Protein AF-A0A1M6HK25-F1 (afdb_monomer)

Mean predicted aligned error: 17.86 Å

Radius of gyration: 32.52 Å; Cα contacts (8 Å, |Δi|>4): 790; chains: 1; bounding box: 68×78×91 Å

Foldseek 3Di:
DDPVLLVLLLVLLVVLLVLLVVLVVVVVVCVVVVPDPDDPPDPVDDDVVVVVVCCVLRVVSVVLSVCSVPDDDLVSLVVQLVSLVVVLVVLVVVLVCCCVPVVVPPVSNVSSVVSNVSSVVSNVSSVCSNDPVPPDDPVVVDDDPVVVLLVVLVVLLLVLLQPLLVLLQLLLQLLLVLLCLLVVQCVVCVQQFFDDDDDDFDAPLRLQQVLCVVCVVADFQKWFWPDPVDRGGWIWTADVVQQKIFTAGRHPSDGRDMDRVCPTPNNVSVCCNQFVVPPPVSNVSNLVSLVSLLSSLVSLVVSLQDPDNPDPVSVVQSQDADPPDDPLRRLVSCLRNLSVVLSVLSNLQSVLSNCVSVVLLVLQLLCLLVLHHSCLVVQQVQQWADQDPPFDFDRSNVLDVLLDDPDPQKGWGMWGDAPDRTGWIWTWIAHVLLLQVLDIWIWTAHRGRSDTSDICVPSRDPSSSSSNRHSVSSNSLPNVPPVRNVSNSVSSNSSVSNSVSSCSNVVVVVVVVVPDDDDDDDPVVVVVVVVVVVVVVLVPDDLVVSLVVLLVVLLVVLVVVLVVQLVVQQVVSSSRSHRVVSSLVSLLVVLVVLVVQLVVLVVLVCCCVVPVVVVVHDDSVSSSSNSSSVSSNVSSVVSNVVSVVCVVVVVD

Secondary structure (DSSP, 8-state):
--HHHHHHHHHHHHHHHHHHHHHHHHHHHHHHHT---S-TT--S---HHHHHHHHHHHHHHHHHHHHHHH---HHHHHHHHHHHHHHHHHHHHHHHHHHHH-TT-HHHHHHHHHHHHHHHHHHHHHHHHHS-TTSS-GGGGG--HHHHHHHHHHHHHHHHHHHHHHHHHHHHHHHHHHTTHHHHHHHH-HHHHB----SPPPPHHHHHHHHHHH-TTS---EEEES-SSSTTBPEEEEETTTTEEEEE-TTT--EEEEEETT-SHHHHHHHHHHHTT-STHHHHHHHHHHHHHHHHHHHHHHHHS-S-TT-HHHHHHHSS--TTS-HHHHHHHHHHHHHHHTHHHHHHHHHHHHHHHTHHHHHHHHHHHTT--THHHHHHH-------TTSPPPPHHHHHHHH--SSTT-EEEEEEPP-SSS--EEEEEE-TTHHHH--EEEEEE-TTT--EEEEHHHHS-HHHHHHHHHHHHHHHTGGGSHHHHHHHHHHHHHHHHHHHHHHHHHHHHHHHHTT-------THHHHHHHHHHHHHHHTTS-HHHHHHHHHHHHHHHHHHHHHHHHHHHHHHHHHHT-SHHHHHHHHHHHHHHHHHHHHHHHHHHHHIIIIIGGGT---HHHHHHHHHHHHHHHHHHHHHHHHHHHGGGS--

Structure (mmCIF, N/CA/C/O backbone):
data_AF-A0A1M6HK25-F1
#
_entry.id   AF-A0A1M6HK25-F1
#
loop_
_atom_site.group_PDB
_atom_site.id
_atom_site.type_symbol
_atom_site.label_atom_id
_atom_site.label_alt_id
_atom_site.label_comp_id
_atom_site.label_asym_id
_atom_site.label_entity_id
_atom_site.label_seq_id
_atom_site.pdbx_PDB_ins_code
_atom_site.Cartn_x
_atom_site.Cartn_y
_atom_site.Cartn_z
_atom_site.occupancy
_atom_site.B_iso_or_equiv
_atom_site.auth_seq_id
_atom_site.auth_comp_id
_atom_site.auth_asym_id
_atom_site.auth_atom_id
_atom_site.pdbx_PDB_model_num
ATOM 1 N N . MET A 1 1 ? -26.429 26.090 31.959 1.00 66.38 1 MET A N 1
ATOM 2 C CA . MET A 1 1 ? -25.827 25.181 30.950 1.00 66.38 1 MET A CA 1
ATOM 3 C C . MET A 1 1 ? -24.910 24.173 31.647 1.00 66.38 1 MET A C 1
ATOM 5 O O . MET A 1 1 ? -24.273 24.555 32.617 1.00 66.38 1 MET A O 1
ATOM 9 N N . LYS A 1 2 ? -24.824 22.904 31.213 1.00 72.12 2 LYS A N 1
ATOM 10 C CA . LYS A 1 2 ? -23.857 21.950 31.803 1.00 72.12 2 LYS A CA 1
ATOM 11 C C . LYS A 1 2 ? -22.423 22.288 31.380 1.00 72.12 2 LYS A C 1
ATOM 13 O O . LYS A 1 2 ? -22.199 22.549 30.205 1.00 72.12 2 LYS A O 1
ATOM 18 N N . GLU A 1 3 ? -21.462 22.180 32.301 1.00 68.81 3 GLU A N 1
ATOM 19 C CA . GLU A 1 3 ? -20.028 22.501 32.103 1.00 68.81 3 GLU A CA 1
ATOM 20 C C . GLU A 1 3 ? -19.428 21.878 30.834 1.00 68.81 3 GLU A C 1
ATOM 22 O O . GLU A 1 3 ? -18.671 22.499 30.102 1.00 68.81 3 GLU A O 1
ATOM 27 N N . LYS A 1 4 ? -19.848 20.658 30.517 1.00 63.69 4 LYS A N 1
ATOM 28 C CA . LYS A 1 4 ? -19.438 19.950 29.309 1.00 63.69 4 LYS A CA 1
ATOM 29 C C . LYS A 1 4 ? -19.912 20.596 28.006 1.00 63.69 4 LYS A C 1
ATOM 31 O O . LYS A 1 4 ? -19.140 20.685 27.065 1.00 63.69 4 LYS A O 1
ATOM 36 N N . VAL A 1 5 ? -21.176 21.013 27.967 1.00 71.00 5 VAL A N 1
ATOM 37 C CA . VAL A 1 5 ? -21.783 21.685 26.806 1.00 71.00 5 VAL A CA 1
ATOM 38 C C . VAL A 1 5 ? -21.136 23.052 26.613 1.00 71.00 5 VAL A C 1
ATOM 40 O O . VAL A 1 5 ? -20.820 23.445 25.499 1.00 71.00 5 VAL A O 1
ATOM 43 N N . ARG A 1 6 ? -20.835 23.722 27.728 1.00 77.25 6 ARG A N 1
ATOM 44 C CA . ARG A 1 6 ? -20.081 24.973 27.750 1.00 77.25 6 ARG A CA 1
ATOM 45 C C . ARG A 1 6 ? -18.693 24.808 27.138 1.00 77.25 6 ARG A C 1
ATOM 47 O O . ARG A 1 6 ? -18.320 25.580 26.267 1.00 77.25 6 ARG A O 1
ATOM 54 N N . LEU A 1 7 ? -17.960 23.771 27.545 1.00 75.50 7 LEU A N 1
ATOM 55 C CA . LEU A 1 7 ? -16.632 23.479 27.008 1.00 75.50 7 LEU A CA 1
ATOM 56 C C . LEU A 1 7 ? -16.677 23.152 25.508 1.00 75.50 7 LEU A C 1
ATOM 58 O O . LEU A 1 7 ? -15.784 23.547 24.774 1.00 75.50 7 LEU A O 1
ATOM 62 N N . GLN A 1 8 ? -17.722 22.465 25.045 1.00 76.44 8 GLN A N 1
ATOM 63 C CA . GLN A 1 8 ? -17.912 22.169 23.622 1.00 76.44 8 GLN A CA 1
ATOM 64 C C . GLN A 1 8 ? -18.153 23.434 22.798 1.00 76.44 8 GLN A C 1
ATOM 66 O O . GLN A 1 8 ? -17.533 23.586 21.754 1.00 76.44 8 GLN A O 1
ATOM 71 N N . ILE A 1 9 ? -18.986 24.354 23.290 1.00 81.88 9 ILE A N 1
ATOM 72 C CA . ILE A 1 9 ? -19.209 25.659 22.652 1.00 81.88 9 ILE A CA 1
ATOM 73 C C . ILE A 1 9 ? -17.905 26.468 22.608 1.00 81.88 9 ILE A C 1
ATOM 75 O O . ILE A 1 9 ? -17.567 27.010 21.563 1.00 81.88 9 ILE A O 1
ATOM 79 N N . ILE A 1 10 ? -17.131 26.487 23.699 1.00 81.88 10 ILE A N 1
ATOM 80 C CA . ILE A 1 10 ? -15.822 27.163 23.749 1.00 81.88 10 ILE A CA 1
ATOM 81 C C . ILE A 1 10 ? -14.847 26.566 22.729 1.00 81.88 10 ILE A C 1
ATOM 83 O O . ILE A 1 10 ? -14.189 27.307 22.008 1.00 81.88 10 ILE A O 1
ATOM 87 N N . VAL A 1 11 ? -14.757 25.234 22.652 1.00 78.88 11 VAL A N 1
ATOM 88 C CA . VAL A 1 11 ? -13.876 24.550 21.694 1.00 78.88 11 VAL A CA 1
ATOM 89 C C . VAL A 1 11 ? -14.293 24.847 20.258 1.00 78.88 11 VAL A C 1
ATOM 91 O O . VAL A 1 11 ? -13.429 25.077 19.426 1.00 78.88 11 VAL A O 1
ATOM 94 N N . LEU A 1 12 ? -15.591 24.872 19.960 1.00 85.38 12 LEU A N 1
ATOM 95 C CA . LEU A 1 12 ? -16.083 25.190 18.621 1.00 85.38 12 LEU A CA 1
ATOM 96 C C . LEU A 1 12 ? -15.800 26.650 18.236 1.00 85.38 12 LEU A C 1
ATOM 98 O O . LEU A 1 12 ? -15.348 26.886 17.123 1.00 85.38 12 LEU A O 1
ATOM 102 N N . TRP A 1 13 ? -15.968 27.608 19.155 1.00 88.81 13 TRP A N 1
ATOM 103 C CA . TRP A 1 13 ? -15.538 28.993 18.927 1.00 88.81 13 TRP A CA 1
ATOM 104 C C . TRP A 1 13 ? -14.024 29.109 18.704 1.00 88.81 13 TRP A C 1
ATOM 106 O O . TRP A 1 13 ? -13.581 29.866 17.846 1.00 88.81 13 TRP A O 1
ATOM 116 N N . LEU A 1 14 ? -13.227 28.341 19.449 1.00 82.50 14 LEU A N 1
ATOM 117 C CA . LEU A 1 14 ? -11.770 28.335 19.324 1.00 82.50 14 LEU A CA 1
ATOM 118 C C . LEU A 1 14 ? -11.305 27.706 18.004 1.00 82.50 14 LEU A C 1
ATOM 120 O O . LEU A 1 14 ? -10.434 28.259 17.346 1.00 82.50 14 LEU A O 1
ATOM 124 N N . LEU A 1 15 ? -11.907 26.590 17.586 1.00 80.38 15 LEU A N 1
ATOM 125 C CA . LEU A 1 15 ? -11.641 25.979 16.282 1.00 80.38 15 LEU A CA 1
ATOM 126 C C . LEU A 1 15 ? -12.042 26.907 15.136 1.00 80.38 15 LEU A C 1
ATOM 128 O O . LEU A 1 15 ? -11.316 26.988 14.152 1.00 80.38 15 LEU A O 1
ATOM 132 N N . LEU A 1 16 ? -13.156 27.629 15.284 1.00 85.69 16 LEU A N 1
ATOM 133 C CA . LEU A 1 16 ? -13.575 28.635 14.317 1.00 85.69 16 LEU A CA 1
ATOM 134 C C . LEU A 1 16 ? -12.531 29.756 14.214 1.00 85.69 16 LEU A C 1
ATOM 136 O O . LEU A 1 16 ? -12.077 30.060 13.120 1.00 85.69 16 LEU A O 1
ATOM 140 N N . SER A 1 17 ? -12.076 30.297 15.349 1.00 81.88 17 SER A N 1
ATOM 141 C CA . SER A 1 17 ? -11.029 31.327 15.392 1.00 81.88 17 SER A CA 1
ATOM 142 C C . SER A 1 17 ? -9.699 30.856 14.789 1.00 81.88 17 SER A C 1
ATOM 144 O O . SER A 1 17 ? -9.085 31.604 14.037 1.00 81.88 17 SER A O 1
ATOM 146 N N . ILE A 1 18 ? -9.276 29.615 15.053 1.00 77.69 18 ILE A N 1
ATOM 147 C CA . ILE A 1 18 ? -8.083 29.028 14.420 1.00 77.69 18 ILE A CA 1
ATOM 148 C C . ILE A 1 18 ? -8.281 28.908 12.908 1.00 77.69 18 ILE A C 1
ATOM 150 O O . ILE A 1 18 ? -7.376 29.238 12.154 1.00 77.69 18 ILE A O 1
ATOM 154 N N . GLY A 1 19 ? -9.458 28.466 12.465 1.00 77.81 19 GLY A N 1
ATOM 155 C CA . GLY A 1 19 ? -9.788 28.373 11.047 1.00 77.81 19 GLY A CA 1
ATOM 156 C C . GLY A 1 19 ? -9.686 29.716 10.322 1.00 77.81 19 GLY A C 1
ATOM 157 O O . GLY A 1 19 ? -9.084 29.770 9.258 1.00 77.81 19 GLY A O 1
ATOM 158 N N . PHE A 1 20 ? -10.172 30.804 10.931 1.00 77.94 20 PHE A N 1
ATOM 159 C CA . PHE A 1 20 ? -10.005 32.166 10.404 1.00 77.94 20 PHE A CA 1
ATOM 160 C C . PHE A 1 20 ? -8.535 32.596 10.337 1.00 77.94 20 PHE A C 1
ATOM 162 O O . PHE A 1 20 ? -8.102 33.138 9.326 1.00 77.94 20 PHE A O 1
ATOM 169 N N . ILE A 1 21 ? -7.743 32.310 11.376 1.00 73.25 21 ILE A N 1
ATOM 170 C CA . ILE A 1 21 ? -6.304 32.624 11.386 1.00 73.25 21 ILE A CA 1
ATOM 171 C C . ILE A 1 21 ? -5.570 31.856 10.283 1.00 73.25 21 ILE A C 1
ATOM 173 O O . ILE A 1 21 ? -4.724 32.430 9.606 1.00 73.25 21 ILE A O 1
ATOM 177 N N . LEU A 1 22 ? -5.886 30.572 10.096 1.00 68.81 22 LEU A N 1
ATOM 178 C CA . LEU A 1 22 ? -5.287 29.752 9.045 1.00 68.81 22 LEU A CA 1
ATOM 179 C C . LEU A 1 22 ? -5.710 30.224 7.652 1.00 68.81 22 LEU A C 1
ATOM 181 O O . LEU A 1 22 ? -4.867 30.276 6.768 1.00 68.81 22 LEU A O 1
ATOM 185 N N . HIS A 1 23 ? -6.976 30.609 7.474 1.00 72.81 23 HIS A N 1
ATOM 186 C CA . HIS A 1 23 ? -7.492 31.122 6.202 1.00 72.81 23 HIS A CA 1
ATOM 187 C C . HIS A 1 23 ? -6.854 32.467 5.834 1.00 72.81 23 HIS A C 1
ATOM 189 O O . HIS A 1 23 ? -6.330 32.632 4.740 1.00 72.81 23 HIS A O 1
ATOM 195 N N . ASN A 1 24 ? -6.766 33.401 6.784 1.00 67.38 24 ASN A N 1
ATOM 196 C CA . ASN A 1 24 ? -6.056 34.667 6.573 1.00 67.38 24 ASN A CA 1
ATOM 197 C C . ASN A 1 24 ? -4.533 34.469 6.421 1.00 67.38 24 ASN A C 1
ATOM 199 O O . ASN A 1 24 ? -3.879 35.225 5.707 1.00 67.38 24 ASN A O 1
ATOM 203 N N . GLY A 1 25 ? -3.961 33.456 7.079 1.00 59.09 25 GLY A N 1
ATOM 204 C CA . GLY A 1 25 ? -2.553 33.080 6.946 1.00 59.09 25 GLY A CA 1
ATOM 205 C C . GLY A 1 25 ? -2.217 32.439 5.598 1.00 59.09 25 GLY A C 1
ATOM 206 O O . GLY A 1 25 ? -1.091 32.588 5.132 1.00 59.09 25 GLY A O 1
ATOM 207 N N . TYR A 1 26 ? -3.185 31.775 4.963 1.00 57.78 26 TYR A N 1
ATOM 208 C CA . TYR A 1 26 ? -3.046 31.185 3.633 1.00 57.78 26 TYR A CA 1
ATOM 209 C C . TYR A 1 26 ? -2.744 32.263 2.578 1.00 57.78 26 TYR A C 1
ATOM 211 O O . TYR A 1 26 ? -1.749 32.154 1.871 1.00 57.78 26 TYR A O 1
ATOM 219 N N . HIS A 1 27 ? -3.469 33.385 2.606 1.00 54.53 27 HIS A N 1
ATOM 220 C CA . HIS A 1 27 ? -3.171 34.551 1.759 1.00 54.53 27 HIS A CA 1
ATOM 221 C C . HIS A 1 27 ? -1.823 35.222 2.077 1.00 54.53 27 HIS A C 1
ATOM 223 O O . HIS A 1 27 ? -1.180 35.803 1.205 1.00 54.53 27 HIS A O 1
ATOM 229 N N . LEU A 1 28 ? -1.345 35.133 3.325 1.00 46.69 28 LEU A N 1
ATOM 230 C CA . LEU A 1 28 ? 0.005 35.592 3.666 1.00 46.69 28 LEU A CA 1
ATOM 231 C C . LEU A 1 28 ? 1.073 34.681 3.042 1.00 46.69 28 LEU A C 1
ATOM 233 O O . LEU A 1 28 ? 2.100 35.172 2.583 1.00 46.69 28 LEU A O 1
ATOM 237 N N . ALA A 1 29 ? 0.842 33.366 3.016 1.00 41.28 29 ALA A N 1
ATOM 238 C CA . ALA A 1 29 ? 1.744 32.410 2.382 1.00 41.28 29 ALA A CA 1
ATOM 239 C C . ALA A 1 29 ? 1.838 32.643 0.863 1.00 41.28 29 ALA A C 1
ATOM 241 O O . ALA A 1 29 ? 2.942 32.607 0.327 1.00 41.28 29 ALA A O 1
ATOM 242 N N . GLU A 1 30 ? 0.734 32.973 0.187 1.00 48.81 30 GLU A N 1
ATOM 243 C CA . GLU A 1 30 ? 0.735 33.357 -1.237 1.00 48.81 30 GLU A CA 1
ATOM 244 C C . GLU A 1 30 ? 1.636 34.574 -1.517 1.00 48.81 30 GLU A C 1
ATOM 246 O O . GLU A 1 30 ? 2.463 34.519 -2.429 1.00 48.81 30 GLU A O 1
ATOM 251 N N . MET A 1 31 ? 1.590 35.614 -0.669 1.00 44.22 31 MET A N 1
ATOM 252 C CA . MET A 1 31 ? 2.520 36.756 -0.751 1.00 44.22 31 MET A CA 1
ATOM 253 C C . MET A 1 31 ? 3.986 36.370 -0.496 1.00 44.22 31 MET A C 1
ATOM 255 O O . MET A 1 31 ? 4.882 36.912 -1.136 1.00 44.22 31 MET A O 1
ATOM 259 N N . PHE A 1 32 ? 4.257 35.462 0.449 1.00 37.97 32 PHE A N 1
ATOM 260 C CA . PHE A 1 32 ? 5.627 35.060 0.805 1.00 37.97 32 PHE A CA 1
ATOM 261 C C . PHE A 1 32 ? 6.267 34.103 -0.211 1.00 37.97 32 PHE A C 1
ATOM 263 O O . PHE A 1 32 ? 7.492 34.082 -0.329 1.00 37.97 32 PHE A O 1
ATOM 270 N N . PHE A 1 33 ? 5.463 33.315 -0.930 1.00 41.44 33 PHE A N 1
ATOM 271 C CA . PHE A 1 33 ? 5.935 32.353 -1.932 1.00 41.44 33 PHE A CA 1
ATOM 272 C C . PHE A 1 33 ? 5.768 32.836 -3.383 1.00 41.44 33 PHE A C 1
ATOM 274 O O . PHE A 1 33 ? 6.194 32.134 -4.297 1.00 41.44 33 PHE A O 1
ATOM 281 N N . GLY A 1 34 ? 5.209 34.033 -3.605 1.00 41.72 34 GLY A N 1
ATOM 282 C CA . GLY A 1 34 ? 5.152 34.686 -4.918 1.00 41.72 34 GLY A CA 1
ATOM 283 C C . GLY A 1 34 ? 4.236 34.002 -5.938 1.00 41.72 34 GLY A C 1
ATOM 284 O O . GLY A 1 34 ? 4.457 34.136 -7.140 1.00 41.72 34 GLY A O 1
ATOM 285 N N . ILE A 1 35 ? 3.230 33.252 -5.481 1.00 48.28 35 ILE A N 1
ATOM 286 C CA . ILE A 1 35 ? 2.262 32.567 -6.347 1.00 48.28 35 ILE A CA 1
ATOM 287 C C . ILE A 1 35 ? 0.974 33.387 -6.328 1.00 48.28 35 ILE A C 1
ATOM 289 O O . ILE A 1 35 ? 0.042 33.072 -5.600 1.00 48.28 35 ILE A O 1
ATOM 293 N N . ASP A 1 36 ? 0.947 34.476 -7.091 1.00 43.00 36 ASP A N 1
ATOM 294 C CA . ASP A 1 36 ? -0.256 35.293 -7.244 1.00 43.00 36 ASP A CA 1
ATOM 295 C C . ASP A 1 36 ? -1.111 34.737 -8.395 1.00 43.00 36 ASP A C 1
ATOM 297 O O . ASP A 1 36 ? -0.677 34.674 -9.555 1.00 43.00 36 ASP A O 1
ATOM 301 N N . ILE A 1 37 ? -2.325 34.276 -8.087 1.00 42.31 37 ILE A N 1
ATOM 302 C CA . ILE A 1 37 ? -3.284 33.840 -9.102 1.00 42.31 37 ILE A CA 1
ATOM 303 C C . ILE A 1 37 ? -3.979 35.085 -9.663 1.00 42.31 37 ILE A C 1
ATOM 305 O O . ILE A 1 37 ? -4.975 35.566 -9.144 1.00 42.31 37 ILE A O 1
ATOM 309 N N . LYS A 1 38 ? -3.469 35.539 -10.812 1.00 43.53 38 LYS A N 1
ATOM 310 C CA . LYS A 1 38 ? -4.230 36.111 -11.938 1.00 43.53 38 LYS A CA 1
ATOM 311 C C . LYS A 1 38 ? -5.357 37.101 -11.579 1.00 43.53 38 LYS A C 1
ATOM 313 O O . LYS A 1 38 ? -6.528 36.824 -11.831 1.00 43.53 38 LYS A O 1
ATOM 318 N N . ASN A 1 39 ? -4.999 38.330 -11.221 1.00 40.94 39 ASN A N 1
ATOM 319 C CA . ASN A 1 39 ? -5.772 39.488 -11.670 1.00 40.94 39 ASN A CA 1
ATOM 320 C C . ASN A 1 39 ? -4.813 40.609 -12.115 1.00 40.94 39 ASN A C 1
ATOM 322 O O . ASN A 1 39 ? -4.211 41.253 -11.260 1.00 40.94 39 ASN A O 1
ATOM 326 N N . PRO A 1 40 ? -4.647 40.856 -13.431 1.00 42.31 40 PRO A N 1
ATOM 327 C CA . PRO A 1 40 ? -3.737 41.884 -13.948 1.00 42.31 40 PRO A CA 1
ATOM 328 C C . PRO A 1 40 ? -4.073 43.315 -13.493 1.00 42.31 40 PRO A C 1
ATOM 330 O O . PRO A 1 40 ? -3.238 44.202 -13.638 1.00 42.31 40 PRO A O 1
ATOM 333 N N . GLU A 1 41 ? -5.281 43.542 -12.966 1.00 41.47 41 GLU A N 1
ATOM 334 C CA . GLU A 1 41 ? -5.751 44.840 -12.466 1.00 41.47 41 GLU A CA 1
ATOM 335 C C . GLU A 1 41 ? -5.725 44.951 -10.930 1.00 41.47 41 GLU A C 1
ATOM 337 O O . GLU A 1 41 ? -5.991 46.024 -10.388 1.00 41.47 41 GLU A O 1
ATOM 342 N N . ALA A 1 42 ? -5.403 43.875 -10.200 1.00 48.97 42 ALA A N 1
ATOM 343 C CA . ALA A 1 42 ? -5.313 43.925 -8.744 1.00 48.97 42 ALA A CA 1
ATOM 344 C C . ALA A 1 42 ? -3.991 44.580 -8.319 1.00 48.97 42 ALA A C 1
ATOM 346 O O . ALA A 1 42 ? -2.916 44.003 -8.432 1.00 48.97 42 ALA A O 1
ATOM 347 N N . ASN A 1 43 ? -4.073 45.796 -7.785 1.00 48.06 43 ASN A N 1
ATOM 348 C CA . ASN A 1 43 ? -2.940 46.567 -7.264 1.00 48.06 43 ASN A CA 1
ATOM 349 C C . ASN A 1 43 ? -2.469 46.116 -5.861 1.00 48.06 43 ASN A C 1
ATOM 351 O O . ASN A 1 43 ? -1.662 46.801 -5.238 1.00 48.06 43 ASN A O 1
ATOM 355 N N . GLY A 1 44 ? -2.991 44.998 -5.340 1.00 52.66 44 GLY A N 1
ATOM 356 C CA . GLY A 1 44 ? -2.683 44.485 -4.000 1.00 52.66 44 GLY A CA 1
ATOM 357 C C . GLY A 1 44 ? -3.250 45.317 -2.840 1.00 52.66 44 GLY A C 1
ATOM 358 O O . GLY A 1 44 ? -3.057 44.954 -1.679 1.00 52.66 44 GLY A O 1
ATOM 359 N N . GLU A 1 45 ? -3.971 46.411 -3.110 1.00 49.03 45 GLU A N 1
ATOM 360 C CA . GLU A 1 45 ? -4.583 47.232 -2.067 1.00 49.03 45 GLU A CA 1
ATOM 361 C C . GLU A 1 45 ? -5.929 46.640 -1.644 1.00 49.03 45 GLU A C 1
ATOM 363 O O . GLU A 1 45 ? -6.937 46.725 -2.346 1.00 49.03 45 GLU A O 1
ATOM 368 N N . ILE A 1 46 ? -5.968 46.049 -0.450 1.00 53.66 46 ILE A N 1
ATOM 369 C CA . ILE A 1 46 ? -7.226 45.650 0.183 1.00 53.66 46 ILE A CA 1
ATOM 370 C C . ILE A 1 46 ? -7.896 46.924 0.727 1.00 53.66 46 ILE A C 1
ATOM 372 O O . ILE A 1 46 ? -7.307 47.604 1.572 1.00 53.66 46 ILE A O 1
ATOM 376 N N . PRO A 1 47 ? -9.135 47.259 0.317 1.00 67.38 47 PRO A N 1
ATOM 377 C CA . PRO A 1 47 ? -9.811 48.456 0.803 1.00 67.38 47 PRO A CA 1
ATOM 378 C C . PRO A 1 47 ? -9.906 48.474 2.335 1.00 67.38 47 PRO A C 1
ATOM 380 O O . PRO A 1 47 ? -10.248 47.467 2.962 1.00 67.38 47 PRO A O 1
ATOM 383 N N . THR A 1 48 ? -9.691 49.634 2.965 1.00 66.75 48 THR A N 1
ATOM 384 C CA . THR A 1 48 ? -9.789 49.804 4.431 1.00 66.75 48 THR A CA 1
ATOM 385 C C . THR A 1 48 ? -11.133 49.320 4.988 1.00 66.75 48 THR A C 1
ATOM 387 O O . THR A 1 48 ? -11.209 48.816 6.108 1.00 66.75 48 THR A O 1
ATOM 390 N N . SER A 1 49 ? -12.202 49.414 4.193 1.00 57.38 49 SER A N 1
ATOM 391 C CA . SER A 1 49 ? -13.530 48.888 4.520 1.00 57.38 49 SER A CA 1
ATOM 392 C C . SER A 1 49 ? -13.546 47.365 4.699 1.00 57.38 49 SER A C 1
ATOM 394 O O . SER A 1 49 ? -14.218 46.873 5.603 1.00 57.38 49 SER A O 1
ATOM 396 N N . VAL A 1 50 ? -12.767 46.617 3.913 1.00 61.03 50 VAL A N 1
ATOM 397 C CA . VAL A 1 50 ? -12.620 45.157 4.029 1.00 61.03 50 VAL A CA 1
ATOM 398 C C . VAL A 1 50 ? -11.821 44.798 5.282 1.00 61.03 50 VAL A C 1
ATOM 400 O O . VAL A 1 50 ? -12.185 43.864 5.996 1.00 61.03 50 VAL A O 1
ATOM 403 N N . HIS A 1 51 ? -10.786 45.574 5.619 1.00 61.53 51 HIS A N 1
ATOM 404 C CA . HIS A 1 51 ? -10.058 45.409 6.881 1.00 61.53 51 HIS A CA 1
ATOM 405 C C . HIS A 1 51 ? -10.945 45.671 8.102 1.00 61.53 51 HIS A C 1
ATOM 407 O O . HIS A 1 51 ? -10.964 44.868 9.035 1.00 61.53 51 HIS A O 1
ATOM 413 N N . LEU A 1 52 ? -11.726 46.753 8.084 1.00 65.44 52 LEU A N 1
ATOM 414 C CA . LEU A 1 52 ? -12.689 47.068 9.140 1.00 65.44 52 LEU A CA 1
ATOM 415 C C . LEU A 1 52 ? -13.767 45.988 9.256 1.00 65.44 52 LEU A C 1
ATOM 417 O O . LEU A 1 52 ? -14.092 45.576 10.366 1.00 65.44 52 LEU A O 1
ATOM 421 N N . PHE A 1 53 ? -14.269 45.479 8.129 1.00 67.19 53 PHE A N 1
ATOM 422 C CA . PHE A 1 53 ? -15.215 44.367 8.105 1.00 67.19 53 PHE A CA 1
ATOM 423 C C . PHE A 1 53 ? -14.627 43.104 8.750 1.00 67.19 53 PHE A C 1
ATOM 425 O O . PHE A 1 53 ? -15.257 42.534 9.639 1.00 67.19 53 PHE A O 1
ATOM 432 N N . LYS A 1 54 ? -13.397 42.708 8.390 1.00 66.00 54 LYS A N 1
ATOM 433 C CA . LYS A 1 54 ? -12.700 41.556 8.993 1.00 66.00 54 LYS A CA 1
ATOM 434 C C . LYS A 1 54 ? -12.484 41.739 10.495 1.00 66.00 54 LYS A C 1
ATOM 436 O O . LYS A 1 54 ? -12.814 40.847 11.270 1.00 66.00 54 LYS A O 1
ATOM 441 N N . ILE A 1 55 ? -12.018 42.911 10.932 1.00 66.88 55 ILE A N 1
ATOM 442 C CA . ILE A 1 55 ? -11.833 43.220 12.360 1.00 66.88 55 ILE A CA 1
ATOM 443 C C . ILE A 1 55 ? -13.167 43.132 13.111 1.00 66.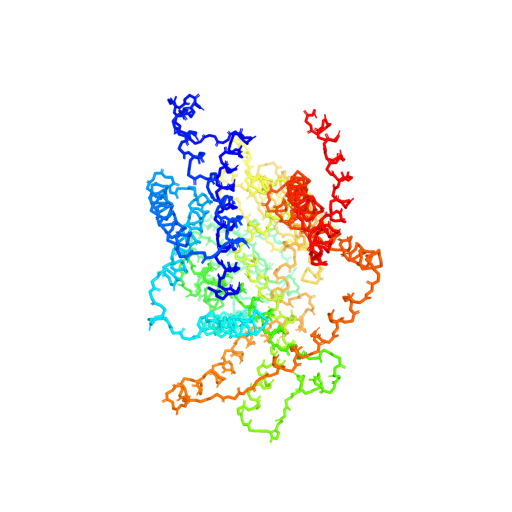88 55 ILE A C 1
ATOM 445 O O . ILE A 1 55 ? -13.237 42.505 14.167 1.00 66.88 55 ILE A O 1
ATOM 449 N N . LEU A 1 56 ? -14.238 43.716 12.568 1.00 69.44 56 LEU A N 1
ATOM 450 C CA . LEU A 1 56 ? -15.566 43.686 13.184 1.00 69.44 56 LEU A CA 1
ATOM 451 C C . LEU A 1 56 ? -16.162 42.274 13.236 1.00 69.44 56 LEU A C 1
ATOM 453 O O . LEU A 1 56 ? -16.896 41.968 14.174 1.00 69.44 56 LEU A O 1
ATOM 457 N N . LEU A 1 57 ? -15.845 41.413 12.268 1.00 69.81 57 LEU A N 1
ATOM 458 C CA . LEU A 1 57 ? -16.326 40.034 12.206 1.00 69.81 57 LEU A CA 1
ATOM 459 C C . LEU A 1 57 ? -15.532 39.098 13.141 1.00 69.81 57 LEU A C 1
ATOM 461 O O . LEU A 1 57 ? -16.115 38.257 13.834 1.00 69.81 57 LEU A O 1
ATOM 465 N N . GLU A 1 58 ? -14.206 39.262 13.186 1.00 69.50 58 GLU A N 1
ATOM 466 C CA . GLU A 1 58 ? -13.272 38.330 13.827 1.00 69.50 58 GLU A CA 1
ATOM 467 C C . GLU A 1 58 ? -12.924 38.702 15.276 1.00 69.50 58 GLU A C 1
ATOM 469 O O . GLU A 1 58 ? -12.836 37.822 16.134 1.00 69.50 58 GLU A O 1
ATOM 474 N N . LEU A 1 59 ? -12.774 39.990 15.606 1.00 68.75 59 LEU A N 1
ATOM 475 C CA . LEU A 1 59 ? -12.409 40.436 16.959 1.00 68.75 59 LEU A CA 1
ATOM 476 C C . LEU A 1 59 ? -13.425 39.997 18.037 1.00 68.75 59 LEU A C 1
ATOM 478 O O . LEU A 1 59 ? -13.008 39.581 19.128 1.00 68.75 59 LEU A O 1
ATOM 482 N N . PRO A 1 60 ? -14.748 39.983 17.764 1.00 77.75 60 PRO A N 1
ATOM 483 C CA . PRO A 1 60 ? -15.724 39.471 18.719 1.00 77.75 60 PRO A CA 1
ATOM 484 C C . PRO A 1 60 ? -15.574 37.976 19.022 1.00 77.75 60 PRO A C 1
ATOM 486 O O . PRO A 1 60 ? -16.024 37.550 20.083 1.00 77.75 60 PRO A O 1
ATOM 489 N N . LEU A 1 61 ? -14.917 37.172 18.171 1.00 76.56 61 LEU A N 1
ATOM 490 C CA . LEU A 1 61 ? -14.694 35.740 18.423 1.00 76.56 61 LEU A CA 1
ATOM 491 C C . LEU A 1 61 ? -13.913 35.525 19.719 1.00 76.56 61 LEU A C 1
ATOM 493 O O . LEU A 1 61 ? -14.329 34.742 20.575 1.00 76.56 61 LEU A O 1
ATOM 497 N N . LEU A 1 62 ? -12.814 36.261 19.901 1.00 71.00 62 LEU A N 1
ATOM 498 C CA . LEU A 1 62 ? -11.971 36.153 21.090 1.00 71.00 62 LEU A CA 1
ATOM 499 C C . LEU A 1 62 ? -12.733 36.595 22.346 1.00 71.00 62 LEU A C 1
ATOM 501 O O . LEU A 1 62 ? -12.674 35.933 23.386 1.00 71.00 62 LEU A O 1
ATOM 505 N N . VAL A 1 63 ? -13.522 37.666 22.228 1.00 78.62 63 VAL A N 1
ATOM 506 C CA . VAL A 1 63 ? -14.379 38.165 23.310 1.00 78.62 63 VAL A CA 1
ATOM 507 C C . VAL A 1 63 ? -15.461 37.145 23.664 1.00 78.62 63 VAL A C 1
ATOM 509 O O . VAL A 1 63 ? -15.689 36.889 24.843 1.00 78.62 63 VAL A O 1
ATOM 512 N N . ILE A 1 64 ? -16.090 36.499 22.680 1.00 82.19 64 ILE A N 1
ATOM 513 C CA . ILE A 1 64 ? -17.114 35.469 22.893 1.00 82.19 64 ILE A CA 1
ATOM 514 C C . ILE A 1 64 ? -16.501 34.202 23.504 1.00 82.19 64 ILE A C 1
ATOM 516 O O . ILE A 1 64 ? -17.121 33.603 24.386 1.00 82.19 64 ILE A O 1
ATOM 520 N N . ILE A 1 65 ? -15.286 33.805 23.113 1.00 81.81 65 ILE A N 1
ATOM 521 C CA . ILE A 1 65 ? -14.550 32.688 23.732 1.00 81.81 65 ILE A CA 1
ATOM 522 C C . ILE A 1 65 ? -14.305 32.981 25.213 1.00 81.81 65 ILE A C 1
ATOM 524 O O . ILE A 1 65 ? -14.655 32.168 26.075 1.00 81.81 65 ILE A O 1
ATOM 528 N N . LEU A 1 66 ? -13.751 34.157 25.521 1.00 77.62 66 LEU A N 1
ATOM 529 C CA . LEU A 1 66 ? -13.456 34.570 26.890 1.00 77.62 66 LEU A CA 1
ATOM 530 C C . LEU A 1 66 ? -14.738 34.718 27.711 1.00 77.62 66 LEU A C 1
ATOM 532 O O . LEU A 1 66 ? -14.858 34.131 28.784 1.00 77.62 66 LEU A O 1
ATOM 536 N N . ALA A 1 67 ? -15.748 35.409 27.190 1.00 77.62 67 ALA A N 1
ATOM 537 C CA . ALA A 1 67 ? -17.040 35.550 27.847 1.00 77.62 67 ALA A CA 1
ATOM 538 C C . ALA A 1 67 ? -17.706 34.185 28.084 1.00 77.62 67 ALA A C 1
ATOM 540 O O . ALA A 1 67 ? -18.261 33.955 29.160 1.00 77.62 67 ALA A O 1
ATOM 541 N N . SER A 1 68 ? -17.556 33.227 27.163 1.00 80.12 68 SER A N 1
ATOM 542 C CA . SER A 1 68 ? -18.049 31.857 27.338 1.00 80.12 68 SER A CA 1
ATOM 543 C C . SER A 1 68 ? -17.381 31.127 28.505 1.00 80.12 68 SER A C 1
ATOM 545 O O . SER A 1 68 ? -18.009 30.232 29.072 1.00 80.12 68 SER A O 1
ATOM 547 N N . LEU A 1 69 ? -16.169 31.510 28.932 1.00 76.69 69 LEU A N 1
ATOM 548 C CA . LEU A 1 69 ? -15.499 30.976 30.131 1.00 76.69 69 LEU A CA 1
ATOM 549 C C . LEU A 1 69 ? -16.063 31.541 31.439 1.00 76.69 69 LEU A C 1
ATOM 551 O O . LEU A 1 69 ? -16.064 30.838 32.455 1.00 76.69 69 LEU A O 1
ATOM 555 N N . TYR A 1 70 ? -16.612 32.758 31.417 1.00 74.75 70 TYR A N 1
ATOM 556 C CA . TYR A 1 70 ? -17.056 33.467 32.624 1.00 74.75 70 TYR A CA 1
ATOM 557 C C . TYR A 1 70 ? -18.575 33.498 32.798 1.00 74.75 70 TYR A C 1
ATOM 559 O O . TYR A 1 70 ? -19.060 33.196 33.886 1.00 74.75 70 TYR A O 1
ATOM 567 N N . THR A 1 71 ? -19.347 33.697 31.729 1.00 73.75 71 THR A N 1
ATOM 568 C CA . THR A 1 71 ? -20.812 33.775 31.782 1.00 73.75 71 THR A CA 1
ATOM 569 C C . THR A 1 71 ? -21.505 32.674 30.974 1.00 73.75 71 THR A C 1
ATOM 571 O O . THR A 1 71 ? -20.956 32.091 30.043 1.00 73.75 71 THR A O 1
ATOM 574 N N . THR A 1 72 ? -22.732 32.345 31.381 1.00 78.69 72 THR A N 1
ATOM 575 C CA . THR A 1 72 ? -23.690 31.529 30.611 1.00 78.69 72 THR A CA 1
ATOM 576 C C . THR A 1 72 ? -25.095 32.130 30.700 1.00 78.69 72 THR A C 1
ATOM 578 O O . THR A 1 72 ? -26.093 31.406 30.691 1.00 78.69 72 THR A O 1
ATOM 581 N N . SER A 1 73 ? -25.178 33.457 30.860 1.00 82.38 73 SER A N 1
ATOM 582 C CA . SER A 1 73 ? -26.461 34.152 30.942 1.00 82.38 73 SER A CA 1
ATOM 583 C C . SER A 1 73 ? -27.270 33.926 29.663 1.00 82.38 73 SER A C 1
ATOM 585 O O . SER A 1 73 ? -26.716 33.777 28.573 1.00 82.38 73 SER A O 1
ATOM 587 N N . LYS A 1 74 ? -28.603 33.889 29.781 1.00 76.12 74 LYS A N 1
ATOM 588 C CA . LYS A 1 74 ? -29.482 33.685 28.617 1.00 76.12 74 LYS A CA 1
ATOM 589 C C . LYS A 1 74 ? -29.257 34.762 27.550 1.00 76.12 74 LYS A C 1
ATOM 591 O O . LYS A 1 74 ? -29.263 34.442 26.368 1.00 76.12 74 LYS A O 1
ATOM 596 N N . THR A 1 75 ? -29.007 36.001 27.970 1.00 76.50 75 THR A N 1
ATOM 597 C CA . THR A 1 75 ? -28.695 37.132 27.087 1.00 76.50 75 THR A CA 1
ATOM 598 C C . THR A 1 75 ? -27.398 36.905 26.314 1.00 76.50 75 THR A C 1
ATOM 600 O O . THR A 1 75 ? -27.396 37.016 25.094 1.00 76.50 75 THR A O 1
ATOM 603 N N . PHE A 1 76 ? -26.324 36.487 26.995 1.00 83.38 76 PHE A N 1
ATOM 604 C CA . PHE A 1 76 ? -25.049 36.174 26.346 1.00 83.38 76 PHE A CA 1
ATOM 605 C C . PHE A 1 76 ? -25.175 35.010 25.358 1.00 83.38 76 PHE A C 1
ATOM 607 O O . PHE A 1 76 ? -24.622 35.054 24.267 1.00 83.38 76 PHE A O 1
ATOM 614 N N . LEU A 1 77 ? -25.930 33.971 25.716 1.00 82.81 77 LEU A N 1
ATOM 615 C CA . LEU A 1 77 ? -26.103 32.807 24.850 1.00 82.81 77 LEU A CA 1
ATOM 616 C C . LEU A 1 77 ? -26.913 33.134 23.600 1.00 82.81 77 LEU A C 1
ATOM 618 O O . LEU A 1 77 ? -26.540 32.686 22.522 1.00 82.81 77 LEU A O 1
ATOM 622 N N . ARG A 1 78 ? -27.955 33.965 23.720 1.00 81.12 78 ARG A N 1
ATOM 623 C CA . ARG A 1 78 ? -28.700 34.485 22.565 1.00 81.12 78 ARG A CA 1
ATOM 624 C C . ARG A 1 78 ? -27.813 35.341 21.668 1.00 81.12 78 ARG A C 1
ATOM 626 O O . ARG A 1 78 ? -27.834 35.143 20.462 1.00 81.12 78 ARG A O 1
ATOM 633 N N . PHE A 1 79 ? -27.002 36.224 22.250 1.00 85.31 79 PHE A N 1
ATOM 634 C CA . PHE A 1 79 ? -26.027 37.018 21.501 1.00 85.31 79 PHE A CA 1
ATOM 635 C C . PHE A 1 79 ? -25.024 36.124 20.757 1.00 85.31 79 PHE A C 1
ATOM 637 O O . PHE A 1 79 ? -24.857 36.250 19.550 1.00 85.31 79 PHE A O 1
ATOM 644 N N . SER A 1 80 ? -24.430 35.152 21.454 1.00 87.06 80 SER A N 1
ATOM 645 C CA . SER A 1 80 ? -23.500 34.177 20.875 1.00 87.06 80 SER A CA 1
ATOM 646 C C . SER A 1 80 ? -24.157 33.358 19.759 1.00 87.06 80 SER A C 1
ATOM 648 O O . SER A 1 80 ? -23.547 33.148 18.716 1.00 87.06 80 SER A O 1
ATOM 650 N N . PHE A 1 81 ? -25.415 32.941 19.936 1.00 89.62 81 PHE A N 1
ATOM 651 C CA . PHE A 1 81 ? -26.183 32.235 18.913 1.00 89.62 81 PHE A CA 1
ATOM 652 C C . PHE A 1 81 ? -26.387 33.086 17.656 1.00 89.62 81 PHE A C 1
ATOM 654 O O . PHE A 1 81 ? -26.034 32.634 16.568 1.00 89.62 81 PHE A O 1
ATOM 661 N N . VAL A 1 82 ? -26.891 34.316 17.802 1.00 86.50 82 VAL A N 1
ATOM 662 C CA . VAL A 1 82 ? -27.103 35.242 16.676 1.00 86.50 82 VAL A CA 1
ATOM 663 C C . VAL A 1 82 ? -25.789 35.505 15.942 1.00 86.50 82 VAL A C 1
ATOM 665 O O . VAL A 1 82 ? -25.740 35.388 14.721 1.00 86.50 82 VAL A O 1
ATOM 668 N N . TRP A 1 83 ? -24.703 35.753 16.678 1.00 86.81 83 TRP A N 1
ATOM 669 C CA . TRP A 1 83 ? -23.384 35.974 16.087 1.00 86.81 83 TRP A CA 1
ATOM 670 C C . TRP A 1 83 ? -22.870 34.745 15.327 1.00 86.81 83 TRP A C 1
ATOM 672 O O . TRP A 1 83 ? -22.387 34.858 14.205 1.00 86.81 83 TRP A O 1
ATOM 682 N N . SER A 1 84 ? -23.032 33.545 15.899 1.00 90.94 84 SER A N 1
ATOM 683 C CA . SER A 1 84 ? -22.648 32.301 15.224 1.00 90.94 84 SER A CA 1
ATOM 684 C C . SER A 1 84 ? -23.447 32.064 13.944 1.00 90.94 84 SER A C 1
ATOM 686 O O . SER A 1 84 ? -22.897 31.533 12.985 1.00 90.94 84 SER A O 1
ATOM 688 N N . LEU A 1 85 ? -24.721 32.469 13.912 1.00 90.19 85 LEU A N 1
ATOM 689 C CA . LEU A 1 85 ? -25.585 32.318 12.745 1.00 90.19 85 LEU A CA 1
ATOM 690 C C . LEU A 1 85 ? -25.149 33.254 11.614 1.00 90.19 85 LEU A C 1
ATOM 692 O O . LEU A 1 85 ? -25.011 32.797 10.484 1.00 90.19 85 LEU A O 1
ATOM 696 N N . LEU A 1 86 ? -24.866 34.521 11.931 1.00 86.38 86 LEU A N 1
ATOM 697 C CA . LEU A 1 86 ? -24.337 35.493 10.970 1.00 86.38 86 LEU A CA 1
ATOM 698 C C . LEU A 1 86 ? -23.013 35.011 10.365 1.00 86.38 86 LEU A C 1
ATOM 700 O O . LEU A 1 86 ? -22.879 34.957 9.147 1.00 86.38 86 LEU A O 1
ATOM 704 N N . LEU A 1 87 ? -22.079 34.556 11.205 1.00 87.50 87 LEU A N 1
ATOM 705 C CA . LEU A 1 87 ? -20.814 33.976 10.747 1.00 87.50 87 LEU A CA 1
ATOM 706 C C . LEU A 1 87 ? -21.020 32.732 9.878 1.00 87.50 87 LEU A C 1
ATOM 708 O O . LEU A 1 87 ? -20.316 32.543 8.895 1.00 87.50 87 LEU A O 1
ATOM 712 N N . CYS A 1 88 ? -22.000 31.888 10.211 1.00 91.19 88 CYS A N 1
ATOM 713 C CA . CYS A 1 88 ? -22.301 30.695 9.426 1.00 91.19 88 CYS A CA 1
ATOM 714 C C . CYS A 1 88 ? -22.797 31.046 8.020 1.00 91.19 88 CYS A C 1
ATOM 716 O O . CYS A 1 88 ? -22.443 30.350 7.073 1.00 91.19 88 CYS A O 1
ATOM 718 N N . LEU A 1 89 ? -23.604 32.104 7.886 1.00 89.12 89 LEU A N 1
ATOM 719 C CA . LEU A 1 89 ? -24.083 32.592 6.592 1.00 89.12 89 LEU A CA 1
ATOM 720 C C . LEU A 1 89 ? -22.938 33.174 5.762 1.00 89.12 89 LEU A C 1
ATOM 722 O O . LEU A 1 89 ? -22.807 32.815 4.598 1.00 89.12 89 LEU A O 1
ATOM 726 N N . VAL A 1 90 ? -22.075 33.992 6.374 1.00 84.94 90 VAL A N 1
ATOM 727 C CA . VAL A 1 90 ? -20.891 34.561 5.707 1.00 84.94 90 VAL A CA 1
ATOM 728 C C . VAL A 1 90 ? -19.937 33.455 5.255 1.00 84.94 90 VAL A C 1
ATOM 730 O O . VAL A 1 90 ? -19.550 33.423 4.095 1.00 84.94 90 VAL A O 1
ATOM 733 N N . ASN A 1 91 ? -19.619 32.498 6.130 1.00 87.69 91 ASN A N 1
ATOM 734 C CA . ASN A 1 91 ? -18.743 31.372 5.797 1.00 87.69 91 ASN A CA 1
ATOM 735 C C . ASN A 1 91 ? -19.351 30.451 4.731 1.00 87.69 91 ASN A C 1
ATOM 737 O O . ASN A 1 91 ? -18.627 29.906 3.905 1.00 87.69 91 ASN A O 1
ATOM 741 N N . GLY A 1 92 ? -20.675 30.273 4.744 1.00 87.88 92 GLY A N 1
ATOM 742 C CA . GLY A 1 92 ? -21.387 29.514 3.718 1.00 87.88 92 GLY A CA 1
ATOM 743 C C . GLY A 1 92 ? -21.339 30.207 2.360 1.00 87.88 92 GLY A C 1
ATOM 744 O O . GLY A 1 92 ? -21.015 29.560 1.370 1.00 87.88 92 GLY A O 1
ATOM 745 N N . TRP A 1 93 ? -21.598 31.517 2.327 1.00 87.62 93 TRP A N 1
ATOM 746 C CA . TRP A 1 93 ? -21.476 32.334 1.119 1.00 87.62 93 TRP A CA 1
ATOM 747 C C . TRP A 1 93 ? -20.050 32.306 0.566 1.00 87.62 93 TRP A C 1
ATOM 749 O O . TRP A 1 93 ? -19.859 31.984 -0.598 1.00 87.62 93 TRP A O 1
ATOM 759 N N . HIS A 1 94 ? -19.052 32.538 1.422 1.00 82.81 94 HIS A N 1
ATOM 760 C CA . HIS A 1 94 ? -17.638 32.536 1.042 1.00 82.81 94 HIS A CA 1
ATOM 761 C C . HIS A 1 94 ? -17.191 31.175 0.494 1.00 82.81 94 HIS A C 1
ATOM 763 O O . HIS A 1 94 ? -16.500 31.102 -0.512 1.00 82.81 94 HIS A O 1
ATOM 769 N N . CYS A 1 95 ? -17.654 30.074 1.095 1.00 84.44 95 CYS A N 1
ATOM 770 C CA . CYS A 1 95 ? -17.397 28.731 0.575 1.00 84.44 95 CYS A CA 1
ATOM 771 C C . CYS A 1 95 ? -18.033 28.506 -0.811 1.00 84.44 95 CYS A C 1
ATOM 773 O O . CYS A 1 95 ? -17.408 27.873 -1.659 1.00 84.44 95 CYS A O 1
ATOM 775 N N . ILE A 1 96 ? -19.243 29.026 -1.056 1.00 85.62 96 ILE A N 1
ATOM 776 C CA . ILE A 1 96 ? -19.914 28.946 -2.365 1.00 85.62 96 ILE A CA 1
ATOM 777 C C . ILE A 1 96 ? -19.176 29.789 -3.411 1.00 85.62 96 ILE A C 1
ATOM 779 O O . ILE A 1 96 ? -18.933 29.292 -4.505 1.00 85.62 96 ILE A O 1
ATOM 783 N N . GLU A 1 97 ? -18.784 31.017 -3.074 1.00 82.75 97 GLU A N 1
ATOM 784 C CA . GLU A 1 97 ? -18.009 31.896 -3.958 1.00 82.75 97 GLU A CA 1
ATOM 785 C C . GLU A 1 97 ? -16.667 31.276 -4.348 1.00 82.75 97 GLU A C 1
ATOM 787 O O . GLU A 1 97 ? -16.381 31.151 -5.537 1.00 82.75 97 GLU A O 1
ATOM 792 N N . THR A 1 98 ? -15.881 30.785 -3.383 1.00 79.06 98 THR A N 1
ATOM 793 C CA . THR A 1 98 ? -14.612 30.100 -3.676 1.00 79.06 98 THR A CA 1
ATOM 794 C C . THR A 1 98 ? -14.845 28.850 -4.531 1.00 79.06 98 THR A C 1
ATOM 796 O O . THR A 1 98 ? -14.090 28.584 -5.458 1.00 79.06 98 THR A O 1
ATOM 799 N N . LEU A 1 99 ? -15.927 28.096 -4.305 1.00 79.44 99 LEU A N 1
ATOM 800 C CA . LEU A 1 99 ? -16.283 26.961 -5.167 1.00 79.44 99 LEU A CA 1
ATOM 801 C C . LEU A 1 99 ? -16.675 27.372 -6.595 1.00 79.44 99 LEU A C 1
ATOM 803 O O . LEU A 1 99 ? -16.534 26.559 -7.505 1.00 79.44 99 LEU A O 1
ATOM 807 N N . GLN A 1 100 ? -17.191 28.583 -6.802 1.00 82.31 100 GLN A N 1
ATOM 808 C CA . GLN A 1 100 ? -17.606 29.078 -8.117 1.00 82.31 100 GLN A CA 1
ATOM 809 C C . GLN A 1 100 ? -16.456 29.740 -8.882 1.00 82.31 100 GLN A C 1
ATOM 811 O O . GLN A 1 100 ? -16.330 29.528 -10.087 1.00 82.31 100 GLN A O 1
ATOM 816 N N . HIS A 1 101 ? -15.612 30.505 -8.191 1.00 73.81 101 HIS A N 1
ATOM 817 C CA . HIS A 1 101 ? -14.593 31.360 -8.804 1.00 73.81 101 HIS A CA 1
ATOM 818 C C . HIS A 1 101 ? -13.161 30.828 -8.644 1.00 73.81 101 HIS A C 1
ATOM 820 O O . HIS A 1 101 ? -12.324 31.074 -9.506 1.00 73.81 101 HIS A O 1
ATOM 826 N N . GLU A 1 102 ? -12.892 30.030 -7.609 1.00 76.94 102 GLU A N 1
ATOM 827 C CA . GLU A 1 102 ? -11.552 29.551 -7.226 1.00 76.94 102 GLU A CA 1
ATOM 828 C C . GLU A 1 102 ? -11.520 28.017 -7.055 1.00 76.94 102 GLU A C 1
ATOM 830 O O . GLU A 1 102 ? -10.732 27.463 -6.293 1.00 76.94 102 GLU A O 1
ATOM 835 N N . SER A 1 103 ? -12.377 27.291 -7.785 1.00 76.31 103 SER A N 1
ATOM 836 C CA . SER A 1 103 ? -12.570 25.833 -7.630 1.00 76.31 103 SER A CA 1
ATOM 837 C C . SER A 1 103 ? -11.306 24.974 -7.793 1.00 76.31 103 SER A C 1
ATOM 839 O O . SER A 1 103 ? -11.280 23.827 -7.344 1.00 76.31 103 SER A O 1
ATOM 841 N N . SER A 1 104 ? -10.265 25.512 -8.433 1.00 69.50 104 SER A N 1
ATOM 842 C CA . SER A 1 104 ? -8.966 24.860 -8.588 1.00 69.50 104 SER A CA 1
ATOM 843 C C . SER A 1 104 ? -8.085 24.916 -7.335 1.00 69.50 104 SER A C 1
ATOM 845 O O . SER A 1 104 ? -7.161 24.108 -7.239 1.00 69.50 104 SER A O 1
ATOM 847 N N . ASP A 1 105 ? -8.352 25.812 -6.373 1.00 72.88 105 ASP A N 1
ATOM 848 C CA . ASP A 1 105 ? -7.650 25.832 -5.084 1.00 72.88 105 ASP A CA 1
ATOM 849 C C . ASP A 1 105 ? -8.320 24.877 -4.084 1.00 72.88 105 ASP A C 1
ATOM 851 O O . ASP A 1 105 ? -9.131 25.235 -3.223 1.00 72.88 105 ASP A O 1
ATOM 855 N N . PHE A 1 106 ? -7.956 23.601 -4.200 1.00 69.75 106 PHE A N 1
ATOM 856 C CA . PHE A 1 106 ? -8.485 22.543 -3.343 1.00 69.75 106 PHE A CA 1
ATOM 857 C C . PHE A 1 106 ? -8.180 22.753 -1.853 1.00 69.75 106 PHE A C 1
ATOM 859 O O . PHE A 1 106 ? -8.971 22.328 -1.007 1.00 69.75 106 PHE A O 1
ATOM 866 N N . SER A 1 107 ? -7.053 23.381 -1.513 1.00 70.75 107 SER A N 1
ATOM 867 C CA . SER A 1 107 ? -6.636 23.640 -0.130 1.00 70.75 107 SER A CA 1
ATOM 868 C C . SER A 1 107 ? -7.517 24.692 0.526 1.00 70.75 107 SER A C 1
ATOM 870 O O . SER A 1 107 ? -8.027 24.462 1.628 1.00 70.75 107 SER A O 1
ATOM 872 N N . GLN A 1 108 ? -7.744 25.807 -0.165 1.00 77.25 108 GLN A N 1
ATOM 873 C CA . GLN A 1 108 ? -8.606 26.889 0.289 1.00 77.25 108 GLN A CA 1
ATOM 874 C C . GLN A 1 108 ? -10.064 26.423 0.382 1.00 77.25 108 GLN A C 1
ATOM 876 O O . GLN A 1 108 ? -10.707 26.607 1.418 1.00 77.25 108 GLN A O 1
ATOM 881 N N . VAL A 1 109 ? -10.562 25.709 -0.636 1.00 79.31 109 VAL A N 1
ATOM 882 C CA . VAL A 1 109 ? -11.907 25.109 -0.625 1.00 79.31 109 VAL A CA 1
ATOM 883 C C . VAL A 1 109 ? -12.078 24.150 0.560 1.00 79.31 109 VAL A C 1
ATOM 885 O O . VAL A 1 109 ? -13.079 24.217 1.278 1.00 79.31 109 VAL A O 1
ATOM 888 N N . ALA A 1 110 ? -11.103 23.271 0.812 1.00 76.38 110 ALA A N 1
ATOM 889 C CA . ALA A 1 110 ? -11.167 22.323 1.923 1.00 76.38 110 ALA A CA 1
ATOM 890 C C . ALA A 1 110 ? -11.142 23.024 3.291 1.00 76.38 110 ALA A C 1
ATOM 892 O O . ALA A 1 110 ? -11.905 22.650 4.188 1.00 76.38 110 ALA A O 1
ATOM 893 N N . LEU A 1 111 ? -10.297 24.046 3.458 1.00 82.44 111 LEU A N 1
ATOM 894 C CA . LEU A 1 111 ? -10.215 24.827 4.690 1.00 82.44 111 LEU A CA 1
ATOM 895 C C . LEU A 1 111 ? -11.535 25.552 4.977 1.00 82.44 111 LEU A C 1
ATOM 897 O O . LEU A 1 111 ? -12.068 25.434 6.083 1.00 82.44 111 LEU A O 1
ATOM 901 N N . LEU A 1 112 ? -12.105 26.230 3.978 1.00 84.69 112 LEU A N 1
ATOM 902 C CA . LEU A 1 112 ? -13.377 26.944 4.101 1.00 84.69 112 LEU A CA 1
ATOM 903 C C . LEU A 1 112 ? -14.549 26.006 4.386 1.00 84.69 112 LEU A C 1
ATOM 905 O O . LEU A 1 112 ? -15.397 26.316 5.227 1.00 84.69 112 LEU A O 1
ATOM 909 N N . LEU A 1 113 ? -14.561 24.817 3.781 1.00 85.06 113 LEU A N 1
ATOM 910 C CA . LEU A 1 113 ? -15.561 23.796 4.078 1.00 85.06 113 LEU A CA 1
ATOM 911 C C . LEU A 1 113 ? -15.465 23.320 5.537 1.00 85.06 113 LEU A C 1
ATOM 913 O O . LEU A 1 113 ? -16.485 23.163 6.212 1.00 85.06 113 LEU A O 1
ATOM 917 N N . ILE A 1 114 ? -14.250 23.124 6.060 1.00 83.62 114 ILE A N 1
ATOM 918 C CA . ILE A 1 114 ? -14.028 22.762 7.469 1.00 83.62 114 ILE A CA 1
ATOM 919 C C . ILE A 1 114 ? -14.502 23.888 8.396 1.00 83.62 114 ILE A C 1
ATOM 921 O O . ILE A 1 114 ? -15.222 23.615 9.361 1.00 83.62 114 ILE A O 1
ATOM 925 N N . VAL A 1 115 ? -14.142 25.141 8.099 1.00 88.56 115 VAL A N 1
ATOM 926 C CA . VAL A 1 115 ? -14.582 26.334 8.843 1.00 88.56 115 VAL A CA 1
ATOM 927 C C . VAL A 1 115 ? -16.108 26.412 8.874 1.00 88.56 115 VAL A C 1
ATOM 929 O O . VAL A 1 115 ? -16.697 26.545 9.951 1.00 88.56 115 VAL A O 1
ATOM 932 N N . PHE A 1 116 ? -16.760 26.224 7.726 1.00 91.81 116 PHE A N 1
ATOM 933 C CA . PHE A 1 116 ? -18.213 26.207 7.613 1.00 91.81 116 PHE A CA 1
ATOM 934 C C . PHE A 1 116 ? -18.848 25.082 8.442 1.00 91.81 116 PHE A C 1
ATOM 936 O O . PHE A 1 116 ? -19.771 25.339 9.214 1.00 91.81 116 PHE A O 1
ATOM 943 N N . ILE A 1 117 ? -18.332 23.849 8.374 1.00 88.06 117 ILE A N 1
ATOM 944 C CA . ILE A 1 117 ? -18.850 22.710 9.154 1.00 88.06 117 ILE A CA 1
ATOM 945 C C . ILE A 1 117 ? -18.710 22.955 10.663 1.00 88.06 117 ILE A C 1
ATOM 947 O O . ILE A 1 117 ? -19.634 22.662 11.436 1.00 88.06 117 ILE A O 1
ATOM 951 N N . VAL A 1 118 ? -17.571 23.497 11.104 1.00 88.88 118 VAL A N 1
ATOM 952 C CA . VAL A 1 118 ? -17.337 23.861 12.509 1.00 88.88 118 VAL A CA 1
ATOM 953 C C . VAL A 1 118 ? -18.327 24.940 12.946 1.00 88.88 118 VAL A C 1
ATOM 955 O O . VAL A 1 118 ? -18.962 24.795 13.996 1.00 88.88 118 VAL A O 1
ATOM 958 N N . ASN A 1 119 ? -18.525 25.975 12.127 1.00 93.31 119 ASN A N 1
ATOM 959 C CA . ASN A 1 119 ? -19.472 27.048 12.404 1.00 93.31 119 ASN A CA 1
ATOM 960 C C . ASN A 1 119 ? -20.924 26.545 12.438 1.00 93.31 119 ASN A C 1
ATOM 962 O O . ASN A 1 119 ? -21.677 26.893 13.346 1.00 93.31 119 ASN A O 1
ATOM 966 N N . PHE A 1 120 ? -21.332 25.705 11.491 1.00 91.62 120 PHE A N 1
ATOM 967 C CA . PHE A 1 120 ? -22.670 25.119 11.452 1.00 91.62 120 PHE A CA 1
ATOM 968 C C . PHE A 1 120 ? -22.931 24.266 12.698 1.00 91.62 120 PHE A C 1
ATOM 970 O O . PHE A 1 120 ? -23.969 24.369 13.355 1.00 91.62 120 PHE A O 1
ATOM 977 N N . THR A 1 121 ? -21.934 23.478 13.103 1.00 86.81 121 THR A N 1
ATOM 978 C CA . THR A 1 121 ? -21.992 22.689 14.337 1.00 86.81 121 THR A CA 1
ATOM 979 C C . THR A 1 121 ? -22.139 23.589 15.568 1.00 86.81 121 THR A C 1
ATOM 981 O O . THR A 1 121 ? -22.929 23.284 16.463 1.00 86.81 121 THR A O 1
ATOM 984 N N . LEU A 1 122 ? -21.421 24.713 15.619 1.00 90.50 122 LEU A N 1
ATOM 985 C CA . LEU A 1 122 ? -21.535 25.711 16.683 1.00 90.50 122 LEU A CA 1
ATOM 986 C C . LEU A 1 122 ? -22.946 26.312 16.767 1.00 90.50 122 LEU A C 1
ATOM 988 O O . LEU A 1 122 ? -23.506 26.368 17.864 1.00 90.50 122 LEU A O 1
ATOM 992 N N . VAL A 1 123 ? -23.543 26.674 15.626 1.00 91.00 123 VAL A N 1
ATOM 993 C CA . VAL A 1 123 ? -24.929 27.166 15.540 1.00 91.00 123 VAL A CA 1
ATOM 994 C C . VAL A 1 123 ? -25.899 26.142 16.122 1.00 91.00 123 VAL A C 1
ATOM 996 O O . VAL A 1 123 ? -26.718 26.497 16.967 1.00 91.00 123 VAL A O 1
ATOM 999 N N . LEU A 1 124 ? -25.775 24.860 15.759 1.00 85.50 124 LEU A N 1
ATOM 1000 C CA . LEU A 1 124 ? -26.631 23.796 16.299 1.00 85.50 124 LEU A CA 1
ATOM 1001 C C . LEU A 1 124 ? -26.498 23.653 17.822 1.00 85.50 124 LEU A C 1
ATOM 1003 O O . LEU A 1 124 ? -27.497 23.468 18.522 1.00 85.50 124 LEU A O 1
ATOM 1007 N N . TRP A 1 125 ? -25.279 23.753 18.356 1.00 82.94 125 TRP A N 1
ATOM 1008 C CA . TRP A 1 125 ? -25.034 23.677 19.799 1.00 82.94 125 TRP A CA 1
ATOM 1009 C C . TRP A 1 125 ? -25.566 24.894 20.558 1.00 82.94 125 TRP A C 1
ATOM 1011 O O . TRP A 1 125 ? -26.095 24.740 21.661 1.00 82.94 125 TRP A O 1
ATOM 1021 N N . LEU A 1 126 ? -25.458 26.092 19.988 1.00 86.38 126 LEU A N 1
ATOM 1022 C CA . LEU A 1 126 ? -25.996 27.312 20.584 1.00 86.38 126 LEU A CA 1
ATOM 1023 C C . LEU A 1 126 ? -27.525 27.366 20.480 1.00 86.38 126 LEU A C 1
ATOM 1025 O O . LEU A 1 126 ? -28.177 27.678 21.477 1.00 86.38 126 LEU A O 1
ATOM 1029 N N . TYR A 1 127 ? -28.106 26.948 19.351 1.00 83.62 127 TYR A N 1
ATOM 1030 C CA . TYR A 1 127 ? -29.548 26.744 19.162 1.00 83.62 127 TYR A CA 1
ATOM 1031 C C . TYR A 1 127 ? -30.114 25.809 20.236 1.00 83.62 127 TYR A C 1
ATOM 1033 O O . TYR A 1 127 ? -31.054 26.155 20.956 1.00 83.62 127 TYR A O 1
ATOM 1041 N N . ALA A 1 128 ? -29.453 24.662 20.420 1.00 74.25 128 ALA A N 1
ATOM 1042 C CA . ALA A 1 128 ? -29.798 23.644 21.405 1.00 74.25 128 ALA A CA 1
ATOM 1043 C C . ALA A 1 128 ? -29.803 24.145 22.857 1.00 74.25 128 ALA A C 1
ATOM 1045 O O . ALA A 1 128 ? -30.445 23.556 23.728 1.00 74.25 128 ALA A O 1
ATOM 1046 N N . VAL A 1 129 ? -29.055 25.210 23.136 1.00 76.56 129 VAL A N 1
ATOM 1047 C CA . VAL A 1 129 ? -28.935 25.804 24.465 1.00 76.56 129 VAL A CA 1
ATOM 1048 C C . VAL A 1 129 ? -29.858 27.018 24.641 1.00 76.56 129 VAL A C 1
ATOM 1050 O O . VAL A 1 129 ? -30.305 27.253 25.769 1.00 76.56 129 VAL A O 1
ATOM 1053 N N . CYS A 1 130 ? -30.132 27.770 23.569 1.00 75.38 130 CYS A N 1
ATOM 1054 C CA . CYS A 1 130 ? -30.901 29.019 23.586 1.00 75.38 130 CYS A CA 1
ATOM 1055 C C . CYS A 1 130 ? -32.420 28.822 23.533 1.00 75.38 130 CYS A C 1
ATOM 1057 O O . CYS A 1 130 ? -33.144 29.636 24.113 1.00 75.38 130 CYS A O 1
ATOM 1059 N N . LEU A 1 131 ? -32.906 27.759 22.888 1.00 61.34 131 LEU A N 1
ATOM 1060 C CA . LEU A 1 131 ? -34.324 27.394 22.897 1.00 61.34 131 LEU A CA 1
ATOM 1061 C C . LEU A 1 131 ? -34.686 26.516 24.105 1.00 61.34 131 LEU A C 1
ATOM 1063 O O . LEU A 1 131 ? -33.813 25.853 24.678 1.00 61.34 131 LEU A O 1
ATOM 1067 N N . PRO A 1 132 ? -35.960 26.530 24.550 1.00 53.22 132 PRO A N 1
ATOM 1068 C CA . PRO A 1 132 ? -36.383 25.780 25.720 1.00 53.22 132 PRO A CA 1
ATOM 1069 C C . PRO A 1 132 ? -35.995 24.303 25.595 1.00 53.22 132 PRO A C 1
ATOM 1071 O O . PRO A 1 132 ? -36.314 23.620 24.626 1.00 53.22 132 PRO A O 1
ATOM 1074 N N . TRP A 1 133 ? -35.307 23.827 26.635 1.00 44.06 133 TRP A N 1
ATOM 1075 C CA . TRP A 1 133 ? -34.642 22.526 26.800 1.00 44.06 133 TRP A CA 1
ATOM 1076 C C . TRP A 1 133 ? -35.547 21.279 26.694 1.00 44.06 133 TRP A C 1
ATOM 1078 O O . TRP A 1 133 ? -35.132 20.179 27.058 1.00 44.06 133 TRP A O 1
ATOM 1088 N N . GLN A 1 134 ? -36.780 21.438 26.227 1.00 49.66 134 GLN A N 1
ATOM 1089 C CA . GLN A 1 134 ? -37.827 20.423 26.228 1.00 49.66 134 GLN A CA 1
ATOM 1090 C C . GLN A 1 134 ? -37.758 19.494 25.002 1.00 49.66 134 GLN A C 1
ATOM 1092 O O . GLN A 1 134 ? -38.344 18.419 25.025 1.00 49.66 134 GLN A O 1
ATOM 1097 N N . PHE A 1 135 ? -36.977 19.852 23.974 1.00 50.62 135 PHE A N 1
ATOM 1098 C CA . PHE A 1 135 ? -36.981 19.155 22.679 1.00 50.62 135 PHE A CA 1
ATOM 1099 C C . PHE A 1 135 ? -35.710 18.340 22.350 1.00 50.62 135 PHE A C 1
ATOM 1101 O O . PHE A 1 135 ? -35.677 17.646 21.337 1.00 50.62 135 PHE A O 1
ATOM 1108 N N . LEU A 1 136 ? -34.659 18.356 23.190 1.00 40.34 136 LEU A N 1
ATOM 1109 C CA . LEU A 1 136 ? -33.393 17.650 22.904 1.00 40.34 136 LEU A CA 1
ATOM 1110 C C . LEU A 1 136 ? -33.236 16.317 23.659 1.00 40.34 136 LEU A C 1
ATOM 1112 O O . LEU A 1 136 ? -33.268 16.287 24.895 1.00 40.34 136 LEU A O 1
ATOM 1116 N N . PRO A 1 137 ? -32.961 15.197 22.959 1.00 47.84 137 PRO A N 1
ATOM 1117 C CA . PRO A 1 137 ? -32.862 13.888 23.588 1.00 47.84 137 PRO A CA 1
ATOM 1118 C C . PRO A 1 137 ? -31.659 13.784 24.540 1.00 47.84 137 PRO A C 1
ATOM 1120 O O . PRO A 1 137 ? -30.514 14.098 24.208 1.00 47.84 137 PRO A O 1
ATOM 1123 N N . LYS A 1 138 ? -31.916 13.225 25.732 1.00 42.94 138 LYS A N 1
ATOM 1124 C CA . LYS A 1 138 ? -31.030 13.045 26.912 1.00 42.94 138 LYS A CA 1
ATOM 1125 C C . LYS A 1 138 ? -29.609 12.501 26.623 1.00 42.94 138 LYS A C 1
ATOM 1127 O O . LYS A 1 138 ? -28.724 12.598 27.472 1.00 42.94 138 LYS A O 1
ATOM 1132 N N . LYS A 1 139 ? -29.383 11.930 25.436 1.00 44.44 139 LYS A N 1
ATOM 1133 C CA . LYS A 1 139 ? -28.188 11.192 24.991 1.00 44.44 139 LYS A CA 1
ATOM 1134 C C . LYS A 1 139 ? -26.979 12.083 24.659 1.00 44.44 139 LYS A C 1
ATOM 1136 O O . LYS A 1 139 ? -25.850 11.668 24.905 1.00 44.44 139 LYS A O 1
ATOM 1141 N N . LEU A 1 140 ? -27.195 13.313 24.186 1.00 39.34 140 LEU A N 1
ATOM 1142 C CA . LEU A 1 140 ? -26.125 14.277 23.850 1.00 39.34 140 LEU A CA 1
ATOM 1143 C C . LEU A 1 140 ? -25.412 14.852 25.091 1.00 39.34 140 LEU A C 1
ATOM 1145 O O . LEU A 1 140 ? -24.329 15.425 25.016 1.00 39.34 140 LEU A O 1
ATOM 1149 N N . ARG A 1 141 ? -25.986 14.628 26.275 1.00 44.06 141 ARG A N 1
ATOM 1150 C CA . ARG A 1 141 ? -25.609 15.274 27.536 1.00 44.06 141 ARG A CA 1
ATOM 1151 C C . ARG A 1 141 ? -24.406 14.626 28.259 1.00 44.06 141 ARG A C 1
ATOM 1153 O O . ARG A 1 141 ? -23.914 15.189 29.237 1.00 44.06 141 ARG A O 1
ATOM 1160 N N . GLU A 1 142 ? -23.927 13.451 27.819 1.00 39.22 142 GLU A N 1
ATOM 1161 C CA . GLU A 1 142 ? -23.033 12.547 28.591 1.00 39.22 142 GLU A CA 1
ATOM 1162 C C . GLU A 1 142 ? -21.824 11.955 27.810 1.00 39.22 142 GLU A C 1
ATOM 1164 O O . GLU A 1 142 ? -21.261 10.927 28.167 1.00 39.22 142 GLU A O 1
ATOM 1169 N N . TRP A 1 143 ? -21.325 12.648 26.789 1.00 38.53 143 TRP A N 1
ATOM 1170 C CA . TRP A 1 143 ? -20.208 12.245 25.901 1.00 38.53 143 TRP A CA 1
ATOM 1171 C C . TRP A 1 143 ? -18.807 11.947 26.542 1.00 38.53 143 TRP A C 1
ATOM 1173 O O . TRP A 1 143 ? -18.121 12.842 27.025 1.00 38.53 143 TRP A O 1
ATOM 1183 N N . ASN A 1 144 ? -18.334 10.695 26.576 1.00 45.59 144 ASN A N 1
ATOM 1184 C CA . ASN A 1 144 ? -17.137 10.272 27.337 1.00 45.59 144 ASN A CA 1
ATOM 1185 C C . ASN A 1 144 ? -15.991 9.763 26.439 1.00 45.59 144 ASN A C 1
ATOM 1187 O O . ASN A 1 144 ? -16.084 8.652 25.923 1.00 45.59 144 ASN A O 1
ATOM 1191 N N . TRP A 1 145 ? -14.920 10.544 26.261 1.00 37.12 145 TRP A N 1
ATOM 1192 C CA . TRP A 1 145 ? -13.937 10.387 25.171 1.00 37.12 145 TRP A CA 1
ATOM 1193 C C . TRP A 1 145 ? -13.251 9.010 25.052 1.00 37.12 145 TRP A C 1
ATOM 1195 O O . TRP A 1 145 ? -13.198 8.480 23.952 1.00 37.12 145 TRP A O 1
ATOM 1205 N N . ALA A 1 146 ? -12.809 8.356 26.132 1.00 41.12 146 ALA A N 1
ATOM 1206 C CA . ALA A 1 146 ? -12.112 7.056 26.028 1.00 41.12 146 ALA A CA 1
ATOM 1207 C C . ALA A 1 146 ? -13.037 5.883 25.631 1.00 41.12 146 ALA A C 1
ATOM 1209 O O . ALA A 1 146 ? -12.676 5.008 24.845 1.00 41.12 146 ALA A O 1
ATOM 1210 N N . LYS A 1 147 ? -14.274 5.883 26.141 1.00 48.50 147 LYS A N 1
ATOM 1211 C CA . LYS A 1 147 ? -15.316 4.931 25.721 1.00 48.50 147 LYS A CA 1
ATOM 1212 C C . LYS A 1 147 ? -15.860 5.251 24.341 1.00 48.50 147 LYS A C 1
ATOM 1214 O O . LYS A 1 147 ? -16.253 4.351 23.610 1.00 48.50 147 LYS A O 1
ATOM 1219 N N . HIS A 1 148 ? -15.904 6.537 24.015 1.00 49.72 148 HIS A N 1
ATOM 1220 C CA . HIS A 1 148 ? -16.249 7.009 22.693 1.00 49.72 148 HIS A CA 1
ATOM 1221 C C . HIS A 1 148 ? -15.203 6.526 21.691 1.00 49.72 148 HIS A C 1
ATOM 1223 O O . HIS A 1 148 ? -15.589 5.901 20.726 1.00 49.72 148 HIS A O 1
ATOM 1229 N N . GLN A 1 149 ? -13.904 6.653 21.969 1.00 51.41 149 GLN A N 1
ATOM 1230 C CA . GLN A 1 149 ? -12.844 6.115 21.115 1.00 51.41 149 GLN A CA 1
ATOM 1231 C C . GLN A 1 149 ? -13.007 4.614 20.862 1.00 51.41 149 GLN A C 1
ATOM 1233 O O . GLN A 1 149 ? -13.080 4.225 19.709 1.00 51.41 149 GLN A O 1
ATOM 1238 N N . GLN A 1 150 ? -13.160 3.763 21.884 1.00 58.72 150 GLN A N 1
ATOM 1239 C CA . GLN A 1 150 ? -13.395 2.324 21.650 1.00 58.72 150 GLN A CA 1
ATOM 1240 C C . GLN A 1 150 ? -14.684 2.045 20.855 1.00 58.72 150 GLN A C 1
ATOM 1242 O O . GLN A 1 150 ? -14.720 1.141 20.026 1.00 58.72 150 GLN A O 1
ATOM 1247 N N . TYR A 1 151 ? -15.735 2.837 21.073 1.00 67.56 151 TYR A N 1
ATOM 1248 C CA . TYR A 1 151 ? -16.985 2.739 20.320 1.00 67.56 151 TYR A CA 1
ATOM 1249 C C . TYR A 1 151 ? -16.844 3.205 18.862 1.00 67.56 151 TYR A C 1
ATOM 1251 O O . TYR A 1 151 ? -17.425 2.593 17.971 1.00 67.56 151 TYR A O 1
ATOM 1259 N N . TRP A 1 152 ? -16.075 4.263 18.611 1.00 68.69 152 TRP A N 1
ATOM 1260 C CA . TRP A 1 152 ? -15.828 4.820 17.284 1.00 68.69 152 TRP A CA 1
ATOM 1261 C C . TRP A 1 152 ? -14.839 3.987 16.500 1.00 68.69 152 TRP A C 1
ATOM 1263 O O . TRP A 1 152 ? -15.157 3.649 15.373 1.00 68.69 152 TRP A O 1
ATOM 1273 N N . TYR A 1 153 ? -13.722 3.570 17.097 1.00 74.31 153 TYR A N 1
ATOM 1274 C CA . TYR A 1 153 ? -12.825 2.592 16.489 1.00 74.31 153 TYR A CA 1
ATOM 1275 C C . TYR A 1 153 ? -13.586 1.314 16.159 1.00 74.31 153 TYR A C 1
ATOM 1277 O O . TYR A 1 153 ? -13.497 0.852 15.037 1.00 74.31 153 TYR A O 1
ATOM 1285 N N . GLY A 1 154 ? -14.424 0.799 17.065 1.00 79.19 154 GLY A N 1
ATOM 1286 C CA . GLY A 1 154 ? -15.251 -0.374 16.774 1.00 79.19 154 GLY A CA 1
ATOM 1287 C C . GLY A 1 154 ? -16.265 -0.156 15.644 1.00 79.19 154 GLY A C 1
ATOM 1288 O O . GLY A 1 154 ? -16.529 -1.079 14.881 1.00 79.19 154 GLY A O 1
ATOM 1289 N N . LYS A 1 155 ? -16.837 1.049 15.513 1.00 80.50 155 LYS A N 1
ATOM 1290 C CA . LYS A 1 155 ? -17.764 1.392 14.423 1.00 80.50 155 LYS A CA 1
ATOM 1291 C C . LYS A 1 155 ? -17.060 1.597 13.088 1.00 80.50 155 LYS A C 1
ATOM 1293 O O . LYS A 1 155 ? -17.519 1.048 12.097 1.00 80.50 155 LYS A O 1
ATOM 1298 N N . TRP A 1 156 ? -15.982 2.373 13.063 1.00 80.94 156 TRP A N 1
ATOM 1299 C CA . TRP A 1 156 ? -15.176 2.593 11.868 1.00 80.94 156 TRP A CA 1
ATOM 1300 C C . TRP A 1 156 ? -14.553 1.287 11.400 1.00 80.94 156 TRP A C 1
ATOM 1302 O O . TRP A 1 156 ? -14.704 0.953 10.237 1.00 80.94 156 TRP A O 1
ATOM 1312 N N . HIS A 1 157 ? -13.968 0.502 12.307 1.00 89.12 157 HIS A N 1
ATOM 1313 C CA . HIS A 1 157 ? -13.438 -0.821 11.990 1.00 89.12 157 HIS A CA 1
ATOM 1314 C C . HIS A 1 157 ? -14.522 -1.736 11.412 1.00 89.12 157 HIS A C 1
ATOM 1316 O O . HIS A 1 157 ? -14.290 -2.415 10.423 1.00 89.12 157 HIS A O 1
ATOM 1322 N N . LEU A 1 158 ? -15.739 -1.704 11.967 1.00 86.00 158 LEU A N 1
ATOM 1323 C CA . LEU A 1 158 ? -16.867 -2.442 11.405 1.00 86.00 158 LEU A CA 1
ATOM 1324 C C . LEU A 1 158 ? -17.240 -1.965 9.991 1.00 86.00 158 LEU A C 1
ATOM 1326 O O . LEU A 1 158 ? -17.364 -2.790 9.096 1.00 86.00 158 LEU A O 1
ATOM 1330 N N . TYR A 1 159 ? -17.470 -0.666 9.787 1.00 83.12 159 TYR A N 1
ATOM 1331 C CA . TYR A 1 159 ? -17.949 -0.161 8.496 1.00 83.12 159 TYR A CA 1
ATOM 1332 C C . TYR A 1 159 ? -16.881 -0.253 7.408 1.00 83.12 159 TYR A C 1
ATOM 1334 O O . TYR A 1 159 ? -17.180 -0.716 6.312 1.00 83.12 159 TYR A O 1
ATOM 1342 N N . LEU A 1 160 ? -15.634 0.104 7.725 1.00 83.44 160 LEU A N 1
ATOM 1343 C CA . LEU A 1 160 ? -14.500 -0.103 6.827 1.00 83.44 160 LEU A CA 1
ATOM 1344 C C . LEU A 1 160 ? -14.302 -1.597 6.551 1.00 83.44 160 LEU A C 1
ATOM 1346 O O . LEU A 1 160 ? -14.104 -1.978 5.405 1.00 83.44 160 LEU A O 1
ATOM 1350 N N . GLY A 1 161 ? -14.435 -2.451 7.569 1.00 87.75 161 GLY A N 1
ATOM 1351 C CA . GLY A 1 161 ? -14.319 -3.900 7.422 1.00 87.75 161 GLY A CA 1
ATOM 1352 C C . GLY A 1 161 ? -15.403 -4.509 6.534 1.00 87.75 161 GLY A C 1
ATOM 1353 O O . GLY A 1 161 ? -15.128 -5.464 5.823 1.00 87.75 161 GLY A O 1
ATOM 1354 N N . LEU A 1 162 ? -16.618 -3.952 6.517 1.00 86.25 162 LEU A N 1
ATOM 1355 C CA . LEU A 1 162 ? -17.692 -4.410 5.630 1.00 86.25 162 LEU A CA 1
ATOM 1356 C C . LEU A 1 162 ? -17.550 -3.873 4.199 1.00 86.25 162 LEU A C 1
ATOM 1358 O O . LEU A 1 162 ? -17.763 -4.621 3.250 1.00 86.25 162 LEU A O 1
ATOM 1362 N N . ILE A 1 163 ? -17.204 -2.592 4.043 1.00 83.25 163 ILE A N 1
ATOM 1363 C CA . ILE A 1 163 ? -17.111 -1.944 2.728 1.00 83.25 163 ILE A CA 1
ATOM 1364 C C . ILE A 1 163 ? -15.792 -2.331 2.056 1.00 83.25 163 ILE A C 1
ATOM 1366 O O . ILE A 1 163 ? -15.795 -3.084 1.085 1.00 83.25 163 ILE A O 1
ATOM 1370 N N . ALA A 1 164 ? -14.660 -1.889 2.612 1.00 84.19 164 ALA A N 1
ATOM 1371 C CA . ALA A 1 164 ? -13.344 -2.168 2.044 1.00 84.19 164 ALA A CA 1
ATOM 1372 C C . ALA A 1 164 ? -13.017 -3.664 2.096 1.00 84.19 164 ALA A C 1
ATOM 1374 O O . ALA A 1 164 ? -12.414 -4.189 1.167 1.00 84.19 164 ALA A O 1
ATOM 1375 N N . GLY A 1 165 ? -13.462 -4.379 3.137 1.00 89.06 165 GLY A N 1
ATOM 1376 C CA . GLY A 1 165 ? -13.233 -5.821 3.243 1.00 89.06 165 GLY A CA 1
ATOM 1377 C C . GLY A 1 165 ? -13.825 -6.630 2.087 1.00 89.06 165 GLY A C 1
ATOM 1378 O O . GLY A 1 165 ? -13.204 -7.600 1.672 1.00 89.06 165 GLY A O 1
ATOM 1379 N N . SER A 1 166 ? -14.958 -6.210 1.509 1.00 91.31 166 SER A N 1
ATOM 1380 C CA . SER A 1 166 ? -15.547 -6.898 0.348 1.00 91.31 166 SER A CA 1
ATOM 1381 C C . SER A 1 166 ? -14.655 -6.816 -0.899 1.00 91.31 166 SER A C 1
ATOM 1383 O O . SER A 1 166 ? -14.464 -7.813 -1.590 1.00 91.31 166 SER A O 1
ATOM 1385 N N . ILE A 1 167 ? -14.030 -5.658 -1.131 1.00 91.94 167 ILE A N 1
ATOM 1386 C CA . ILE A 1 167 ? -13.050 -5.450 -2.205 1.00 91.94 167 ILE A CA 1
ATOM 1387 C C . ILE A 1 167 ? -11.771 -6.237 -1.903 1.00 91.94 167 ILE A C 1
ATOM 1389 O O . ILE A 1 167 ? -11.246 -6.949 -2.758 1.00 91.94 167 ILE A O 1
ATOM 1393 N N . LEU A 1 168 ? -11.290 -6.153 -0.661 1.00 96.62 168 LEU A N 1
ATOM 1394 C CA . LEU A 1 168 ? -10.062 -6.809 -0.217 1.00 96.62 168 LEU A CA 1
ATOM 1395 C C . LEU A 1 168 ? -10.141 -8.338 -0.256 1.00 96.62 168 LEU A C 1
ATOM 1397 O O . LEU A 1 168 ? -9.100 -8.975 -0.366 1.00 96.62 168 LEU A O 1
ATOM 1401 N N . VAL A 1 169 ? -11.335 -8.935 -0.201 1.00 97.88 169 VAL A N 1
ATOM 1402 C CA . VAL A 1 169 ? -11.524 -10.372 -0.460 1.00 97.88 169 VAL A CA 1
ATOM 1403 C C . VAL A 1 169 ? -11.072 -10.718 -1.878 1.00 97.88 169 VAL A C 1
ATOM 1405 O O . VAL A 1 169 ? -10.266 -11.627 -2.058 1.00 97.88 169 VAL A O 1
ATOM 1408 N N . VAL A 1 170 ? -11.549 -9.975 -2.880 1.00 98.00 170 VAL A N 1
ATOM 1409 C CA . VAL A 1 170 ? -11.211 -10.210 -4.293 1.00 98.00 170 VAL A CA 1
ATOM 1410 C C . VAL A 1 170 ? -9.731 -9.925 -4.542 1.00 98.00 170 VAL A C 1
ATOM 1412 O O . VAL A 1 170 ? -9.028 -10.749 -5.128 1.00 98.00 170 VAL A O 1
ATOM 1415 N N . VAL A 1 171 ? -9.236 -8.789 -4.044 1.00 98.06 171 VAL A N 1
ATOM 1416 C CA . VAL A 1 171 ? -7.826 -8.387 -4.177 1.00 98.06 171 VAL A CA 1
ATOM 1417 C C . VAL A 1 171 ? -6.905 -9.388 -3.473 1.00 98.06 171 VAL A C 1
ATOM 1419 O O . VAL A 1 171 ? -5.891 -9.787 -4.032 1.00 98.06 171 VAL A O 1
ATOM 1422 N N . GLY A 1 172 ? -7.267 -9.852 -2.278 1.00 98.06 172 GLY A N 1
ATOM 1423 C CA . GLY A 1 172 ? -6.491 -10.829 -1.519 1.00 98.06 172 GLY A CA 1
ATOM 1424 C C . GLY A 1 172 ? -6.425 -12.204 -2.189 1.00 98.06 172 GLY A C 1
ATOM 1425 O O . GLY A 1 172 ? -5.342 -12.775 -2.319 1.00 98.06 172 GLY A O 1
ATOM 1426 N N . LEU A 1 173 ? -7.559 -12.712 -2.690 1.00 98.31 173 LEU A N 1
ATOM 1427 C CA . LEU A 1 173 ? -7.620 -13.985 -3.420 1.00 98.31 173 LEU A CA 1
ATOM 1428 C C . LEU A 1 173 ? -6.794 -13.944 -4.707 1.00 98.31 173 LEU A C 1
ATOM 1430 O O . LEU A 1 173 ? -5.978 -14.830 -4.950 1.00 98.31 173 LEU A O 1
ATOM 1434 N N . THR A 1 174 ? -6.968 -12.892 -5.506 1.00 98.56 174 THR A N 1
ATOM 1435 C CA . THR A 1 174 ? -6.189 -12.706 -6.738 1.00 98.56 174 THR A CA 1
ATOM 1436 C C . THR A 1 174 ? -4.707 -12.492 -6.444 1.00 98.56 174 THR A C 1
ATOM 1438 O O . THR A 1 174 ? -3.873 -13.114 -7.089 1.00 98.56 174 THR A O 1
ATOM 1441 N N . GLY A 1 175 ? -4.358 -11.721 -5.410 1.00 97.75 175 GLY A N 1
ATOM 1442 C CA . GLY A 1 175 ? -2.970 -11.529 -4.981 1.00 97.75 175 GLY A CA 1
ATOM 1443 C C . GLY A 1 175 ? -2.303 -12.838 -4.557 1.00 97.75 175 GLY A C 1
ATOM 1444 O O . GLY A 1 175 ? -1.162 -13.092 -4.924 1.00 97.75 175 GLY A O 1
ATOM 1445 N N . SER A 1 176 ? -3.039 -13.714 -3.867 1.00 98.31 176 SER A N 1
ATOM 1446 C CA . SER A 1 176 ? -2.544 -15.034 -3.446 1.00 98.31 176 SER A CA 1
ATOM 1447 C C . SER A 1 176 ? -2.194 -15.935 -4.636 1.00 98.31 176 SER A C 1
ATOM 1449 O O . SER A 1 176 ? -1.209 -16.666 -4.578 1.00 98.31 176 SER A O 1
ATOM 1451 N N . ILE A 1 177 ? -2.965 -15.850 -5.727 1.00 98.19 177 ILE A N 1
ATOM 1452 C CA . ILE A 1 177 ? -2.660 -16.527 -6.998 1.00 98.19 177 ILE A CA 1
ATOM 1453 C C . ILE A 1 177 ? -1.403 -15.912 -7.632 1.00 98.19 177 ILE A C 1
ATOM 1455 O O . ILE A 1 177 ? -0.499 -16.635 -8.044 1.00 98.19 177 ILE A O 1
ATOM 1459 N N . LEU A 1 178 ? -1.316 -14.578 -7.674 1.00 97.44 178 LEU A N 1
ATOM 1460 C CA . LEU A 1 178 ? -0.225 -13.856 -8.341 1.00 97.44 178 LEU A CA 1
ATOM 1461 C C . LEU A 1 178 ? 1.143 -14.046 -7.679 1.00 97.44 178 LEU A C 1
ATOM 1463 O O . LEU A 1 178 ? 2.158 -13.944 -8.364 1.00 97.44 178 LEU A O 1
ATOM 1467 N N . VAL A 1 179 ? 1.200 -14.399 -6.391 1.00 96.38 179 VAL A N 1
ATOM 1468 C CA . VAL A 1 179 ? 2.458 -14.794 -5.727 1.00 96.38 179 VAL A CA 1
ATOM 1469 C C . VAL A 1 179 ? 3.190 -15.915 -6.487 1.00 96.38 179 VAL A C 1
ATOM 1471 O O . VAL A 1 179 ? 4.420 -15.979 -6.433 1.00 96.38 179 VAL A O 1
ATOM 1474 N N . PHE A 1 180 ? 2.458 -16.768 -7.213 1.00 95.00 180 PHE A N 1
ATOM 1475 C CA . PHE A 1 180 ? 2.974 -17.877 -8.025 1.00 95.00 180 PHE A CA 1
ATOM 1476 C C . PHE A 1 180 ? 2.697 -17.696 -9.524 1.00 95.00 180 PHE A C 1
ATOM 1478 O O . PHE A 1 180 ? 2.501 -18.671 -10.246 1.00 95.00 180 PHE A O 1
ATOM 1485 N N . GLN A 1 181 ? 2.627 -16.447 -9.996 1.00 92.62 181 GLN A N 1
ATOM 1486 C CA . GLN A 1 181 ? 2.234 -16.151 -11.374 1.00 92.62 181 GLN A CA 1
ATOM 1487 C C . GLN A 1 181 ? 3.107 -16.848 -12.425 1.00 92.62 181 GLN A C 1
ATOM 1489 O O . GLN A 1 181 ? 2.557 -17.380 -13.382 1.00 92.62 181 GLN A O 1
ATOM 1494 N N . ASP A 1 182 ? 4.429 -16.887 -12.242 1.00 88.38 182 ASP A N 1
ATOM 1495 C CA . ASP A 1 182 ? 5.347 -17.432 -13.247 1.00 88.38 182 ASP A CA 1
ATOM 1496 C C . ASP A 1 182 ? 5.229 -18.958 -13.330 1.00 88.38 182 ASP A C 1
ATOM 1498 O O . ASP A 1 182 ? 5.175 -19.516 -14.426 1.00 88.38 182 ASP A O 1
ATOM 1502 N N . GLU A 1 183 ? 5.119 -19.638 -12.181 1.00 90.62 183 GLU A N 1
ATOM 1503 C CA . GLU A 1 183 ? 4.902 -21.085 -12.128 1.00 90.62 183 GLU A CA 1
ATOM 1504 C C . GLU A 1 183 ? 3.547 -21.473 -12.717 1.00 90.62 183 GLU A C 1
ATOM 1506 O O . GLU A 1 183 ? 3.456 -22.444 -13.464 1.00 90.62 183 GLU A O 1
ATOM 1511 N N . ILE A 1 184 ? 2.497 -20.709 -12.407 1.00 93.75 184 ILE A N 1
ATOM 1512 C CA . ILE A 1 184 ? 1.151 -20.974 -12.915 1.00 93.75 184 ILE A CA 1
ATOM 1513 C C . ILE A 1 184 ? 1.079 -20.700 -14.423 1.00 93.75 184 ILE A C 1
ATOM 1515 O O . ILE A 1 184 ? 0.526 -21.521 -15.148 1.00 93.75 184 ILE A O 1
ATOM 1519 N N . ASP A 1 185 ? 1.635 -19.589 -14.922 1.00 91.81 185 ASP A N 1
ATOM 1520 C CA . ASP A 1 185 ? 1.599 -19.272 -16.360 1.00 91.81 185 ASP A CA 1
ATOM 1521 C C . ASP A 1 185 ? 2.409 -20.290 -17.172 1.00 91.81 185 ASP A C 1
ATOM 1523 O O . ASP A 1 185 ? 1.940 -20.744 -18.217 1.00 91.81 185 ASP A O 1
ATOM 1527 N N . SER A 1 186 ? 3.574 -20.706 -16.659 1.00 89.19 186 SER A N 1
ATOM 1528 C CA . SER A 1 186 ? 4.410 -21.732 -17.295 1.00 89.19 186 SER A CA 1
ATOM 1529 C C . SER A 1 186 ? 3.724 -23.100 -17.293 1.00 89.19 186 SER A C 1
ATOM 1531 O O . SER A 1 186 ? 3.716 -23.776 -18.315 1.00 89.19 186 SER A O 1
ATOM 1533 N N . ALA A 1 187 ? 3.085 -23.495 -16.185 1.00 91.62 187 ALA A N 1
ATOM 1534 C CA . ALA A 1 187 ? 2.367 -24.768 -16.095 1.00 91.62 187 ALA A CA 1
ATOM 1535 C C . ALA A 1 187 ? 1.105 -24.816 -16.974 1.00 91.62 187 ALA A C 1
ATOM 1537 O O . ALA A 1 187 ? 0.728 -25.886 -17.448 1.00 91.62 187 ALA A O 1
ATOM 1538 N N . LEU A 1 188 ? 0.442 -23.674 -17.184 1.00 93.50 188 LEU A N 1
ATOM 1539 C CA . LEU A 1 188 ? -0.741 -23.575 -18.042 1.00 93.50 188 LEU A CA 1
ATOM 1540 C C . LEU A 1 188 ? -0.403 -23.469 -19.537 1.00 93.50 188 LEU A C 1
ATOM 1542 O O . LEU A 1 188 ? -1.284 -23.733 -20.350 1.00 93.50 188 LEU A O 1
ATOM 1546 N N . ASN A 1 189 ? 0.821 -23.067 -19.897 1.00 91.62 189 ASN A N 1
ATOM 1547 C CA . ASN A 1 189 ? 1.243 -22.864 -21.290 1.00 91.62 189 ASN A CA 1
ATOM 1548 C C . ASN A 1 189 ? 2.674 -23.399 -21.544 1.00 91.62 189 ASN A C 1
ATOM 1550 O O . ASN A 1 189 ? 3.538 -22.636 -21.995 1.00 91.62 189 ASN A O 1
ATOM 1554 N N . PRO A 1 190 ? 2.983 -24.671 -21.233 1.00 89.44 190 PRO A N 1
ATOM 1555 C CA . PRO A 1 190 ? 4.352 -25.197 -21.277 1.00 89.44 190 PRO A CA 1
ATOM 1556 C C . PRO A 1 190 ? 5.022 -25.028 -22.650 1.00 89.44 190 PRO A C 1
ATOM 1558 O O . PRO A 1 190 ? 6.211 -24.730 -22.730 1.00 89.44 190 PRO A O 1
ATOM 1561 N N . GLU A 1 191 ? 4.253 -25.114 -23.736 1.00 89.44 191 GLU A N 1
ATOM 1562 C CA . GLU A 1 191 ? 4.714 -24.929 -25.115 1.00 89.44 191 GLU A CA 1
ATOM 1563 C C . GLU A 1 191 ? 5.257 -23.523 -25.425 1.00 89.44 191 GLU A C 1
ATOM 1565 O O . GLU A 1 191 ? 6.008 -23.350 -26.384 1.00 89.44 191 GLU A O 1
ATOM 1570 N N . LEU A 1 192 ? 4.890 -22.512 -24.630 1.00 89.06 192 LEU A N 1
ATOM 1571 C CA . LEU A 1 192 ? 5.389 -21.143 -24.785 1.00 89.06 192 LEU A CA 1
ATOM 1572 C C . LEU A 1 192 ? 6.692 -20.907 -24.008 1.00 89.06 192 LEU A C 1
ATOM 1574 O O . LEU A 1 192 ? 7.519 -20.086 -24.417 1.00 89.06 192 LEU A O 1
ATOM 1578 N N . PHE A 1 193 ? 6.877 -21.596 -22.882 1.00 86.12 193 PHE A N 1
ATOM 1579 C CA . PHE A 1 193 ? 7.945 -21.304 -21.923 1.00 86.12 193 PHE A CA 1
ATOM 1580 C C . PHE A 1 193 ? 9.102 -22.306 -21.952 1.00 86.12 193 PHE A C 1
ATOM 1582 O O . PHE A 1 193 ? 10.214 -21.921 -21.593 1.00 86.12 193 PHE A O 1
ATOM 1589 N N . GLU A 1 194 ? 8.877 -23.545 -22.399 1.00 83.31 194 GLU A N 1
ATOM 1590 C CA . GLU A 1 194 ? 9.889 -24.604 -22.384 1.00 83.31 194 GLU A CA 1
ATOM 1591 C C . GLU A 1 194 ? 10.433 -24.930 -23.780 1.00 83.31 194 GLU A C 1
ATOM 1593 O O . GLU A 1 194 ? 9.700 -25.273 -24.707 1.00 83.31 194 GLU A O 1
ATOM 1598 N N . VAL A 1 195 ? 11.760 -24.902 -23.917 1.00 84.69 195 VAL A N 1
ATOM 1599 C CA . VAL A 1 195 ? 12.470 -25.393 -25.108 1.00 84.69 195 VAL A CA 1
ATOM 1600 C C . VAL A 1 195 ? 13.505 -26.459 -24.757 1.00 84.69 195 VAL A C 1
ATOM 1602 O O . VAL A 1 195 ? 14.035 -26.500 -23.651 1.00 84.69 195 VAL A O 1
ATOM 1605 N N . LYS A 1 196 ? 13.864 -27.324 -25.709 1.00 83.69 196 LYS A N 1
ATOM 1606 C CA . LYS A 1 196 ? 14.948 -28.294 -25.496 1.00 83.69 196 LYS A CA 1
ATOM 1607 C C . LYS A 1 196 ? 16.315 -27.593 -25.552 1.00 83.69 196 LYS A C 1
ATOM 1609 O O . LYS A 1 196 ? 16.605 -26.970 -26.574 1.00 83.69 196 LYS A O 1
ATOM 1614 N N . PRO A 1 197 ? 17.169 -27.716 -24.518 1.00 81.12 197 PRO A N 1
ATOM 1615 C CA . PRO A 1 197 ? 18.543 -27.229 -24.572 1.00 81.12 197 PRO A CA 1
ATOM 1616 C C . PRO A 1 197 ? 19.348 -27.973 -25.635 1.00 81.12 197 PRO A C 1
ATOM 1618 O O . PRO A 1 197 ? 19.503 -29.189 -25.554 1.00 81.12 197 PRO A O 1
ATOM 1621 N N . THR A 1 198 ? 19.851 -27.254 -26.635 1.00 77.94 198 THR A N 1
ATOM 1622 C CA . THR A 1 198 ? 20.638 -27.846 -27.731 1.00 77.94 198 THR A CA 1
ATOM 1623 C C . THR A 1 198 ? 22.059 -27.303 -27.809 1.00 77.94 198 THR A C 1
ATOM 1625 O O . THR A 1 198 ? 22.947 -28.011 -28.274 1.00 77.94 198 THR A O 1
ATOM 1628 N N . GLN A 1 199 ? 22.289 -26.061 -27.370 1.00 78.44 199 GLN A N 1
ATOM 1629 C CA . GLN A 1 199 ? 23.571 -25.356 -27.490 1.00 78.44 199 GLN A CA 1
ATOM 1630 C C . GLN A 1 199 ? 23.791 -24.393 -26.312 1.00 78.44 199 GLN A C 1
ATOM 1632 O O . GLN A 1 199 ? 23.034 -24.390 -25.341 1.00 78.44 199 GLN A O 1
ATOM 1637 N N . GLN A 1 200 ? 24.833 -23.561 -26.380 1.00 85.12 200 GLN A N 1
ATOM 1638 C CA . GLN A 1 200 ? 24.999 -22.447 -25.452 1.00 85.12 200 GLN A CA 1
ATOM 1639 C C . GLN A 1 200 ? 23.912 -21.390 -25.697 1.00 85.12 200 GLN A C 1
ATOM 1641 O O . GLN A 1 200 ? 23.598 -21.052 -26.836 1.00 85.12 200 GLN A O 1
ATOM 1646 N N . ARG A 1 201 ? 23.335 -20.863 -24.614 1.00 86.25 201 ARG A N 1
ATOM 1647 C CA . ARG A 1 201 ? 22.324 -19.803 -24.668 1.00 86.25 201 ARG A CA 1
ATOM 1648 C C . ARG A 1 201 ? 22.906 -18.534 -25.293 1.00 86.25 201 ARG A C 1
ATOM 1650 O O . ARG A 1 201 ? 23.951 -18.055 -24.851 1.00 86.25 201 ARG A O 1
ATOM 1657 N N . ILE A 1 202 ? 22.199 -17.966 -26.266 1.00 89.38 202 ILE A N 1
ATOM 1658 C CA . ILE A 1 202 ? 22.550 -16.674 -26.858 1.00 89.38 202 ILE A CA 1
ATOM 1659 C C . ILE A 1 202 ? 22.251 -15.577 -25.821 1.00 89.38 202 ILE A C 1
ATOM 1661 O O . ILE A 1 202 ? 21.109 -15.482 -25.361 1.00 89.38 202 ILE A O 1
ATOM 1665 N N . PRO A 1 203 ? 23.226 -14.724 -25.452 1.00 87.25 203 PRO A N 1
ATOM 1666 C CA . PRO A 1 203 ? 23.002 -13.642 -24.496 1.00 87.25 203 PRO A CA 1
ATOM 1667 C C . PRO A 1 203 ? 21.907 -12.671 -24.957 1.00 87.25 203 PRO A C 1
ATOM 1669 O O . PRO A 1 203 ? 21.825 -12.343 -26.140 1.00 87.25 203 PRO A O 1
ATOM 1672 N N . MET A 1 204 ? 21.122 -12.118 -24.023 1.00 87.31 204 MET A N 1
ATOM 1673 C CA . MET A 1 204 ? 19.985 -11.229 -24.331 1.00 87.31 204 MET A CA 1
ATOM 1674 C C . MET A 1 204 ? 20.341 -10.070 -25.275 1.00 87.31 204 MET A C 1
ATOM 1676 O O . MET A 1 204 ? 19.567 -9.744 -26.169 1.00 87.31 204 MET A O 1
ATOM 1680 N N . ALA A 1 205 ? 21.520 -9.464 -25.102 1.00 84.44 205 ALA A N 1
ATOM 1681 C CA . ALA A 1 205 ? 22.002 -8.381 -25.959 1.00 84.44 205 ALA A CA 1
ATOM 1682 C C . ALA A 1 205 ? 22.125 -8.805 -27.435 1.00 84.44 205 ALA A C 1
ATOM 1684 O O . ALA A 1 205 ? 21.772 -8.053 -28.343 1.00 84.44 205 ALA A O 1
ATOM 1685 N N . GLU A 1 206 ? 22.618 -10.020 -27.667 1.00 89.44 206 GLU A N 1
ATOM 1686 C CA . GLU A 1 206 ? 22.791 -10.599 -28.999 1.00 89.44 206 GLU A CA 1
ATOM 1687 C C . GLU A 1 206 ? 21.457 -11.090 -29.549 1.00 89.44 206 GLU A C 1
ATOM 1689 O O . GLU A 1 206 ? 21.129 -10.804 -30.698 1.00 89.44 206 GLU A O 1
ATOM 1694 N N . MET A 1 207 ? 20.644 -11.718 -28.698 1.00 91.31 207 MET A N 1
ATOM 1695 C CA . MET A 1 207 ? 19.292 -12.158 -29.027 1.00 91.31 207 MET A CA 1
ATOM 1696 C C . MET A 1 207 ? 18.404 -10.989 -29.475 1.00 91.31 207 MET A C 1
ATOM 1698 O O . MET A 1 207 ? 17.706 -11.088 -30.480 1.00 91.31 207 MET A O 1
ATOM 1702 N N . ALA A 1 208 ? 18.460 -9.854 -28.773 1.00 90.31 208 ALA A N 1
ATOM 1703 C CA . ALA A 1 208 ? 17.709 -8.650 -29.116 1.00 90.31 208 ALA A CA 1
ATOM 1704 C C . ALA A 1 208 ? 18.029 -8.151 -30.532 1.00 90.31 208 ALA A C 1
ATOM 1706 O O . ALA A 1 208 ? 17.119 -7.803 -31.285 1.00 90.31 208 ALA A O 1
ATOM 1707 N N . ASN A 1 209 ? 19.309 -8.142 -30.908 1.00 89.62 209 ASN A N 1
ATOM 1708 C CA . ASN A 1 209 ? 19.730 -7.764 -32.254 1.00 89.62 209 ASN A CA 1
ATOM 1709 C C . ASN A 1 209 ? 19.331 -8.826 -33.289 1.00 89.62 209 ASN A C 1
ATOM 1711 O O . ASN A 1 209 ? 18.764 -8.477 -34.322 1.00 89.62 209 ASN A O 1
ATOM 1715 N N . LEU A 1 210 ? 19.570 -10.107 -32.994 1.00 92.31 210 LEU A N 1
ATOM 1716 C CA . LEU A 1 210 ? 19.264 -11.232 -33.878 1.00 92.31 210 LEU A CA 1
ATOM 1717 C C . LEU A 1 210 ? 17.777 -11.278 -34.255 1.00 92.31 210 LEU A C 1
ATOM 1719 O O . LEU A 1 210 ? 17.437 -11.348 -35.433 1.00 92.31 210 LEU A O 1
ATOM 1723 N N . VAL A 1 211 ? 16.885 -11.197 -33.265 1.00 92.94 211 VAL A N 1
ATOM 1724 C CA . VAL A 1 211 ? 15.429 -11.252 -33.471 1.00 92.94 211 VAL A CA 1
ATOM 1725 C C . VAL A 1 211 ? 14.944 -10.039 -34.260 1.00 92.94 211 VAL A C 1
ATOM 1727 O O . VAL A 1 211 ? 14.158 -10.190 -35.191 1.00 92.94 211 VAL A O 1
ATOM 1730 N N . ARG A 1 212 ? 15.442 -8.836 -33.948 1.00 89.62 212 ARG A N 1
ATOM 1731 C CA . ARG A 1 212 ? 15.065 -7.613 -34.676 1.00 89.62 212 ARG A CA 1
ATOM 1732 C C . ARG A 1 212 ? 15.544 -7.612 -36.128 1.00 89.62 212 ARG A C 1
ATOM 1734 O O . ARG A 1 212 ? 14.840 -7.090 -36.981 1.00 89.62 212 ARG A O 1
ATOM 1741 N N . GLN A 1 213 ? 16.712 -8.188 -36.411 1.00 90.38 213 GLN A N 1
ATOM 1742 C CA . GLN A 1 213 ? 17.212 -8.341 -37.782 1.00 90.38 213 GLN A CA 1
ATOM 1743 C C . GLN A 1 213 ? 16.442 -9.411 -38.557 1.00 90.38 213 GLN A C 1
ATOM 1745 O O . GLN A 1 213 ? 16.178 -9.237 -39.742 1.00 90.38 213 GLN A O 1
ATOM 1750 N N . ARG A 1 214 ? 16.074 -10.512 -37.895 1.00 94.06 214 ARG A N 1
ATOM 1751 C CA . ARG A 1 214 ? 15.359 -11.632 -38.518 1.00 94.06 214 ARG A CA 1
ATOM 1752 C C . ARG A 1 214 ? 13.885 -11.338 -38.786 1.00 94.06 214 ARG A C 1
ATOM 1754 O O . ARG A 1 214 ? 13.333 -11.870 -39.742 1.00 94.06 214 ARG A O 1
ATOM 1761 N N . TYR A 1 215 ? 13.255 -10.503 -37.963 1.00 92.69 215 TYR A N 1
ATOM 1762 C CA . TYR A 1 215 ? 11.853 -10.109 -38.110 1.00 92.69 215 TYR A CA 1
ATOM 1763 C C . TYR A 1 215 ? 11.722 -8.578 -38.212 1.00 92.69 215 TYR A C 1
ATOM 1765 O O . TYR A 1 215 ? 11.144 -7.963 -37.312 1.00 92.69 215 TYR A O 1
ATOM 1773 N N . PRO A 1 216 ? 12.249 -7.951 -39.284 1.00 89.00 216 PRO A N 1
ATOM 1774 C CA . PRO A 1 216 ? 12.297 -6.492 -39.417 1.00 89.00 216 PRO A CA 1
ATOM 1775 C C . PRO A 1 216 ? 10.905 -5.850 -39.512 1.00 89.00 216 PRO A C 1
ATOM 1777 O O . PRO A 1 216 ? 10.728 -4.708 -39.096 1.00 89.00 216 PRO A O 1
ATOM 1780 N N . ASP A 1 217 ? 9.907 -6.602 -39.984 1.00 88.19 217 ASP A N 1
ATOM 1781 C CA . ASP A 1 217 ? 8.519 -6.139 -40.114 1.00 88.19 217 ASP A CA 1
ATOM 1782 C C . ASP A 1 217 ? 7.761 -6.097 -38.774 1.00 88.19 217 ASP A C 1
ATOM 1784 O O . ASP A 1 217 ? 6.624 -5.628 -38.711 1.00 88.19 217 ASP A O 1
ATOM 1788 N N . ARG A 1 218 ? 8.356 -6.608 -37.684 1.00 87.69 218 ARG A N 1
ATOM 1789 C CA . ARG A 1 218 ? 7.746 -6.621 -36.346 1.00 87.69 218 ARG A CA 1
ATOM 1790 C C . ARG A 1 218 ? 8.337 -5.526 -35.468 1.00 87.69 218 ARG A C 1
ATOM 1792 O O . ARG A 1 218 ? 9.554 -5.363 -35.376 1.00 87.69 218 ARG A O 1
ATOM 1799 N N . LYS A 1 219 ? 7.477 -4.818 -34.735 1.00 87.38 219 LYS A N 1
ATOM 1800 C CA . LYS A 1 219 ? 7.910 -3.807 -33.769 1.00 87.38 219 LYS A CA 1
ATOM 1801 C C . LYS A 1 219 ? 8.067 -4.437 -32.392 1.00 87.38 219 LYS A C 1
ATOM 1803 O O . LYS A 1 219 ? 7.100 -4.720 -31.700 1.00 87.38 219 LYS A O 1
ATOM 1808 N N . PHE A 1 220 ? 9.307 -4.617 -31.959 1.00 90.56 220 PHE A N 1
ATOM 1809 C CA . PHE A 1 220 ? 9.592 -5.039 -30.591 1.00 90.56 220 PHE A CA 1
ATOM 1810 C C . PHE A 1 220 ? 9.900 -3.817 -29.730 1.00 90.56 220 PHE A C 1
ATOM 1812 O O . PHE A 1 220 ? 10.882 -3.117 -29.966 1.00 90.56 220 PHE A O 1
ATOM 1819 N N . ASN A 1 221 ? 9.057 -3.552 -28.732 1.00 91.44 221 ASN A N 1
ATOM 1820 C CA . ASN A 1 221 ? 9.234 -2.436 -27.798 1.00 91.44 221 ASN A CA 1
ATOM 1821 C C . ASN A 1 221 ? 9.932 -2.860 -26.509 1.00 91.44 221 ASN A C 1
ATOM 1823 O O . ASN A 1 221 ? 10.539 -2.033 -25.835 1.00 91.44 221 ASN A O 1
ATOM 1827 N N . TYR A 1 222 ? 9.851 -4.141 -26.165 1.00 89.62 222 TYR A N 1
ATOM 1828 C CA . TYR A 1 222 ? 10.382 -4.661 -24.917 1.00 89.62 222 TYR A CA 1
ATOM 1829 C C . TYR A 1 222 ? 10.854 -6.099 -25.102 1.00 89.62 222 TYR A C 1
ATOM 1831 O O . TYR A 1 222 ? 10.207 -6.870 -25.812 1.00 89.62 222 TYR A O 1
ATOM 1839 N N . VAL A 1 223 ? 11.960 -6.458 -24.461 1.00 91.50 223 VAL A N 1
ATOM 1840 C CA . VAL A 1 223 ? 12.382 -7.846 -24.275 1.00 91.50 223 VAL A CA 1
ATOM 1841 C C . VAL A 1 223 ? 12.728 -8.077 -22.816 1.00 91.50 223 VAL A C 1
ATOM 1843 O O . VAL A 1 223 ? 13.415 -7.266 -22.197 1.00 91.50 223 VAL A O 1
ATOM 1846 N N . ASN A 1 224 ? 12.266 -9.191 -22.270 1.00 88.69 224 ASN A N 1
ATOM 1847 C CA . ASN A 1 224 ? 12.623 -9.650 -20.939 1.00 88.69 224 ASN A CA 1
ATOM 1848 C C . ASN A 1 224 ? 12.880 -11.150 -20.933 1.00 88.69 224 ASN A C 1
ATOM 1850 O O . ASN A 1 224 ? 12.506 -11.889 -21.847 1.00 88.69 224 ASN A O 1
ATOM 1854 N N . ILE A 1 225 ? 13.514 -11.588 -19.858 1.00 78.56 225 ILE A N 1
ATOM 1855 C CA . ILE A 1 225 ? 13.641 -12.993 -19.517 1.00 78.56 225 ILE A CA 1
ATOM 1856 C C . ILE A 1 225 ? 12.781 -13.295 -18.295 1.00 78.56 225 ILE A C 1
ATOM 1858 O O . ILE A 1 225 ? 12.726 -12.498 -17.364 1.00 78.56 225 ILE A O 1
ATOM 1862 N N . THR A 1 226 ? 12.074 -14.421 -18.312 1.00 62.72 226 THR A N 1
ATOM 1863 C CA . THR A 1 226 ? 11.220 -14.831 -17.186 1.00 62.72 226 THR A CA 1
ATOM 1864 C C . THR A 1 226 ? 12.054 -15.439 -16.067 1.00 62.72 226 THR A C 1
ATOM 1866 O O . THR A 1 226 ? 11.793 -15.205 -14.894 1.00 62.72 226 THR A O 1
ATOM 1869 N N . ASN A 1 227 ? 13.079 -16.214 -16.433 1.00 65.38 227 ASN A N 1
ATOM 1870 C CA . ASN A 1 227 ? 13.998 -16.833 -15.487 1.00 65.38 227 ASN A CA 1
ATOM 1871 C C . ASN A 1 227 ? 15.319 -17.195 -16.187 1.00 65.38 227 ASN A C 1
ATOM 1873 O O . ASN A 1 227 ? 15.321 -18.044 -17.080 1.00 65.38 227 ASN A O 1
ATOM 1877 N N . ASP A 1 228 ? 16.420 -16.533 -15.821 1.00 65.12 228 ASP A N 1
ATOM 1878 C CA . ASP A 1 228 ? 17.743 -16.785 -16.421 1.00 65.12 228 ASP A CA 1
ATOM 1879 C C . ASP A 1 228 ? 18.434 -18.023 -15.836 1.00 65.12 228 ASP A C 1
ATOM 1881 O O . ASP A 1 228 ? 19.254 -18.649 -16.505 1.00 65.12 228 ASP A O 1
ATOM 1885 N N . ASP A 1 229 ? 18.031 -18.442 -14.632 1.00 63.56 229 ASP A N 1
ATOM 1886 C CA . ASP A 1 229 ? 18.588 -19.613 -13.948 1.00 63.56 229 ASP A CA 1
ATOM 1887 C C . ASP A 1 229 ? 18.054 -20.940 -14.518 1.00 63.56 229 ASP A C 1
ATOM 1889 O O . ASP A 1 229 ? 18.555 -22.014 -14.183 1.00 63.56 229 ASP A O 1
ATOM 1893 N N . VAL A 1 230 ? 17.034 -20.886 -15.383 1.00 69.50 230 VAL A N 1
ATOM 1894 C CA . VAL A 1 230 ? 16.388 -22.064 -15.967 1.00 69.50 230 VAL A CA 1
ATOM 1895 C C . VAL A 1 230 ? 16.809 -22.192 -17.440 1.00 69.50 230 VAL A C 1
ATOM 1897 O O . VAL A 1 230 ? 16.411 -21.360 -18.262 1.00 69.50 230 VAL A O 1
ATOM 1900 N N . PRO A 1 231 ? 17.598 -23.225 -17.813 1.00 68.62 231 PRO A N 1
ATOM 1901 C CA . PRO A 1 231 ? 18.167 -23.344 -19.157 1.00 68.62 231 PRO A CA 1
ATOM 1902 C C . PRO A 1 231 ? 17.125 -23.349 -20.284 1.00 68.62 231 PRO A C 1
ATOM 1904 O O . PRO A 1 231 ? 17.332 -22.719 -21.314 1.00 68.62 231 PRO A O 1
ATOM 1907 N N . ASN A 1 232 ? 15.980 -24.004 -20.084 1.00 77.75 232 ASN A N 1
ATOM 1908 C CA . ASN A 1 232 ? 14.920 -24.135 -21.089 1.00 77.75 232 ASN A CA 1
ATOM 1909 C C . ASN A 1 232 ? 13.994 -22.908 -21.219 1.00 77.75 232 ASN A C 1
ATOM 1911 O O . ASN A 1 232 ? 13.063 -22.962 -22.018 1.00 77.75 232 ASN A O 1
ATOM 1915 N N . SER A 1 233 ? 14.233 -21.823 -20.476 1.00 83.56 233 SER A N 1
ATOM 1916 C CA . SER A 1 233 ? 13.354 -20.646 -20.422 1.00 83.56 233 SER A CA 1
ATOM 1917 C C . SER A 1 233 ? 13.465 -19.753 -21.663 1.00 83.56 233 SER A C 1
ATOM 1919 O O . SER A 1 233 ? 14.558 -19.299 -22.019 1.00 83.56 233 SER A O 1
ATOM 1921 N N . THR A 1 234 ? 12.336 -19.453 -22.308 1.00 87.88 234 THR A N 1
ATOM 1922 C CA . THR A 1 234 ? 12.274 -18.587 -23.499 1.00 87.88 234 THR A CA 1
ATOM 1923 C C . THR A 1 234 ? 12.531 -17.104 -23.199 1.00 87.88 234 THR A C 1
ATOM 1925 O O . THR A 1 234 ? 12.337 -16.610 -22.087 1.00 87.88 234 THR A O 1
ATOM 1928 N N . TYR A 1 235 ? 12.980 -16.355 -24.214 1.00 91.06 235 TYR A N 1
ATOM 1929 C CA . TYR A 1 235 ? 12.945 -14.888 -24.171 1.00 91.06 235 TYR A CA 1
ATOM 1930 C C . TYR A 1 235 ? 11.560 -14.392 -24.578 1.00 91.06 235 TYR A C 1
ATOM 1932 O O . TYR A 1 235 ? 10.991 -14.878 -25.555 1.00 91.06 235 TYR A O 1
ATOM 1940 N N . GLN A 1 236 ? 11.043 -13.387 -23.877 1.00 92.69 236 GLN A N 1
ATOM 1941 C CA . GLN A 1 236 ? 9.760 -12.771 -24.194 1.00 92.69 236 GLN A CA 1
ATOM 1942 C C . GLN A 1 236 ? 9.984 -11.423 -24.860 1.00 92.69 236 GLN A C 1
ATOM 1944 O O . GLN A 1 236 ? 10.532 -10.507 -24.254 1.00 92.69 236 GLN A O 1
ATOM 1949 N N . PHE A 1 237 ? 9.528 -11.289 -26.098 1.00 93.88 237 PHE A N 1
ATOM 1950 C CA . PHE A 1 237 ? 9.509 -10.029 -26.829 1.00 93.88 237 PHE A CA 1
ATOM 1951 C C . PHE A 1 237 ? 8.080 -9.503 -26.903 1.00 93.88 237 PHE A C 1
ATOM 1953 O O . PHE A 1 237 ? 7.162 -10.252 -27.226 1.00 93.88 237 PHE A O 1
ATOM 1960 N N . ARG A 1 238 ? 7.869 -8.213 -26.640 1.00 93.38 238 ARG A N 1
ATOM 1961 C CA . ARG A 1 238 ? 6.538 -7.595 -26.685 1.00 93.38 238 ARG A CA 1
ATOM 1962 C C . ARG A 1 238 ? 6.450 -6.520 -27.756 1.00 93.38 238 ARG A C 1
ATOM 1964 O O . ARG A 1 238 ? 7.294 -5.623 -27.820 1.00 93.38 238 ARG A O 1
ATOM 1971 N N . ASP A 1 239 ? 5.381 -6.602 -28.532 1.00 92.62 239 ASP A N 1
ATOM 1972 C CA . ASP A 1 239 ? 4.867 -5.538 -29.383 1.00 92.62 239 ASP A CA 1
ATOM 1973 C C . ASP A 1 239 ? 3.691 -4.886 -28.644 1.00 92.62 239 ASP A C 1
ATOM 1975 O O . ASP A 1 239 ? 2.640 -5.502 -28.445 1.00 92.62 239 ASP A O 1
ATOM 1979 N N . LEU A 1 240 ? 3.893 -3.660 -28.164 1.00 88.50 240 LEU A N 1
ATOM 1980 C CA . LEU A 1 240 ? 2.897 -2.934 -27.374 1.00 88.50 240 LEU A CA 1
ATOM 1981 C C . LEU A 1 240 ? 1.779 -2.358 -28.248 1.00 88.50 240 LEU A C 1
ATOM 1983 O O . LEU A 1 240 ? 0.670 -2.161 -27.752 1.00 88.50 240 LEU A O 1
ATOM 1987 N N . GLU A 1 241 ? 2.057 -2.102 -29.528 1.00 88.06 241 GLU A N 1
ATOM 1988 C CA . GLU A 1 241 ? 1.087 -1.564 -30.483 1.00 88.06 241 GLU A CA 1
ATOM 1989 C C . GLU A 1 241 ? 0.129 -2.674 -30.926 1.00 88.06 241 GLU A C 1
ATOM 1991 O O . GLU A 1 241 ? -1.086 -2.552 -30.771 1.00 88.06 241 GLU A O 1
ATOM 1996 N N . ALA A 1 242 ? 0.681 -3.815 -31.348 1.00 90.25 242 ALA A N 1
ATOM 1997 C CA . ALA A 1 242 ? -0.088 -5.006 -31.700 1.00 90.25 242 ALA A CA 1
ATOM 1998 C C . ALA A 1 242 ? -0.562 -5.817 -30.479 1.00 90.25 242 ALA A C 1
ATOM 2000 O O . ALA A 1 242 ? -1.219 -6.847 -30.645 1.00 90.25 242 ALA A O 1
ATOM 2001 N N . LYS A 1 243 ? -0.209 -5.399 -29.252 1.00 91.62 243 LYS A N 1
ATOM 2002 C CA . LYS A 1 243 ? -0.524 -6.085 -27.981 1.00 91.62 243 LYS A CA 1
ATOM 2003 C C . LYS A 1 243 ? -0.215 -7.584 -28.040 1.00 91.62 243 LYS A C 1
ATOM 2005 O O . LYS A 1 243 ? -1.040 -8.410 -27.644 1.00 91.62 243 LYS A O 1
ATOM 2010 N N . THR A 1 244 ? 0.950 -7.931 -28.578 1.00 93.31 244 THR A N 1
ATOM 2011 C CA . THR A 1 244 ? 1.369 -9.318 -28.805 1.00 93.31 244 THR A CA 1
ATOM 2012 C C . THR A 1 244 ? 2.671 -9.606 -28.066 1.00 93.31 244 THR A C 1
ATOM 2014 O O . THR A 1 244 ? 3.602 -8.805 -28.080 1.00 93.31 244 THR A O 1
ATOM 2017 N N . GLU A 1 245 ? 2.744 -10.769 -27.426 1.00 93.38 245 GLU A N 1
ATOM 2018 C CA . GLU A 1 245 ? 3.960 -11.326 -26.837 1.00 93.38 245 GLU A CA 1
ATOM 2019 C C . GLU A 1 245 ? 4.455 -12.477 -27.711 1.00 93.38 245 GLU A C 1
ATOM 2021 O O . GLU A 1 245 ? 3.672 -13.336 -28.117 1.00 93.38 245 GLU A O 1
ATOM 2026 N N . PHE A 1 246 ? 5.751 -12.493 -27.990 1.00 94.25 246 PHE A N 1
ATOM 2027 C CA . PHE A 1 246 ? 6.446 -13.513 -28.759 1.00 94.25 246 PHE A CA 1
ATOM 2028 C C . PHE A 1 246 ? 7.443 -14.225 -27.854 1.00 94.25 246 PHE A C 1
ATOM 2030 O O . PHE A 1 246 ? 8.234 -13.580 -27.167 1.00 94.25 246 PHE A O 1
ATOM 2037 N N . PHE A 1 247 ? 7.417 -15.549 -27.889 1.00 94.06 247 PHE A N 1
ATOM 2038 C CA . PHE A 1 247 ? 8.304 -16.417 -27.132 1.00 94.06 247 PHE A CA 1
ATOM 2039 C C . PHE A 1 247 ? 9.385 -16.925 -28.068 1.00 94.06 247 PHE A C 1
ATOM 2041 O O . PHE A 1 247 ? 9.093 -17.545 -29.093 1.00 94.06 247 PHE A O 1
ATOM 2048 N N . VAL A 1 248 ? 10.632 -16.612 -27.742 1.00 93.81 248 VAL A N 1
ATOM 2049 C CA . VAL A 1 248 ? 11.783 -16.850 -28.605 1.00 93.81 248 VAL A CA 1
ATOM 2050 C C . VAL A 1 248 ? 12.698 -17.887 -27.979 1.00 93.81 248 VAL A C 1
ATOM 2052 O O . VAL A 1 248 ? 13.058 -17.790 -26.802 1.00 93.81 248 VAL A O 1
ATOM 2055 N N . ASN A 1 249 ? 13.106 -18.855 -28.796 1.00 92.56 249 ASN A N 1
ATOM 2056 C CA . ASN A 1 249 ? 14.067 -19.873 -28.420 1.00 92.56 249 ASN A CA 1
ATOM 2057 C C . ASN A 1 249 ? 15.409 -19.215 -28.049 1.00 92.56 249 ASN A C 1
ATOM 2059 O O . ASN A 1 249 ? 16.029 -18.575 -28.905 1.00 92.56 249 ASN A O 1
ATOM 2063 N N . PRO A 1 250 ? 15.900 -19.395 -26.814 1.00 90.75 250 PRO A N 1
ATOM 2064 C CA . PRO A 1 250 ? 17.137 -18.788 -26.343 1.00 90.75 250 PRO A CA 1
ATOM 2065 C C . PRO A 1 250 ? 18.400 -19.353 -27.022 1.00 90.75 250 PRO A C 1
ATOM 2067 O O . PRO A 1 250 ? 19.468 -18.761 -26.879 1.00 90.75 250 PRO A O 1
ATOM 2070 N N . TYR A 1 251 ? 18.294 -20.456 -27.770 1.00 91.25 251 TYR A N 1
ATOM 2071 C CA . TYR A 1 251 ? 19.404 -21.115 -28.468 1.00 91.25 251 TYR A CA 1
ATOM 2072 C C . TYR A 1 251 ? 19.443 -20.825 -29.974 1.00 91.25 251 TYR A C 1
ATOM 2074 O O . TYR A 1 251 ? 20.523 -20.793 -30.551 1.00 91.25 251 TYR A O 1
ATOM 2082 N N . THR A 1 252 ? 18.292 -20.599 -30.620 1.00 91.62 252 THR A N 1
ATOM 2083 C CA . THR A 1 252 ? 18.218 -20.408 -32.089 1.00 91.62 252 THR A CA 1
ATOM 2084 C C . THR A 1 252 ? 17.782 -19.000 -32.509 1.00 91.62 252 THR A C 1
ATOM 2086 O O . THR A 1 252 ? 18.065 -18.553 -33.626 1.00 91.62 252 THR A O 1
ATOM 2089 N N . GLY A 1 253 ? 17.096 -18.268 -31.626 1.00 91.31 253 GLY A N 1
ATOM 2090 C CA . GLY A 1 253 ? 16.463 -16.988 -31.951 1.00 91.31 253 GLY A CA 1
ATOM 2091 C C . GLY A 1 253 ? 15.200 -17.114 -32.808 1.00 91.31 253 GLY A C 1
ATOM 2092 O O . GLY A 1 253 ? 14.760 -16.133 -33.412 1.00 91.31 253 GLY A O 1
ATOM 2093 N N . GLU A 1 254 ? 14.620 -18.310 -32.898 1.00 93.00 254 GLU A N 1
ATOM 2094 C CA . GLU A 1 254 ? 13.345 -18.548 -33.575 1.00 93.00 254 GLU A CA 1
ATOM 2095 C C . GLU A 1 254 ? 12.161 -18.270 -32.650 1.00 93.00 254 GLU A C 1
ATOM 2097 O O . GLU A 1 254 ? 12.190 -18.599 -31.463 1.00 93.00 254 GLU A O 1
ATOM 2102 N N . ILE A 1 255 ? 11.094 -17.682 -33.195 1.00 94.00 255 ILE A N 1
ATOM 2103 C CA . ILE A 1 255 ? 9.840 -17.507 -32.460 1.00 94.00 255 ILE A CA 1
ATOM 2104 C C . ILE A 1 255 ? 9.167 -18.880 -32.365 1.00 94.00 255 ILE A C 1
ATOM 2106 O O . ILE A 1 255 ? 8.713 -19.413 -33.372 1.00 94.00 255 ILE A O 1
ATOM 2110 N N . CYS A 1 256 ? 9.096 -19.438 -31.158 1.00 91.31 256 CYS A N 1
ATOM 2111 C CA . CYS A 1 256 ? 8.467 -20.734 -30.883 1.00 91.31 256 CYS A CA 1
ATOM 2112 C C . CYS A 1 256 ? 6.980 -20.611 -30.546 1.00 91.31 256 CYS A C 1
ATOM 2114 O O . CYS A 1 256 ? 6.230 -21.568 -30.695 1.00 91.31 256 CYS A O 1
ATOM 2116 N N . GLY A 1 257 ? 6.538 -19.430 -30.118 1.00 92.50 257 GLY A N 1
ATOM 2117 C CA . GLY A 1 257 ? 5.149 -19.196 -29.752 1.00 92.50 257 GLY A CA 1
ATOM 2118 C C . GLY A 1 257 ? 4.802 -17.717 -29.726 1.00 92.50 257 GLY A C 1
ATOM 2119 O O . GLY A 1 257 ? 5.676 -16.847 -29.703 1.00 92.50 257 GLY A O 1
ATOM 2120 N N . LYS A 1 258 ? 3.506 -17.413 -29.735 1.00 94.25 258 LYS A N 1
ATOM 2121 C CA . LYS A 1 258 ? 3.000 -16.053 -29.543 1.00 94.25 258 LYS A CA 1
ATOM 2122 C C . LYS A 1 258 ? 1.636 -16.077 -28.872 1.00 94.25 258 LYS A C 1
ATOM 2124 O O . LYS A 1 258 ? 0.865 -17.009 -29.079 1.00 94.25 258 LYS A O 1
ATOM 2129 N N . ARG A 1 259 ? 1.312 -15.015 -28.142 1.00 94.38 259 ARG A N 1
ATOM 2130 C CA . ARG A 1 259 ? -0.023 -14.791 -27.572 1.00 94.38 259 ARG A CA 1
ATOM 2131 C C . ARG A 1 259 ? -0.361 -13.308 -27.542 1.00 94.38 259 ARG A C 1
ATOM 2133 O O . ARG A 1 259 ? 0.526 -12.466 -27.646 1.00 94.38 259 ARG A O 1
ATOM 2140 N N . LEU A 1 260 ? -1.634 -12.974 -27.359 1.00 93.25 260 LEU A N 1
ATOM 2141 C CA . LEU A 1 260 ? -2.019 -11.595 -27.061 1.00 93.25 260 LEU A CA 1
ATOM 2142 C C . LEU A 1 260 ? -1.594 -11.255 -25.623 1.00 93.25 260 LEU A C 1
ATOM 2144 O O . LEU A 1 260 ? -1.851 -12.014 -24.693 1.00 93.25 260 LEU A O 1
ATOM 2148 N N . THR A 1 261 ? -0.992 -10.085 -25.408 1.00 83.50 261 THR A N 1
ATOM 2149 C CA . THR A 1 261 ? -0.474 -9.628 -24.100 1.00 83.50 261 THR A CA 1
ATOM 2150 C C . THR A 1 261 ? -1.527 -9.631 -22.992 1.00 83.50 261 THR A C 1
ATOM 2152 O O . THR A 1 261 ? -1.194 -9.745 -21.811 1.00 83.50 261 THR A O 1
ATOM 2155 N N . ASN A 1 262 ? -2.802 -9.502 -23.369 1.00 84.25 262 ASN A N 1
ATOM 2156 C CA . ASN A 1 262 ? -3.925 -9.446 -22.443 1.00 84.25 262 ASN A CA 1
ATOM 2157 C C . ASN A 1 262 ? -4.804 -10.700 -22.402 1.00 84.25 262 ASN A C 1
ATOM 2159 O O . ASN A 1 262 ? -5.849 -10.658 -21.763 1.00 84.25 262 ASN A O 1
ATOM 2163 N N . SER A 1 263 ? -4.400 -11.802 -23.044 1.00 88.56 263 SER A N 1
ATOM 2164 C CA . SER A 1 263 ? -5.224 -13.017 -23.101 1.00 88.56 263 SER A CA 1
ATOM 2165 C C . SER A 1 263 ? -4.880 -14.082 -22.061 1.00 88.56 263 SER A C 1
ATOM 2167 O O . SER A 1 263 ? -5.618 -15.056 -21.956 1.00 88.56 263 SER A O 1
ATOM 2169 N N . SER A 1 264 ? -3.780 -13.956 -21.308 1.00 90.94 264 SER A N 1
ATOM 2170 C CA . SER A 1 264 ? -3.410 -14.992 -20.336 1.00 90.94 264 SER A CA 1
ATOM 2171 C C . SER A 1 264 ? -4.300 -14.965 -19.088 1.00 90.94 264 SER A C 1
ATOM 2173 O O . SER A 1 264 ? -4.779 -13.910 -18.648 1.00 90.94 264 SER A O 1
ATOM 2175 N N . PHE A 1 265 ? -4.496 -16.141 -18.482 1.00 95.19 265 PHE A N 1
ATOM 2176 C CA . PHE A 1 265 ? -5.200 -16.284 -17.205 1.00 95.19 265 PHE A CA 1
ATOM 2177 C C . PHE A 1 265 ? -4.573 -15.387 -16.130 1.00 95.19 265 PHE A C 1
ATOM 2179 O O . PHE A 1 265 ? -5.270 -14.590 -15.501 1.00 95.19 265 PHE A O 1
ATOM 2186 N N . ILE A 1 266 ? -3.244 -15.434 -15.993 1.00 95.50 266 ILE A N 1
ATOM 2187 C CA . ILE A 1 266 ? -2.496 -14.605 -15.044 1.00 95.50 266 ILE A CA 1
ATOM 2188 C C . ILE A 1 266 ? -2.705 -13.114 -15.292 1.00 95.50 266 ILE A C 1
ATOM 2190 O O . ILE A 1 266 ? -2.923 -12.367 -14.338 1.00 95.50 266 ILE A O 1
ATOM 2194 N N . ARG A 1 267 ? -2.720 -12.658 -16.550 1.00 93.38 267 ARG A N 1
ATOM 2195 C CA . ARG A 1 267 ? -2.991 -11.246 -16.835 1.00 93.38 267 ARG A CA 1
ATOM 2196 C C . ARG A 1 267 ? -4.414 -10.846 -16.455 1.00 93.38 267 ARG A C 1
ATOM 2198 O O . ARG A 1 267 ? -4.613 -9.750 -15.938 1.00 93.38 267 ARG A O 1
ATOM 2205 N N . THR A 1 268 ? -5.393 -11.720 -16.666 1.00 95.38 268 THR A N 1
ATOM 2206 C CA . THR A 1 268 ? -6.776 -11.473 -16.229 1.00 95.38 268 THR A CA 1
ATOM 2207 C C . THR A 1 268 ? -6.847 -11.330 -14.708 1.00 95.38 268 THR A C 1
ATOM 2209 O O . THR A 1 268 ? -7.406 -10.353 -14.208 1.00 95.38 268 THR A O 1
ATOM 2212 N N . VAL A 1 269 ? -6.207 -12.244 -13.970 1.00 97.81 269 VAL A N 1
ATOM 2213 C CA . VAL A 1 269 ? -6.100 -12.183 -12.504 1.00 97.81 269 VAL A CA 1
ATOM 2214 C C . VAL A 1 269 ? -5.388 -10.902 -12.053 1.00 97.81 269 VAL A C 1
ATOM 2216 O O . VAL A 1 269 ? -5.869 -10.234 -11.141 1.00 97.81 269 VAL A O 1
ATOM 2219 N N . MET A 1 270 ? -4.301 -10.507 -12.724 1.00 95.81 270 MET A N 1
ATOM 2220 C CA . MET A 1 270 ? -3.576 -9.258 -12.466 1.00 95.81 270 MET A CA 1
ATOM 2221 C C . MET A 1 270 ? -4.466 -8.029 -12.665 1.00 95.81 270 MET A C 1
ATOM 2223 O O . MET A 1 270 ? -4.487 -7.137 -11.821 1.00 95.81 270 MET A O 1
ATOM 2227 N N . ASN A 1 271 ? -5.252 -7.986 -13.742 1.00 95.06 271 ASN A N 1
ATOM 2228 C CA . ASN A 1 271 ? -6.151 -6.864 -14.002 1.00 95.06 271 ASN A CA 1
ATOM 2229 C C . ASN A 1 271 ? -7.263 -6.775 -12.943 1.00 95.06 271 ASN A C 1
ATOM 2231 O O . ASN A 1 271 ? -7.589 -5.672 -12.498 1.00 95.06 271 ASN A O 1
ATOM 2235 N N . ILE A 1 272 ? -7.805 -7.909 -12.481 1.00 96.88 272 ILE A N 1
ATOM 2236 C CA . ILE A 1 272 ? -8.742 -7.936 -11.347 1.00 96.88 272 ILE A CA 1
ATOM 2237 C C . ILE A 1 272 ? -8.048 -7.436 -10.073 1.00 96.88 272 ILE A C 1
ATOM 2239 O O . ILE A 1 272 ? -8.595 -6.582 -9.381 1.00 96.88 272 ILE A O 1
ATOM 2243 N N . HIS A 1 273 ? -6.841 -7.915 -9.778 1.00 97.75 273 HIS A N 1
ATOM 2244 C CA . HIS A 1 273 ? -6.097 -7.535 -8.579 1.00 97.75 273 HIS A CA 1
ATOM 2245 C C . HIS A 1 273 ? -5.788 -6.037 -8.533 1.00 97.75 273 HIS A C 1
ATOM 2247 O O . HIS A 1 273 ? -6.016 -5.390 -7.517 1.00 97.75 273 HIS A O 1
ATOM 2253 N N . MET A 1 274 ? -5.289 -5.486 -9.642 1.00 94.50 274 MET A N 1
ATOM 2254 C CA . MET A 1 274 ? -4.833 -4.100 -9.715 1.00 94.50 274 MET A CA 1
ATOM 2255 C C . MET A 1 274 ? -5.965 -3.104 -9.933 1.00 94.50 274 MET A C 1
ATOM 2257 O O . MET A 1 274 ? -5.836 -1.958 -9.520 1.00 94.50 274 MET A O 1
ATOM 2261 N N . THR A 1 275 ? -7.045 -3.494 -10.616 1.00 92.25 275 THR A N 1
ATOM 2262 C CA . THR A 1 275 ? -8.063 -2.535 -11.082 1.00 92.25 275 THR A CA 1
ATOM 2263 C C . THR A 1 275 ? -9.505 -2.998 -10.903 1.00 92.25 275 THR A C 1
ATOM 2265 O O . THR A 1 275 ? -10.418 -2.229 -11.181 1.00 92.25 275 THR A O 1
ATOM 2268 N N . LEU A 1 276 ? -9.746 -4.235 -10.457 1.00 90.50 276 LEU A N 1
ATOM 2269 C CA . LEU A 1 276 ? -11.072 -4.872 -10.442 1.00 90.50 276 LEU A CA 1
ATOM 2270 C C . LEU A 1 276 ? -11.738 -4.923 -11.829 1.00 90.50 276 LEU A C 1
ATOM 2272 O O . LEU A 1 276 ? -12.960 -4.994 -11.916 1.00 90.50 276 LEU A O 1
ATOM 2276 N N . LEU A 1 277 ? -10.940 -4.872 -12.905 1.00 90.25 277 LEU A N 1
ATOM 2277 C CA . LEU A 1 277 ? -11.399 -4.695 -14.293 1.00 90.25 277 LEU A CA 1
ATOM 2278 C C . LEU A 1 277 ? -12.128 -3.362 -14.545 1.00 90.25 277 LEU A C 1
ATOM 2280 O O . LEU A 1 277 ? -12.792 -3.200 -15.568 1.00 90.25 277 LEU A O 1
ATOM 2284 N N . ILE A 1 278 ? -11.986 -2.396 -13.635 1.00 80.81 278 ILE A N 1
ATOM 2285 C CA . ILE A 1 278 ? -12.498 -1.037 -13.789 1.00 80.81 278 ILE A CA 1
ATOM 2286 C C . ILE A 1 278 ? -11.355 -0.180 -14.358 1.00 80.81 278 ILE A C 1
ATOM 2288 O O . ILE A 1 278 ? -10.296 -0.101 -13.729 1.00 80.81 278 ILE A O 1
ATOM 2292 N N . PRO A 1 279 ? -11.531 0.484 -15.515 1.00 79.88 279 PRO A N 1
ATOM 2293 C CA . PRO A 1 279 ? -10.519 1.380 -16.083 1.00 79.88 279 PRO A CA 1
ATOM 2294 C C . PRO A 1 279 ? -10.097 2.472 -15.091 1.00 79.88 279 PRO A C 1
ATOM 2296 O O . PRO A 1 279 ? -10.837 2.724 -14.149 1.00 79.88 279 PRO A O 1
ATOM 2299 N N . GLU A 1 280 ? -8.945 3.116 -15.312 1.00 76.44 280 GLU A N 1
ATOM 2300 C CA . GLU A 1 280 ? -8.314 4.246 -14.583 1.00 76.44 280 GLU A CA 1
ATOM 2301 C C . GLU A 1 280 ? -8.629 4.458 -13.087 1.00 76.44 280 GLU A C 1
ATOM 2303 O O . GLU A 1 280 ? -7.717 4.468 -12.266 1.00 76.44 280 GLU A O 1
ATOM 2308 N N . VAL A 1 281 ? -9.893 4.630 -12.708 1.00 81.44 281 VAL A N 1
ATOM 2309 C CA . VAL A 1 281 ? -10.401 4.716 -11.334 1.00 81.44 281 VAL A CA 1
ATOM 2310 C C . VAL A 1 281 ? -10.151 3.434 -10.528 1.00 81.44 281 VAL A C 1
ATOM 2312 O O . VAL A 1 281 ? -9.876 3.510 -9.329 1.00 81.44 281 VAL A O 1
ATOM 2315 N N . GLY A 1 282 ? -10.205 2.257 -11.165 1.00 76.44 282 GLY A N 1
ATOM 2316 C CA . GLY A 1 282 ? -10.077 0.962 -10.487 1.00 76.44 282 GLY A CA 1
ATOM 2317 C C . GLY A 1 282 ? -8.802 0.821 -9.653 1.00 76.44 282 GLY A C 1
ATOM 2318 O O . GLY A 1 282 ? -8.855 0.354 -8.514 1.00 76.44 282 GLY A O 1
ATOM 2319 N N . LYS A 1 283 ? -7.670 1.316 -10.174 1.00 85.44 283 LYS A N 1
ATOM 2320 C CA . LYS A 1 283 ? -6.380 1.295 -9.463 1.00 85.44 283 LYS A CA 1
ATOM 2321 C C . LYS A 1 283 ? -6.429 2.073 -8.150 1.00 85.44 283 LYS A C 1
ATOM 2323 O O . LYS A 1 283 ? -5.933 1.601 -7.131 1.00 85.44 283 LYS A O 1
ATOM 2328 N N . TYR A 1 284 ? -7.107 3.221 -8.135 1.00 84.94 284 TYR A N 1
ATOM 2329 C CA . TYR A 1 284 ? -7.255 4.036 -6.932 1.00 84.94 284 TYR A CA 1
ATOM 2330 C C . TYR A 1 284 ? -8.189 3.377 -5.915 1.00 84.94 284 TYR A C 1
ATOM 2332 O O . TYR A 1 284 ? -7.898 3.411 -4.722 1.00 84.94 284 TYR A O 1
ATOM 2340 N N . ILE A 1 285 ? -9.268 2.721 -6.363 1.00 81.50 285 ILE A N 1
ATOM 2341 C CA . ILE A 1 285 ? -10.166 1.958 -5.479 1.00 81.50 285 ILE A CA 1
ATOM 2342 C C . ILE A 1 285 ? -9.391 0.852 -4.754 1.00 81.50 285 ILE A C 1
ATOM 2344 O O . ILE A 1 285 ? -9.501 0.724 -3.530 1.00 81.50 285 ILE A O 1
ATOM 2348 N N . VAL A 1 286 ? -8.582 0.077 -5.483 1.00 89.19 286 VAL A N 1
ATOM 2349 C CA . VAL A 1 286 ? -7.732 -0.976 -4.906 1.00 89.19 286 VAL A CA 1
ATOM 2350 C C . VAL A 1 286 ? -6.698 -0.375 -3.952 1.00 89.19 286 VAL A C 1
ATOM 2352 O O . VAL A 1 286 ? -6.603 -0.816 -2.804 1.00 89.19 286 VAL A O 1
ATOM 2355 N N . GLY A 1 287 ? -5.985 0.676 -4.369 1.00 85.44 287 GLY A N 1
ATOM 2356 C CA . GLY A 1 287 ? -4.988 1.352 -3.537 1.00 85.44 287 GLY A CA 1
ATOM 2357 C C . GLY A 1 287 ? -5.568 1.879 -2.222 1.00 85.44 287 GLY A C 1
ATOM 2358 O O . GLY A 1 287 ? -5.071 1.550 -1.144 1.00 85.44 287 GLY A O 1
ATOM 2359 N N . PHE A 1 288 ? -6.667 2.637 -2.264 1.00 86.88 288 PHE A N 1
ATOM 2360 C CA . PHE A 1 288 ? -7.330 3.124 -1.047 1.00 86.88 288 PHE A CA 1
ATOM 2361 C C . PHE A 1 288 ? -7.916 1.990 -0.197 1.00 86.88 288 PHE A C 1
ATOM 2363 O O . PHE A 1 288 ? -7.941 2.102 1.031 1.00 86.88 288 PHE A O 1
ATOM 2370 N N . SER A 1 289 ? -8.333 0.876 -0.805 1.00 87.62 289 SER A N 1
ATOM 2371 C CA . SER A 1 289 ? -8.739 -0.321 -0.060 1.00 87.62 289 SER A CA 1
ATOM 2372 C C . SER A 1 289 ? -7.556 -0.938 0.693 1.00 87.62 289 SER A C 1
ATOM 2374 O O . SER A 1 289 ? -7.717 -1.325 1.851 1.00 87.62 289 SER A O 1
ATOM 2376 N N . ALA A 1 290 ? -6.355 -0.957 0.105 1.00 91.56 290 ALA A N 1
ATOM 2377 C CA . ALA A 1 290 ? -5.133 -1.378 0.792 1.00 91.56 290 ALA A CA 1
ATOM 2378 C C . ALA A 1 290 ? -4.794 -0.446 1.974 1.00 91.56 290 ALA A C 1
ATOM 2380 O O . ALA A 1 290 ? -4.511 -0.924 3.073 1.00 91.56 290 ALA A O 1
ATOM 2381 N N . LEU A 1 291 ? -4.946 0.875 1.820 1.00 90.88 291 LEU A N 1
ATOM 2382 C CA . LEU A 1 291 ? -4.825 1.815 2.945 1.00 90.88 291 LEU A CA 1
ATOM 2383 C C . LEU A 1 291 ? -5.877 1.550 4.038 1.00 90.88 291 LEU A C 1
ATOM 2385 O O . LEU A 1 291 ? -5.562 1.565 5.230 1.00 90.88 291 LEU A O 1
ATOM 2389 N N . CYS A 1 292 ? -7.121 1.251 3.654 1.00 89.62 292 CYS A N 1
ATOM 2390 C CA . CYS A 1 292 ? -8.161 0.856 4.603 1.00 89.62 292 CYS A CA 1
ATOM 2391 C C . CYS A 1 292 ? -7.788 -0.431 5.345 1.00 89.62 292 CYS A C 1
ATOM 2393 O O . CYS A 1 292 ? -8.040 -0.510 6.544 1.00 89.62 292 CYS A O 1
ATOM 2395 N N . LEU A 1 293 ? -7.159 -1.412 4.687 1.00 94.69 293 LEU A N 1
ATOM 2396 C CA . LEU A 1 293 ? -6.657 -2.629 5.335 1.00 94.69 293 LEU A CA 1
ATOM 2397 C C . LEU A 1 293 ? -5.575 -2.318 6.378 1.00 94.69 293 LEU A C 1
ATOM 2399 O O . LEU A 1 293 ? -5.601 -2.874 7.480 1.00 94.69 293 LEU A O 1
ATOM 2403 N N . LEU A 1 294 ? -4.667 -1.387 6.078 1.00 91.88 294 LEU A N 1
ATOM 2404 C CA . LEU A 1 294 ? -3.658 -0.924 7.032 1.00 91.88 294 LEU A CA 1
ATOM 2405 C C . LEU A 1 294 ? -4.318 -0.268 8.259 1.00 91.88 294 LEU A C 1
ATOM 2407 O O . LEU A 1 294 ? -4.021 -0.627 9.402 1.00 91.88 294 LEU A O 1
ATOM 2411 N N . ILE A 1 295 ? -5.288 0.628 8.039 1.00 89.44 295 ILE A N 1
ATOM 2412 C CA . ILE A 1 295 ? -6.071 1.270 9.108 1.00 89.44 295 ILE A CA 1
ATOM 2413 C C . ILE A 1 295 ? -6.868 0.227 9.906 1.00 89.44 295 ILE A C 1
ATOM 2415 O O . ILE A 1 295 ? -6.911 0.287 11.137 1.00 89.44 295 ILE A O 1
ATOM 2419 N N . LEU A 1 296 ? -7.486 -0.750 9.242 1.00 92.69 296 LEU A N 1
ATOM 2420 C CA . LEU A 1 296 ? -8.208 -1.852 9.878 1.00 92.69 296 LEU A CA 1
ATOM 2421 C C . LEU A 1 296 ? -7.285 -2.682 10.762 1.00 92.69 296 LEU A C 1
ATOM 2423 O O . LEU A 1 296 ? -7.663 -3.000 11.885 1.00 92.69 296 LEU A O 1
ATOM 2427 N N . THR A 1 297 ? -6.062 -2.954 10.316 1.00 93.12 297 THR A N 1
ATOM 2428 C CA . THR A 1 297 ? -5.072 -3.699 11.099 1.00 93.12 297 THR A CA 1
ATOM 2429 C C . THR A 1 297 ? -4.649 -2.911 12.342 1.00 93.12 297 THR A C 1
ATOM 2431 O O . THR A 1 297 ? -4.711 -3.432 13.456 1.00 93.12 297 THR A O 1
ATOM 2434 N N . ILE A 1 298 ? -4.331 -1.617 12.201 1.00 88.62 298 ILE A N 1
ATOM 2435 C CA . ILE A 1 298 ? -3.957 -0.741 13.330 1.00 88.62 298 ILE A CA 1
ATOM 2436 C C . ILE A 1 298 ? -5.113 -0.607 14.331 1.00 88.62 298 ILE A C 1
ATOM 2438 O O . ILE A 1 298 ? -4.938 -0.764 15.544 1.00 88.62 298 ILE A O 1
ATOM 2442 N N . THR A 1 299 ? -6.320 -0.329 13.834 1.00 88.31 299 THR A N 1
ATOM 2443 C CA . THR A 1 299 ? -7.516 -0.209 14.678 1.00 88.31 299 THR A CA 1
ATOM 2444 C C . THR A 1 299 ? -7.901 -1.548 15.306 1.00 88.31 299 THR A C 1
ATOM 2446 O O . THR A 1 299 ? -8.322 -1.564 16.461 1.00 88.31 299 THR A O 1
ATOM 2449 N N . GLY A 1 300 ? -7.688 -2.663 14.608 1.00 88.94 300 GLY A N 1
ATOM 2450 C CA . GLY A 1 300 ? -7.881 -4.029 15.091 1.00 88.94 300 GLY A CA 1
ATOM 2451 C C . GLY A 1 300 ? -6.958 -4.355 16.260 1.00 88.94 300 GLY A C 1
ATOM 2452 O O . GLY A 1 300 ? -7.449 -4.695 17.333 1.00 88.94 300 GLY A O 1
ATOM 2453 N N . ILE A 1 301 ? -5.646 -4.125 16.123 1.00 86.94 301 ILE A N 1
ATOM 2454 C CA . ILE A 1 301 ? -4.673 -4.268 17.224 1.00 86.94 301 ILE A CA 1
ATOM 2455 C C . ILE A 1 301 ? -5.081 -3.384 18.407 1.00 86.94 301 ILE A C 1
ATOM 2457 O O . ILE A 1 301 ? -5.090 -3.818 19.561 1.00 86.94 301 ILE A O 1
ATOM 2461 N N . ARG A 1 302 ? -5.489 -2.138 18.138 1.00 84.19 302 ARG A N 1
ATOM 2462 C CA . ARG A 1 302 ? -5.932 -1.207 19.180 1.00 84.19 302 ARG A CA 1
ATOM 2463 C C . ARG A 1 302 ? -7.182 -1.688 19.925 1.00 84.19 302 ARG A C 1
ATOM 2465 O O . ARG A 1 302 ? -7.307 -1.393 21.121 1.00 84.19 302 ARG A O 1
ATOM 2472 N N . LEU A 1 303 ? -8.110 -2.353 19.235 1.00 80.19 303 LEU A N 1
ATOM 2473 C CA . LEU A 1 303 ? -9.323 -2.952 19.803 1.00 80.19 303 LEU A CA 1
ATOM 2474 C C . LEU A 1 303 ? -9.035 -4.275 20.522 1.00 80.19 303 LEU A C 1
ATOM 2476 O O . LEU A 1 303 ? -9.706 -4.577 21.508 1.00 80.19 303 LEU A O 1
ATOM 2480 N N . TRP A 1 304 ? -8.034 -5.017 20.054 1.00 82.00 304 TRP A N 1
ATOM 2481 C CA . TRP A 1 304 ? -7.560 -6.266 20.638 1.00 82.00 304 TRP A CA 1
ATOM 2482 C C . TRP A 1 304 ? -6.853 -6.059 21.985 1.00 82.00 304 TRP A C 1
ATOM 2484 O O . TRP A 1 304 ? -7.025 -6.869 22.896 1.00 82.00 304 TRP A O 1
ATOM 2494 N N . LEU A 1 305 ? -6.108 -4.955 22.147 1.00 75.06 305 LEU A N 1
ATOM 2495 C CA . LEU A 1 305 ? -5.341 -4.678 23.366 1.00 75.06 305 LEU A CA 1
ATOM 2496 C C . LEU A 1 305 ? -6.202 -4.792 24.644 1.00 75.06 305 LEU A C 1
ATOM 2498 O O . LEU A 1 305 ? -7.205 -4.077 24.786 1.00 75.06 305 LEU A O 1
ATOM 2502 N N . PRO A 1 306 ? -5.797 -5.629 25.622 1.00 66.62 306 PRO A N 1
ATOM 2503 C CA . PRO A 1 306 ? -6.564 -5.825 26.841 1.00 66.62 306 PRO A CA 1
ATOM 2504 C C . PRO A 1 306 ? -6.644 -4.528 27.651 1.00 66.62 306 PRO A C 1
ATOM 2506 O O . PRO A 1 306 ? -5.687 -3.760 27.753 1.00 66.62 306 PRO A O 1
ATOM 2509 N N . ALA A 1 307 ? -7.789 -4.302 28.304 1.00 61.38 307 ALA A N 1
ATOM 2510 C CA . ALA A 1 307 ? -8.035 -3.095 29.100 1.00 61.38 307 ALA A CA 1
ATOM 2511 C C . ALA A 1 307 ? -7.021 -2.894 30.247 1.00 61.38 307 ALA A C 1
ATOM 2513 O O . ALA A 1 307 ? -6.894 -1.786 30.768 1.00 61.38 307 ALA A O 1
ATOM 2514 N N . ASN A 1 308 ? -6.314 -3.955 30.654 1.00 59.97 308 ASN A N 1
ATOM 2515 C CA . ASN A 1 308 ? -5.224 -3.891 31.617 1.00 59.97 308 ASN A CA 1
ATOM 2516 C C . ASN A 1 308 ? -4.008 -4.696 31.131 1.00 59.97 308 ASN A C 1
ATOM 2518 O O . ASN A 1 308 ? -3.895 -5.895 31.382 1.00 59.97 308 ASN A O 1
ATOM 2522 N N . ILE A 1 309 ? -3.071 -3.991 30.496 1.00 59.00 309 ILE A N 1
ATOM 2523 C CA . ILE A 1 309 ? -1.824 -4.524 29.920 1.00 59.00 309 ILE A CA 1
ATOM 2524 C C . ILE A 1 309 ? -0.974 -5.311 30.940 1.00 59.00 309 ILE A C 1
ATOM 2526 O O . ILE A 1 309 ? -0.227 -6.199 30.548 1.00 59.00 309 ILE A O 1
ATOM 2530 N N . ARG A 1 310 ? -1.114 -5.064 32.252 1.00 55.22 310 ARG A N 1
ATOM 2531 C CA . ARG A 1 310 ? -0.305 -5.716 33.304 1.00 55.22 310 ARG A CA 1
ATOM 2532 C C . ARG A 1 310 ? -0.772 -7.117 33.723 1.00 55.22 310 ARG A C 1
ATOM 2534 O O . ARG A 1 310 ? -0.104 -7.748 34.536 1.00 55.22 310 ARG A O 1
ATOM 2541 N N . LYS A 1 311 ? -1.910 -7.621 33.232 1.00 64.88 311 LYS A N 1
ATOM 2542 C CA . LYS A 1 311 ? -2.422 -8.949 33.623 1.00 64.88 311 LYS A CA 1
ATOM 2543 C C . LYS A 1 311 ? -2.079 -10.017 32.583 1.00 64.88 311 LYS A C 1
ATOM 2545 O O . LYS A 1 311 ? -2.860 -10.249 31.667 1.00 64.88 311 LYS A O 1
ATOM 2550 N N . TRP A 1 312 ? -0.977 -10.740 32.788 1.00 62.47 312 TRP A N 1
ATOM 2551 C CA . TRP A 1 312 ? -0.507 -11.841 31.924 1.00 62.47 312 TRP A CA 1
ATOM 2552 C C . TRP A 1 312 ? -1.573 -12.897 31.572 1.00 62.47 312 TRP A C 1
ATOM 2554 O O . TRP A 1 312 ? -1.621 -13.375 30.443 1.00 62.47 312 TRP A O 1
ATOM 2564 N N . LYS A 1 313 ? -2.492 -13.220 32.493 1.00 66.31 313 LYS A N 1
ATOM 2565 C CA . LYS A 1 313 ? -3.604 -14.153 32.222 1.00 66.31 313 LYS A CA 1
ATOM 2566 C C . LYS A 1 313 ? -4.540 -13.664 31.102 1.00 66.31 313 LYS A C 1
ATOM 2568 O O . LYS A 1 313 ? -5.016 -14.470 30.314 1.00 66.31 313 LYS A O 1
ATOM 2573 N N . GLN A 1 314 ? -4.763 -12.350 30.991 1.00 68.75 314 GLN A N 1
ATOM 2574 C CA . GLN A 1 314 ? -5.602 -11.769 29.932 1.00 68.75 314 GLN A CA 1
ATOM 2575 C C . GLN A 1 314 ? -4.927 -11.829 28.559 1.00 68.75 314 GLN A C 1
ATOM 2577 O O . GLN A 1 314 ? -5.625 -11.921 27.558 1.00 68.75 314 GLN A O 1
ATOM 2582 N N . TRP A 1 315 ? -3.592 -11.833 28.514 1.00 71.00 315 TRP A N 1
ATOM 2583 C CA . TRP A 1 315 ? -2.837 -12.017 27.276 1.00 71.00 315 TRP A CA 1
ATOM 2584 C C . TRP A 1 315 ? -2.957 -13.446 26.752 1.00 71.00 315 TRP A C 1
ATOM 2586 O O . TRP A 1 315 ? -3.293 -13.630 25.588 1.00 71.00 315 TRP A O 1
ATOM 2596 N N . LYS A 1 316 ? -2.785 -14.459 27.618 1.00 71.81 316 LYS A N 1
ATOM 2597 C CA . LYS A 1 316 ? -2.974 -15.869 27.226 1.00 71.81 316 LYS A CA 1
ATOM 2598 C C . LYS A 1 316 ? -4.372 -16.122 26.656 1.00 71.81 316 LYS A C 1
ATOM 2600 O O . LYS A 1 316 ? -4.504 -16.788 25.637 1.00 71.81 316 LYS A O 1
ATOM 2605 N N . GLU A 1 317 ? -5.408 -15.555 27.271 1.00 72.38 317 GLU A N 1
ATOM 2606 C CA . GLU A 1 317 ? -6.788 -15.696 26.785 1.00 72.38 317 GLU A CA 1
ATOM 2607 C C . GLU A 1 317 ? -7.097 -14.880 25.516 1.00 72.38 317 GLU A C 1
ATOM 2609 O O . GLU A 1 317 ? -8.055 -15.204 24.824 1.00 72.38 317 GLU A O 1
ATOM 2614 N N . ALA A 1 318 ? -6.329 -13.830 25.212 1.00 73.12 318 ALA A N 1
ATOM 2615 C CA . ALA A 1 318 ? -6.500 -13.007 24.008 1.00 73.12 318 ALA A CA 1
ATOM 2616 C C . ALA A 1 318 ? -5.724 -13.538 22.787 1.00 73.12 318 ALA A C 1
ATOM 2618 O O . ALA A 1 318 ? -6.012 -13.131 21.662 1.00 73.12 318 ALA A O 1
ATOM 2619 N N . LEU A 1 319 ? -4.746 -14.420 23.020 1.00 84.19 319 LEU A N 1
ATOM 2620 C CA . LEU A 1 319 ? -3.880 -15.038 22.007 1.00 84.19 319 LEU A CA 1
ATOM 2621 C C . LEU A 1 319 ? -4.269 -16.482 21.666 1.00 84.19 319 LEU A C 1
ATOM 2623 O O . LEU A 1 319 ? -3.626 -17.109 20.833 1.00 84.19 319 LEU A O 1
ATOM 2627 N N . THR A 1 320 ? -5.297 -17.034 22.310 1.00 87.62 320 THR A N 1
ATOM 2628 C CA . THR A 1 320 ? -5.716 -18.426 22.113 1.00 87.62 320 THR A CA 1
ATOM 2629 C C . THR A 1 320 ? -7.207 -18.519 21.833 1.00 87.62 320 THR A C 1
ATOM 2631 O O . THR A 1 320 ? -7.987 -17.643 22.213 1.00 87.62 320 THR A O 1
ATOM 2634 N N . VAL A 1 321 ? -7.612 -19.605 21.174 1.00 89.38 321 VAL A N 1
ATOM 2635 C CA . VAL A 1 321 ? -9.019 -19.894 20.892 1.00 89.38 321 VAL A CA 1
ATOM 2636 C C . VAL A 1 321 ? -9.535 -20.941 21.870 1.00 89.38 321 VAL A C 1
ATOM 2638 O O . VAL A 1 321 ? -8.958 -22.016 22.021 1.00 89.38 321 VAL A O 1
ATOM 2641 N N . LYS A 1 322 ? -10.656 -20.644 22.534 1.00 88.00 322 LYS A N 1
ATOM 2642 C CA . LYS A 1 322 ? -11.315 -21.586 23.449 1.00 88.00 322 LYS A CA 1
ATOM 2643 C C . LYS A 1 322 ? -12.226 -22.535 22.663 1.00 88.00 322 LYS A C 1
ATOM 2645 O O . LYS A 1 322 ? -13.418 -22.267 22.529 1.00 88.00 322 LYS A O 1
ATOM 2650 N N . LEU A 1 323 ? -11.677 -23.651 22.178 1.00 88.88 323 LEU A N 1
ATOM 2651 C CA . LEU A 1 323 ? -12.391 -24.631 21.337 1.00 88.88 323 LEU A CA 1
ATOM 2652 C C . LEU A 1 323 ? -13.614 -25.289 22.012 1.00 88.88 323 LEU A C 1
ATOM 2654 O O . LEU A 1 323 ? -14.519 -25.739 21.325 1.00 88.88 323 LEU A O 1
ATOM 2658 N N . GLY A 1 324 ? -13.692 -25.294 23.347 1.00 87.81 324 GLY A N 1
ATOM 2659 C CA . GLY A 1 324 ? -14.875 -25.763 24.089 1.00 87.81 324 GLY A CA 1
ATOM 2660 C C . GLY A 1 324 ? -15.988 -24.717 24.271 1.00 87.81 324 GLY A C 1
ATOM 2661 O O . GLY A 1 324 ? -16.989 -24.993 24.925 1.00 87.81 324 GLY A O 1
ATOM 2662 N N . ALA A 1 325 ? -15.822 -23.488 23.767 1.00 89.25 325 ALA A N 1
ATOM 2663 C CA . ALA A 1 325 ? -16.806 -22.416 23.934 1.00 89.25 325 ALA A CA 1
ATOM 2664 C C . ALA A 1 325 ? -17.889 -22.435 22.839 1.00 89.25 325 ALA A C 1
ATOM 2666 O O . ALA A 1 325 ? -17.742 -23.079 21.809 1.00 89.25 325 ALA A O 1
ATOM 2667 N N . SER A 1 326 ? -18.968 -21.661 23.013 1.00 91.62 326 SER A N 1
ATOM 2668 C CA . SER A 1 326 ? -19.982 -21.484 21.954 1.00 91.62 326 SER A CA 1
ATOM 2669 C C . SER A 1 326 ? -19.378 -20.970 20.637 1.00 91.62 326 SER A C 1
ATOM 2671 O O . SER A 1 326 ? -18.455 -20.152 20.665 1.00 91.62 326 SER A O 1
ATOM 2673 N N . PHE A 1 327 ? -19.959 -21.342 19.490 1.00 89.69 327 PHE A N 1
ATOM 2674 C CA . PHE A 1 327 ? -19.504 -20.905 18.157 1.00 89.69 327 PHE A CA 1
ATOM 2675 C C . PHE A 1 327 ? -19.307 -19.384 18.054 1.00 89.69 327 PHE A C 1
ATOM 2677 O O . PHE A 1 327 ? -18.295 -18.901 17.554 1.00 89.69 327 PHE A O 1
ATOM 2684 N N . LYS A 1 328 ? -20.232 -18.601 18.623 1.00 87.25 328 LYS A N 1
ATOM 2685 C CA . LYS A 1 328 ? -20.126 -17.136 18.665 1.00 87.25 328 LYS A CA 1
ATOM 2686 C C . LYS A 1 328 ? -18.856 -16.659 19.376 1.00 87.25 328 LYS A C 1
ATOM 2688 O O . LYS A 1 328 ? -18.263 -15.661 18.969 1.00 87.25 328 LYS A O 1
ATOM 2693 N N . ARG A 1 329 ? -18.481 -17.325 20.472 1.00 86.44 329 ARG A N 1
ATOM 2694 C CA . ARG A 1 329 ? -17.261 -17.005 21.215 1.00 86.44 329 ARG A CA 1
ATOM 2695 C C . ARG A 1 329 ? -16.028 -17.433 20.428 1.00 86.44 329 ARG A C 1
ATOM 2697 O O . ARG A 1 329 ? -15.123 -16.620 20.294 1.00 86.44 329 ARG A O 1
ATOM 2704 N N . GLN A 1 330 ? -16.040 -18.639 19.867 1.00 92.69 330 GLN A N 1
ATOM 2705 C CA . GLN A 1 330 ? -14.942 -19.137 19.041 1.00 92.69 330 GLN A CA 1
ATOM 2706 C C . GLN A 1 330 ? -14.674 -18.231 17.839 1.00 92.69 330 GLN A C 1
ATOM 2708 O O . GLN A 1 330 ? -13.536 -17.853 17.621 1.00 92.69 330 GLN A O 1
ATOM 2713 N N . ASN A 1 331 ? -15.704 -17.805 17.103 1.00 93.38 331 ASN A N 1
ATOM 2714 C CA . ASN A 1 331 ? -15.546 -16.916 15.951 1.00 93.38 331 ASN A CA 1
ATOM 2715 C C . ASN A 1 331 ? -14.930 -15.556 16.333 1.00 93.38 331 ASN A C 1
ATOM 2717 O O . ASN A 1 331 ? -14.119 -15.013 15.590 1.00 93.38 331 ASN A O 1
ATOM 2721 N N . LEU A 1 332 ? -15.293 -15.002 17.498 1.00 89.44 332 LEU A N 1
ATOM 2722 C CA . LEU A 1 332 ? -14.660 -13.783 18.010 1.00 89.44 332 LEU A CA 1
ATOM 2723 C C . LEU A 1 332 ? -13.190 -14.018 18.378 1.00 89.44 332 LEU A C 1
ATOM 2725 O O . LEU A 1 332 ? -12.350 -13.173 18.083 1.00 89.44 332 LEU A O 1
ATOM 2729 N N . ASP A 1 333 ? -12.892 -15.144 19.025 1.00 91.06 333 ASP A N 1
ATOM 2730 C CA . ASP A 1 333 ? -11.522 -15.509 19.376 1.00 91.06 333 ASP A CA 1
ATOM 2731 C C . ASP A 1 333 ? -10.685 -15.733 18.103 1.00 91.06 333 ASP A C 1
ATOM 2733 O O . ASP A 1 333 ? -9.600 -15.175 18.000 1.00 91.06 333 ASP A O 1
ATOM 2737 N N . TRP A 1 334 ? -11.219 -16.419 17.086 1.00 94.12 334 TRP A N 1
ATOM 2738 C CA . TRP A 1 334 ? -10.581 -16.592 15.776 1.00 94.12 334 TRP A CA 1
ATOM 2739 C C . TRP A 1 334 ? -10.321 -15.266 15.064 1.00 94.12 334 TRP A C 1
ATOM 2741 O O . TRP A 1 334 ? -9.208 -15.050 14.599 1.00 94.12 334 TRP A O 1
ATOM 2751 N N . HIS A 1 335 ? -11.300 -14.357 15.020 1.00 94.12 335 HIS A N 1
ATOM 2752 C CA . HIS A 1 335 ? -11.122 -13.027 14.425 1.00 94.12 335 HIS A CA 1
ATOM 2753 C C . HIS A 1 335 ? -9.957 -12.264 15.077 1.00 94.12 335 HIS A C 1
ATOM 2755 O O . HIS A 1 335 ? -9.119 -11.681 14.397 1.00 94.12 335 HIS A O 1
ATOM 2761 N N . ASN A 1 336 ? -9.878 -12.319 16.408 1.00 90.94 336 ASN A N 1
ATOM 2762 C CA . ASN A 1 336 ? -8.831 -11.663 17.186 1.00 90.94 336 ASN A CA 1
ATOM 2763 C C . ASN A 1 336 ? -7.456 -12.317 16.996 1.00 90.94 336 ASN A C 1
ATOM 2765 O O . ASN A 1 336 ? -6.471 -11.620 16.776 1.00 90.94 336 ASN A O 1
ATOM 2769 N N . VAL A 1 337 ? -7.391 -13.645 17.106 1.00 92.19 337 VAL A N 1
ATOM 2770 C CA . VAL A 1 337 ? -6.151 -14.424 17.022 1.00 92.19 337 VAL A CA 1
ATOM 2771 C C . VAL A 1 337 ? -5.557 -14.319 15.624 1.00 92.19 337 VAL A C 1
ATOM 2773 O O . VAL A 1 337 ? -4.395 -13.945 15.493 1.00 92.19 337 VAL A O 1
ATOM 2776 N N . LEU A 1 338 ? -6.355 -14.569 14.583 1.00 94.06 338 LEU A N 1
ATOM 2777 C CA . LEU A 1 338 ? -5.894 -14.449 13.202 1.00 94.06 338 LEU A CA 1
ATOM 2778 C C . LEU A 1 338 ? -5.448 -13.018 12.909 1.00 94.06 338 LEU A C 1
ATOM 2780 O O . LEU A 1 338 ? -4.314 -12.840 12.486 1.00 94.06 338 LEU A O 1
ATOM 2784 N N . GLY A 1 339 ? -6.274 -12.013 13.226 1.00 93.44 339 GLY A N 1
ATOM 2785 C CA . GLY A 1 339 ? -5.929 -10.610 12.996 1.00 93.44 339 GLY A CA 1
ATOM 2786 C C . GLY A 1 339 ? -4.650 -10.167 13.712 1.00 93.44 339 GLY A C 1
ATOM 2787 O O . GLY A 1 339 ? -3.889 -9.376 13.162 1.00 93.44 339 GLY A O 1
ATOM 2788 N N . PHE A 1 340 ? -4.375 -10.689 14.913 1.00 92.38 340 PHE A N 1
ATOM 2789 C CA . PHE A 1 340 ? -3.139 -10.404 15.643 1.00 92.38 340 PHE A CA 1
ATOM 2790 C C . PHE A 1 340 ? -1.917 -11.077 15.005 1.00 92.38 340 PHE A C 1
ATOM 2792 O O . PHE A 1 340 ? -0.936 -10.397 14.705 1.00 92.38 340 PHE A O 1
ATOM 2799 N N . TYR A 1 341 ? -1.963 -12.395 14.782 1.00 93.88 341 TYR A N 1
ATOM 2800 C CA . TYR A 1 341 ? -0.811 -13.144 14.265 1.00 93.88 341 TYR A CA 1
ATOM 2801 C C . TYR A 1 341 ? -0.494 -12.812 12.805 1.00 93.88 341 TYR A C 1
ATOM 2803 O O . TYR A 1 341 ? 0.672 -12.833 12.417 1.00 93.88 341 TYR A O 1
ATOM 2811 N N . SER A 1 342 ? -1.498 -12.452 12.003 1.00 96.00 342 SER A N 1
ATOM 2812 C CA . SER A 1 342 ? -1.288 -12.028 10.620 1.00 96.00 342 SER A CA 1
ATOM 2813 C C . SER A 1 342 ? -0.861 -10.570 10.483 1.00 96.00 342 SER A C 1
ATOM 2815 O O . SER A 1 342 ? -0.438 -10.176 9.398 1.00 96.00 342 SER A O 1
ATOM 2817 N N . ALA A 1 343 ? -1.000 -9.748 11.531 1.00 94.88 343 ALA A N 1
ATOM 2818 C CA . ALA A 1 343 ? -0.801 -8.305 11.430 1.00 94.88 343 ALA A CA 1
ATOM 2819 C C . ALA A 1 343 ? 0.554 -7.901 10.825 1.00 94.88 343 ALA A C 1
ATOM 2821 O O . ALA A 1 343 ? 0.535 -7.044 9.946 1.00 94.88 343 ALA A O 1
ATOM 2822 N N . PRO A 1 344 ? 1.708 -8.493 11.202 1.00 94.62 344 PRO A N 1
ATOM 2823 C CA . PRO A 1 344 ? 2.989 -8.108 10.608 1.00 94.62 344 PRO A CA 1
ATOM 2824 C C . PRO A 1 344 ? 3.015 -8.299 9.087 1.00 94.62 344 PRO A C 1
ATOM 2826 O O . PRO A 1 344 ? 3.438 -7.405 8.361 1.00 94.62 344 PRO A O 1
ATOM 2829 N N . VAL A 1 345 ? 2.498 -9.432 8.602 1.00 95.38 345 VAL A N 1
ATOM 2830 C CA . VAL A 1 345 ? 2.448 -9.750 7.168 1.00 95.38 345 VAL A CA 1
ATOM 2831 C C . VAL A 1 345 ? 1.455 -8.834 6.453 1.00 95.38 345 VAL A C 1
ATOM 2833 O O . VAL A 1 345 ? 1.801 -8.195 5.464 1.00 95.38 345 VAL A O 1
ATOM 2836 N N . VAL A 1 346 ? 0.236 -8.704 6.982 1.00 96.69 346 VAL A N 1
ATOM 2837 C CA . VAL A 1 346 ? -0.820 -7.875 6.381 1.00 96.69 346 VAL A CA 1
ATOM 2838 C C . VAL A 1 346 ? -0.426 -6.398 6.342 1.00 96.69 346 VAL A C 1
ATOM 2840 O O . VAL A 1 346 ? -0.736 -5.721 5.364 1.00 96.69 346 VAL A O 1
ATOM 2843 N N . VAL A 1 347 ? 0.289 -5.886 7.349 1.00 95.44 347 VAL A N 1
ATOM 2844 C CA . VAL A 1 347 ? 0.836 -4.518 7.340 1.00 95.44 347 VAL A CA 1
ATOM 2845 C C . VAL A 1 347 ? 1.801 -4.333 6.174 1.00 95.44 347 VAL A C 1
ATOM 2847 O O . VAL A 1 347 ? 1.656 -3.365 5.435 1.00 95.44 347 VAL A O 1
ATOM 2850 N N . VAL A 1 348 ? 2.741 -5.260 5.967 1.00 94.25 348 VAL A N 1
ATOM 2851 C CA . VAL A 1 348 ? 3.693 -5.175 4.849 1.00 94.25 348 VAL A CA 1
ATOM 2852 C C . VAL A 1 348 ? 2.965 -5.233 3.507 1.00 94.25 348 VAL A C 1
ATOM 2854 O O . VAL A 1 348 ? 3.195 -4.371 2.661 1.00 94.25 348 VAL A O 1
ATOM 2857 N N . LEU A 1 349 ? 2.047 -6.186 3.318 1.00 96.69 349 LEU A N 1
ATOM 2858 C CA . LEU A 1 349 ? 1.307 -6.344 2.060 1.00 96.69 349 LEU A CA 1
ATOM 2859 C C . LEU A 1 349 ? 0.399 -5.143 1.754 1.00 96.69 349 LEU A C 1
ATOM 2861 O O . LEU A 1 349 ? 0.378 -4.654 0.628 1.00 96.69 349 LEU A O 1
ATOM 2865 N N . SER A 1 350 ? -0.327 -4.638 2.755 1.00 95.25 350 SER A N 1
ATOM 2866 C CA . SER A 1 350 ? -1.217 -3.478 2.596 1.00 95.25 350 SER A CA 1
ATOM 2867 C C . SER A 1 350 ? -0.450 -2.179 2.359 1.00 95.25 350 SER A C 1
ATOM 2869 O O . SER A 1 350 ? -0.845 -1.389 1.503 1.00 95.25 350 SER A O 1
ATOM 2871 N N . LEU A 1 351 ? 0.670 -1.976 3.061 1.00 91.69 351 LEU A N 1
ATOM 2872 C CA . LEU A 1 351 ? 1.536 -0.822 2.852 1.00 91.69 351 LEU A CA 1
ATOM 2873 C C . LEU A 1 351 ? 2.154 -0.863 1.455 1.00 91.69 351 LEU A C 1
ATOM 2875 O O . LEU A 1 351 ? 2.017 0.096 0.707 1.00 91.69 351 LEU A O 1
ATOM 2879 N N . THR A 1 352 ? 2.785 -1.974 1.074 1.00 92.75 352 THR A N 1
ATOM 2880 C CA . THR A 1 352 ? 3.398 -2.111 -0.257 1.00 92.75 352 THR A CA 1
ATOM 2881 C C . THR A 1 352 ? 2.363 -2.006 -1.376 1.00 92.75 352 THR A C 1
ATOM 2883 O O . THR A 1 352 ? 2.610 -1.288 -2.336 1.00 92.75 352 THR A O 1
ATOM 2886 N N . GLY A 1 353 ? 1.177 -2.609 -1.240 1.00 94.00 353 GLY A N 1
ATOM 2887 C CA . GLY A 1 353 ? 0.102 -2.491 -2.234 1.00 94.00 353 GLY A CA 1
ATOM 2888 C C . GLY A 1 353 ? -0.405 -1.053 -2.412 1.00 94.00 353 GLY A C 1
ATOM 2889 O O . GLY A 1 353 ? -0.586 -0.586 -3.540 1.00 94.00 353 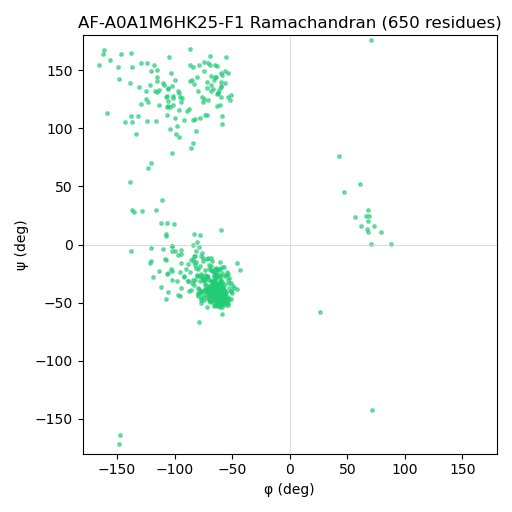GLY A O 1
ATOM 2890 N N . PHE A 1 354 ? -0.567 -0.313 -1.309 1.00 91.81 354 PHE A N 1
ATOM 2891 C CA . PHE A 1 354 ? -0.877 1.118 -1.365 1.00 91.81 354 PHE A CA 1
ATOM 2892 C C . PHE A 1 354 ? 0.245 1.891 -2.067 1.00 91.81 354 PHE A C 1
ATOM 2894 O O . PHE A 1 354 ? -0.008 2.630 -3.014 1.00 91.81 354 PHE A O 1
ATOM 2901 N N . VAL A 1 355 ? 1.493 1.671 -1.658 1.00 86.56 355 VAL A N 1
ATOM 2902 C CA . VAL A 1 355 ? 2.648 2.388 -2.201 1.00 86.56 355 VAL A CA 1
ATOM 2903 C C . VAL A 1 355 ? 2.844 2.115 -3.699 1.00 86.56 35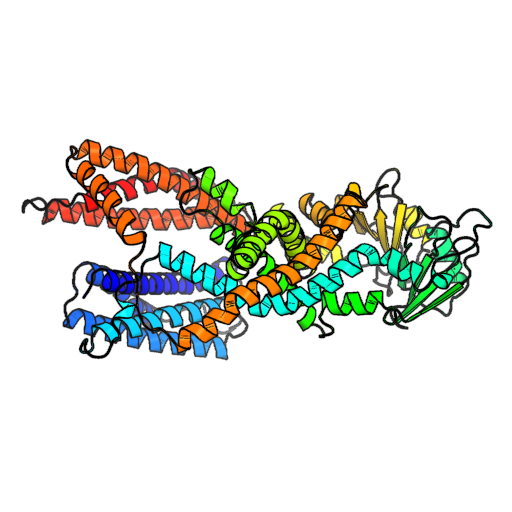5 VAL A C 1
ATOM 2905 O O . VAL A 1 355 ? 3.094 3.058 -4.441 1.00 86.56 355 VAL A O 1
ATOM 2908 N N . ILE A 1 356 ? 2.678 0.872 -4.168 1.00 89.88 356 ILE A N 1
ATOM 2909 C CA . ILE A 1 356 ? 2.775 0.516 -5.597 1.00 89.88 356 ILE A CA 1
ATOM 2910 C C . ILE A 1 356 ? 1.779 1.332 -6.428 1.00 89.88 356 ILE A C 1
ATOM 2912 O O . ILE A 1 356 ? 2.130 1.829 -7.496 1.00 89.88 356 ILE A O 1
ATOM 2916 N N . THR A 1 357 ? 0.554 1.505 -5.923 1.00 87.06 357 THR A N 1
ATOM 2917 C CA . THR A 1 357 ? -0.495 2.281 -6.605 1.00 87.06 357 THR A CA 1
ATOM 2918 C C . THR A 1 357 ? -0.119 3.760 -6.732 1.00 87.06 357 THR A C 1
ATOM 2920 O O . THR A 1 357 ? -0.397 4.384 -7.753 1.00 87.06 357 THR A O 1
ATOM 2923 N N . PHE A 1 358 ? 0.530 4.319 -5.708 1.00 82.50 358 PHE A N 1
ATOM 2924 C CA . PHE A 1 358 ? 0.916 5.732 -5.630 1.00 82.50 358 PHE A CA 1
ATOM 2925 C C . PHE A 1 358 ? 2.439 5.920 -5.728 1.00 82.50 358 PHE A C 1
ATOM 2927 O O . PHE A 1 358 ? 3.019 6.754 -5.028 1.00 82.50 358 PHE A O 1
ATOM 2934 N N . ASN A 1 359 ? 3.097 5.128 -6.581 1.00 80.38 359 ASN A N 1
ATOM 2935 C CA . ASN A 1 359 ? 4.555 5.031 -6.637 1.00 80.38 359 ASN A CA 1
ATOM 2936 C C . ASN A 1 359 ? 5.254 6.378 -6.884 1.00 80.38 359 ASN A C 1
ATOM 2938 O O . ASN A 1 359 ? 6.211 6.690 -6.189 1.00 80.38 359 ASN A O 1
ATOM 2942 N N . SER A 1 360 ? 4.771 7.199 -7.816 1.00 74.38 360 SER A N 1
ATOM 2943 C CA . SER A 1 360 ? 5.359 8.494 -8.172 1.00 74.38 360 SER A CA 1
ATOM 2944 C C . SER A 1 360 ? 5.369 9.447 -6.980 1.00 74.38 360 SER A C 1
ATOM 2946 O O . SER A 1 360 ? 6.406 10.014 -6.641 1.00 74.38 360 SER A O 1
ATOM 2948 N N . MET A 1 361 ? 4.234 9.538 -6.286 1.00 75.31 361 MET A N 1
ATOM 2949 C CA . MET A 1 361 ? 4.081 10.318 -5.061 1.00 75.31 361 MET A CA 1
ATOM 2950 C C . MET A 1 361 ? 5.017 9.810 -3.960 1.00 75.31 361 MET A C 1
ATOM 2952 O O . MET A 1 361 ? 5.677 10.606 -3.295 1.00 75.31 361 MET A O 1
ATOM 2956 N N . PHE A 1 362 ? 5.114 8.490 -3.776 1.00 74.69 362 PHE A N 1
ATOM 2957 C CA . PHE A 1 362 ? 5.974 7.910 -2.745 1.00 74.69 362 PHE A CA 1
ATOM 2958 C C . PHE A 1 362 ? 7.462 8.077 -3.039 1.00 74.69 362 PHE A C 1
ATOM 2960 O O . PHE A 1 362 ? 8.216 8.393 -2.123 1.00 74.69 362 PHE A O 1
ATOM 2967 N N . ILE A 1 363 ? 7.905 7.905 -4.287 1.00 73.38 363 ILE A N 1
ATOM 2968 C CA . ILE A 1 363 ? 9.302 8.162 -4.649 1.00 73.38 363 ILE A CA 1
ATOM 2969 C C . ILE A 1 363 ? 9.614 9.646 -4.437 1.00 73.38 363 ILE A C 1
ATOM 2971 O O . ILE A 1 363 ? 10.642 9.953 -3.836 1.00 73.38 363 ILE A O 1
ATOM 2975 N N . GLY A 1 364 ? 8.710 10.551 -4.838 1.00 76.12 364 GLY A N 1
ATOM 2976 C CA . GLY A 1 364 ? 8.827 11.989 -4.576 1.00 76.12 364 GLY A CA 1
ATOM 2977 C C . GLY A 1 364 ? 9.026 12.263 -3.096 1.00 76.12 364 GLY A C 1
ATOM 2978 O O . GLY A 1 364 ? 10.021 12.866 -2.708 1.00 76.12 364 GLY A O 1
ATOM 2979 N N . PHE A 1 365 ? 8.155 11.702 -2.257 1.00 73.88 365 PHE A N 1
ATOM 2980 C CA . PHE A 1 365 ? 8.288 11.760 -0.805 1.00 73.88 365 PHE A CA 1
ATOM 2981 C C . PHE A 1 365 ? 9.647 11.257 -0.309 1.00 73.88 365 PHE A C 1
ATOM 2983 O O . PHE A 1 365 ? 10.308 11.951 0.455 1.00 73.88 365 PHE A O 1
ATOM 2990 N N . MET A 1 366 ? 10.134 10.109 -0.786 1.00 72.50 366 MET A N 1
ATOM 2991 C CA . MET A 1 366 ? 11.444 9.577 -0.378 1.00 72.50 366 MET A CA 1
ATOM 2992 C C . MET A 1 366 ? 12.627 10.453 -0.819 1.00 72.50 366 MET A C 1
ATOM 2994 O O . MET A 1 366 ? 13.642 10.507 -0.119 1.00 72.50 366 MET A O 1
ATOM 2998 N N . PHE A 1 367 ? 12.515 11.148 -1.952 1.00 73.56 367 PHE A N 1
ATOM 2999 C CA . PHE A 1 367 ? 13.513 12.119 -2.405 1.00 73.56 367 PHE A CA 1
ATOM 3000 C C . PHE A 1 367 ? 13.537 13.344 -1.492 1.00 73.56 367 PHE A C 1
ATOM 3002 O O . PHE A 1 367 ? 14.608 13.735 -1.023 1.00 73.56 367 PHE A O 1
ATOM 3009 N N . MET A 1 368 ? 12.356 13.845 -1.137 1.00 76.31 368 MET A N 1
ATOM 3010 C CA . MET A 1 368 ? 12.180 14.919 -0.163 1.00 76.31 368 MET A CA 1
ATOM 3011 C C . MET A 1 368 ? 12.740 14.548 1.215 1.00 76.31 368 MET A C 1
ATOM 3013 O O . MET A 1 368 ? 13.414 15.370 1.837 1.00 76.31 368 MET A O 1
ATOM 3017 N N . LEU A 1 369 ? 12.579 13.287 1.656 1.00 73.06 369 LEU A N 1
ATOM 3018 C CA . LEU A 1 369 ? 13.197 12.784 2.895 1.00 73.06 369 LEU A CA 1
ATOM 3019 C C . LEU A 1 369 ? 14.716 12.937 2.935 1.00 73.06 369 LEU A C 1
ATOM 3021 O O . LEU A 1 369 ? 15.303 13.011 4.012 1.00 73.06 369 LEU A O 1
ATOM 3025 N N . ASN A 1 370 ? 15.343 12.952 1.764 1.00 72.75 370 ASN A N 1
ATOM 3026 C CA . ASN A 1 370 ? 16.786 13.031 1.596 1.00 72.75 370 ASN A CA 1
ATOM 3027 C C . ASN A 1 370 ? 17.232 14.419 1.106 1.00 72.75 370 ASN A C 1
ATOM 3029 O O . ASN A 1 370 ? 18.335 14.546 0.581 1.00 72.75 370 ASN A O 1
ATOM 3033 N N . GLY A 1 371 ? 16.384 15.447 1.250 1.00 70.62 371 GLY A N 1
ATOM 3034 C CA . GLY A 1 371 ? 16.708 16.824 0.867 1.00 70.62 371 GLY A CA 1
ATOM 3035 C C . GLY A 1 371 ? 16.858 17.040 -0.641 1.00 70.62 371 GLY A C 1
ATOM 3036 O O . GLY A 1 371 ? 17.501 18.002 -1.050 1.00 70.62 371 GLY A O 1
ATOM 3037 N N . LYS A 1 372 ? 16.305 16.148 -1.476 1.00 71.12 372 LYS A N 1
ATOM 3038 C CA . LYS A 1 372 ? 16.246 16.316 -2.934 1.00 71.12 372 LYS A CA 1
ATOM 3039 C C . LYS A 1 372 ? 14.863 16.829 -3.347 1.00 71.12 372 LYS A C 1
ATOM 3041 O O . LYS A 1 372 ? 13.856 16.372 -2.806 1.00 71.12 372 LYS A O 1
ATOM 3046 N N . SER A 1 373 ? 14.814 17.734 -4.331 1.00 71.81 373 SER A N 1
ATOM 3047 C CA . SER A 1 373 ? 13.543 18.195 -4.911 1.00 71.81 373 SER A CA 1
ATOM 3048 C C . SER A 1 373 ? 12.768 17.015 -5.526 1.00 71.81 373 SER A C 1
ATOM 3050 O O . SER A 1 373 ? 13.389 16.173 -6.187 1.00 71.81 373 SER A O 1
ATOM 3052 N N . PRO A 1 374 ? 11.432 16.953 -5.372 1.00 66.31 374 PRO A N 1
ATOM 3053 C CA . PRO A 1 374 ? 10.569 16.061 -6.149 1.00 66.31 374 PRO A CA 1
ATOM 3054 C C . PRO A 1 374 ? 10.771 16.188 -7.656 1.00 66.31 374 PRO A C 1
ATOM 3056 O O . PRO A 1 374 ? 10.700 15.183 -8.358 1.00 66.31 374 PRO A O 1
ATOM 3059 N N . ASP A 1 375 ? 11.092 17.387 -8.148 1.00 67.00 375 ASP A N 1
ATOM 3060 C CA . ASP A 1 375 ? 11.298 17.660 -9.576 1.00 67.00 375 ASP A CA 1
ATOM 3061 C C . ASP A 1 375 ? 12.507 16.907 -10.134 1.00 67.00 375 ASP A C 1
ATOM 3063 O O . ASP A 1 375 ? 12.584 16.643 -11.333 1.00 67.00 375 ASP A O 1
ATOM 3067 N N . ALA A 1 376 ? 13.432 16.482 -9.265 1.00 63.53 376 ALA A N 1
ATOM 3068 C CA . ALA A 1 376 ? 14.529 15.610 -9.659 1.00 63.53 376 ALA A CA 1
ATOM 3069 C C . ALA A 1 376 ? 14.012 14.284 -10.241 1.00 63.53 376 ALA A C 1
ATOM 3071 O O . ALA A 1 376 ? 14.655 13.733 -11.126 1.00 63.53 376 ALA A O 1
ATOM 3072 N N . LEU A 1 377 ? 12.846 13.781 -9.808 1.00 65.44 377 LEU A N 1
ATOM 3073 C CA . LEU A 1 377 ? 12.223 12.610 -10.436 1.00 65.44 377 LEU A CA 1
ATOM 3074 C C . LEU A 1 377 ? 11.760 12.904 -11.846 1.00 65.44 377 LEU A C 1
ATOM 3076 O O . LEU A 1 377 ? 11.976 12.086 -12.734 1.00 65.44 377 LEU A O 1
ATOM 3080 N N . GLN A 1 378 ? 11.133 14.057 -12.050 1.00 66.81 378 GLN A N 1
ATOM 3081 C CA . GLN A 1 378 ? 10.689 14.449 -13.372 1.00 66.81 378 GLN A CA 1
ATOM 3082 C C . GLN A 1 378 ? 11.891 14.613 -14.306 1.00 66.81 378 GLN A C 1
ATOM 3084 O O . GLN A 1 378 ? 11.888 14.024 -15.374 1.00 66.81 378 GLN A O 1
ATOM 3089 N N . GLN A 1 379 ? 12.975 15.255 -13.865 1.00 64.06 379 GLN A N 1
ATOM 3090 C CA . GLN A 1 379 ? 14.227 15.347 -14.632 1.00 64.06 379 GLN A CA 1
ATOM 3091 C C . GLN A 1 379 ? 14.852 13.972 -14.936 1.00 64.06 379 GLN A C 1
ATOM 3093 O O . GLN A 1 379 ? 15.388 13.749 -16.017 1.00 64.06 379 GLN A O 1
ATOM 3098 N N . ILE A 1 380 ? 14.760 13.031 -13.994 1.00 66.69 380 ILE A N 1
ATOM 3099 C CA . ILE A 1 380 ? 15.233 11.650 -14.140 1.00 66.69 380 ILE A CA 1
ATOM 3100 C C . ILE A 1 380 ? 14.406 10.868 -15.176 1.00 66.69 380 ILE A C 1
ATOM 3102 O O . ILE A 1 380 ? 14.977 10.104 -15.959 1.00 66.69 380 ILE A O 1
ATOM 3106 N N . PHE A 1 381 ? 13.083 11.044 -15.199 1.00 65.81 381 PHE A N 1
ATOM 3107 C CA . PHE A 1 381 ? 12.184 10.350 -16.129 1.00 65.81 381 PHE A CA 1
ATOM 3108 C C . PHE A 1 381 ? 12.023 11.066 -17.481 1.00 65.81 381 PHE A C 1
ATOM 3110 O O . PHE A 1 381 ? 11.756 10.402 -18.479 1.00 65.81 381 PHE A O 1
ATOM 3117 N N . ASP A 1 382 ? 12.267 12.377 -17.540 1.00 73.94 382 ASP A N 1
ATOM 3118 C CA . ASP A 1 382 ? 12.285 13.194 -18.762 1.00 73.94 382 ASP A CA 1
ATOM 3119 C C . ASP A 1 382 ? 13.630 13.126 -19.504 1.00 73.94 382 ASP A C 1
ATOM 3121 O O . ASP A 1 382 ? 13.848 13.854 -20.476 1.00 73.94 382 ASP A O 1
ATOM 3125 N N . ASN A 1 383 ? 14.531 12.228 -19.092 1.00 76.88 383 ASN A N 1
ATOM 3126 C CA . ASN A 1 383 ? 15.756 11.931 -19.823 1.00 76.88 383 ASN A CA 1
ATOM 3127 C C . ASN A 1 383 ? 15.419 11.441 -21.239 1.00 76.88 383 ASN A C 1
ATOM 3129 O O . ASN A 1 383 ? 15.019 10.294 -21.447 1.00 76.88 383 ASN A O 1
ATOM 3133 N N . LYS A 1 384 ? 15.601 12.331 -22.216 1.00 85.62 384 LYS A N 1
ATOM 3134 C CA . LYS A 1 384 ? 15.409 12.081 -23.646 1.00 85.62 384 LYS A CA 1
ATOM 3135 C C . LYS A 1 384 ? 16.753 11.908 -24.331 1.00 85.62 384 LYS A C 1
ATOM 3137 O O . LYS A 1 384 ? 17.739 12.544 -23.961 1.00 85.62 384 LYS A O 1
ATOM 3142 N N . SER A 1 385 ? 16.769 11.072 -25.361 1.00 88.56 385 SER A N 1
ATOM 3143 C CA . SER A 1 385 ? 17.906 11.013 -26.266 1.00 88.56 385 SER A CA 1
ATOM 3144 C C . SER A 1 385 ? 18.049 12.336 -27.014 1.00 88.56 385 SER A C 1
ATOM 3146 O O . SER A 1 385 ? 17.056 12.955 -27.406 1.00 88.56 385 SER A O 1
ATOM 3148 N N . VAL A 1 386 ? 19.288 12.740 -27.267 1.00 88.94 386 VAL A N 1
ATOM 3149 C CA . VAL A 1 386 ? 19.585 13.904 -28.101 1.00 88.94 386 VAL A CA 1
ATOM 3150 C C . VAL A 1 386 ? 19.535 13.459 -29.556 1.00 88.94 386 VAL A C 1
ATOM 3152 O O . VAL A 1 386 ? 20.410 12.725 -30.010 1.00 88.94 386 VAL A O 1
ATOM 3155 N N . TYR A 1 387 ? 18.499 13.879 -30.287 1.00 87.75 387 TYR A N 1
ATOM 3156 C CA . TYR A 1 387 ? 18.354 13.526 -31.698 1.00 87.75 387 TYR A CA 1
ATOM 3157 C C . TYR A 1 387 ? 19.541 14.035 -32.521 1.00 87.75 387 TYR A C 1
ATOM 3159 O O . TYR A 1 387 ? 19.861 15.223 -32.496 1.00 87.75 387 TYR A O 1
ATOM 3167 N N . GLN A 1 388 ? 20.165 13.133 -33.278 1.00 85.56 388 GLN A N 1
ATOM 3168 C CA . GLN A 1 388 ? 21.271 13.444 -34.178 1.00 85.56 388 GLN A CA 1
ATOM 3169 C C . GLN A 1 388 ? 20.904 12.978 -35.596 1.00 85.56 388 GLN A C 1
ATOM 3171 O O . GLN A 1 388 ? 20.899 11.773 -35.848 1.00 85.56 388 GLN A O 1
ATOM 3176 N N . PRO A 1 389 ? 20.579 13.894 -36.531 1.00 78.88 389 PRO A N 1
ATOM 3177 C CA . PRO A 1 389 ? 20.022 13.535 -37.840 1.00 78.88 389 PRO A CA 1
ATOM 3178 C C . PRO A 1 389 ? 20.982 12.731 -38.727 1.00 78.88 389 PRO A C 1
ATOM 3180 O O . PRO A 1 389 ? 20.534 11.999 -39.603 1.00 78.88 389 PRO A O 1
ATOM 3183 N N . THR A 1 390 ? 22.289 12.850 -38.502 1.00 84.75 390 THR A N 1
ATOM 3184 C CA . THR A 1 390 ? 23.339 12.192 -39.294 1.00 84.75 390 THR A CA 1
ATOM 3185 C C . THR A 1 390 ? 23.900 10.932 -38.639 1.00 84.75 390 THR A C 1
ATOM 3187 O O . THR A 1 390 ? 24.712 10.241 -39.250 1.00 84.75 390 THR A O 1
ATOM 3190 N N . VAL A 1 391 ? 23.486 10.613 -37.408 1.00 85.38 391 VAL A N 1
ATOM 3191 C CA . VAL A 1 391 ? 24.014 9.475 -36.650 1.00 85.38 391 VAL A CA 1
ATOM 3192 C C . VAL A 1 391 ? 22.981 8.360 -36.625 1.00 85.38 391 VAL A C 1
ATOM 3194 O O . VAL A 1 391 ? 21.844 8.537 -36.184 1.00 85.38 391 VAL A O 1
ATOM 3197 N N . GLN A 1 392 ? 23.382 7.182 -37.099 1.00 86.56 392 GLN A N 1
ATOM 3198 C CA . GLN A 1 392 ? 22.535 6.002 -37.026 1.00 86.56 392 GLN A CA 1
ATOM 3199 C C . GLN A 1 392 ? 22.324 5.593 -35.563 1.00 86.56 392 GLN A C 1
ATOM 3201 O O . GLN A 1 392 ? 23.234 5.667 -34.737 1.00 86.56 392 GLN A O 1
ATOM 3206 N N . LYS A 1 393 ? 21.107 5.148 -35.239 1.00 88.62 393 LYS A N 1
ATOM 3207 C CA . LYS A 1 393 ? 20.791 4.612 -33.911 1.00 88.62 393 LYS A CA 1
ATOM 3208 C C . LYS A 1 393 ? 21.674 3.405 -33.612 1.00 88.62 393 LYS A C 1
ATOM 3210 O O . LYS A 1 393 ? 21.795 2.511 -34.449 1.00 88.62 393 LYS A O 1
ATOM 3215 N N . LEU A 1 394 ? 22.209 3.351 -32.398 1.00 91.12 394 LEU A N 1
ATOM 3216 C CA . LEU A 1 394 ? 22.986 2.207 -31.941 1.00 91.12 394 LEU A CA 1
ATOM 3217 C C . LEU A 1 394 ? 22.088 0.974 -31.774 1.00 91.12 394 LEU A C 1
ATOM 3219 O O . LEU A 1 394 ? 20.923 1.058 -31.358 1.00 91.12 394 LEU A O 1
ATOM 3223 N N . SER A 1 395 ? 22.650 -0.191 -32.080 1.00 89.31 395 SER A N 1
ATOM 3224 C CA . SER A 1 395 ? 22.029 -1.483 -31.809 1.00 89.31 395 SER A CA 1
ATOM 3225 C C . SER A 1 395 ? 21.979 -1.768 -30.302 1.00 89.31 395 SER A C 1
ATOM 3227 O O . SER A 1 395 ? 22.716 -1.175 -29.512 1.00 89.31 395 SER A O 1
ATOM 3229 N N . ALA A 1 396 ? 21.132 -2.709 -29.875 1.00 87.94 396 ALA A N 1
ATOM 3230 C CA . ALA A 1 396 ? 20.993 -3.034 -28.454 1.00 87.94 396 ALA A CA 1
ATOM 3231 C C . ALA A 1 396 ? 22.316 -3.537 -27.852 1.00 87.94 396 ALA A C 1
ATOM 3233 O O . ALA A 1 396 ? 22.678 -3.142 -26.746 1.00 87.94 396 ALA A O 1
ATOM 3234 N N . LYS A 1 397 ? 23.072 -4.345 -28.609 1.00 89.44 397 LYS A N 1
ATOM 3235 C CA . LYS A 1 397 ? 24.417 -4.794 -28.220 1.00 89.44 397 LYS A CA 1
ATOM 3236 C C . LYS A 1 397 ? 25.362 -3.617 -27.980 1.00 89.44 397 LYS A C 1
ATOM 3238 O O . LYS A 1 397 ? 25.989 -3.565 -26.930 1.00 89.44 397 LYS A O 1
ATOM 3243 N N . GLU A 1 398 ? 25.428 -2.658 -28.901 1.00 92.44 398 GLU A N 1
ATOM 3244 C CA . GLU A 1 398 ? 26.296 -1.480 -28.756 1.00 92.44 398 GLU A CA 1
ATOM 3245 C C . GLU A 1 398 ? 25.886 -0.606 -27.571 1.00 92.44 398 GLU A C 1
ATOM 3247 O O . GLU A 1 398 ? 26.751 -0.158 -26.823 1.00 92.44 398 GLU A O 1
ATOM 3252 N N . ILE A 1 399 ? 24.579 -0.407 -27.363 1.00 93.12 399 ILE A N 1
ATOM 3253 C CA . ILE A 1 399 ? 24.042 0.313 -26.202 1.00 93.12 399 ILE A CA 1
ATOM 3254 C C . ILE A 1 399 ? 24.482 -0.354 -24.900 1.00 93.12 399 ILE A C 1
ATOM 3256 O O . ILE A 1 399 ? 25.010 0.316 -24.018 1.00 93.12 399 ILE A O 1
ATOM 3260 N N . ILE A 1 400 ? 24.314 -1.671 -24.784 1.00 90.56 400 ILE A N 1
ATOM 3261 C CA . ILE A 1 400 ? 24.674 -2.435 -23.583 1.00 90.56 400 ILE A CA 1
ATOM 3262 C C . ILE A 1 400 ? 26.186 -2.395 -23.342 1.00 90.56 400 ILE A C 1
ATOM 3264 O O . ILE A 1 400 ? 26.623 -2.185 -22.210 1.00 90.56 400 ILE A O 1
ATOM 3268 N N . THR A 1 401 ? 26.989 -2.553 -24.397 1.00 91.25 401 THR A N 1
ATOM 3269 C CA . THR A 1 401 ? 28.450 -2.482 -24.308 1.00 91.25 401 THR A CA 1
ATOM 3270 C C . THR A 1 401 ? 28.923 -1.090 -23.888 1.00 91.25 401 THR A C 1
ATOM 3272 O O . THR A 1 401 ? 29.747 -0.993 -22.983 1.00 91.25 401 THR A O 1
ATOM 3275 N N . LYS A 1 402 ? 28.392 -0.016 -24.491 1.00 93.94 402 LYS A N 1
ATOM 3276 C CA . LYS A 1 402 ? 28.775 1.369 -24.164 1.00 93.94 402 LYS A CA 1
ATOM 3277 C C . LYS A 1 402 ? 28.285 1.816 -22.788 1.00 93.94 402 LYS A C 1
ATOM 3279 O O . LYS A 1 402 ? 29.023 2.493 -22.080 1.00 93.94 402 LYS A O 1
ATOM 3284 N N . ALA A 1 403 ? 27.066 1.438 -22.403 1.00 92.62 403 ALA A N 1
ATOM 3285 C CA . ALA A 1 403 ? 26.509 1.766 -21.092 1.00 92.62 403 ALA A CA 1
ATOM 3286 C C . ALA A 1 403 ? 27.256 1.058 -19.953 1.00 92.62 403 ALA A C 1
ATOM 3288 O O . ALA A 1 403 ? 27.352 1.592 -18.847 1.00 92.62 403 ALA A O 1
ATOM 3289 N N . GLY A 1 404 ? 27.785 -0.138 -20.230 1.00 90.50 404 GLY A N 1
ATOM 3290 C CA . GLY A 1 404 ? 28.462 -0.970 -19.248 1.00 90.50 404 GLY A CA 1
ATOM 3291 C C . GLY A 1 404 ? 27.507 -1.573 -18.215 1.00 90.50 404 GLY A C 1
ATOM 3292 O O . GLY A 1 404 ? 26.299 -1.325 -18.198 1.00 90.50 404 GLY A O 1
ATOM 3293 N N . LYS A 1 405 ? 28.065 -2.408 -17.334 1.00 89.56 405 LYS A N 1
ATOM 3294 C CA . LYS A 1 405 ? 27.327 -2.988 -16.206 1.00 89.56 405 LYS A CA 1
ATOM 3295 C C . LYS A 1 405 ? 27.376 -2.042 -15.003 1.00 89.56 405 LYS A C 1
ATOM 3297 O O . LYS A 1 405 ? 28.449 -1.515 -14.712 1.00 89.56 405 LYS A O 1
ATOM 3302 N N . PRO A 1 406 ? 26.278 -1.888 -14.243 1.00 87.69 406 PRO A N 1
ATOM 3303 C CA . PRO A 1 406 ? 26.263 -1.003 -13.079 1.00 87.69 406 PRO A CA 1
ATOM 3304 C C . PRO A 1 406 ? 27.100 -1.522 -11.897 1.00 87.69 406 PRO A C 1
ATOM 3306 O O . PRO A 1 406 ? 27.474 -0.735 -11.033 1.00 87.69 406 PRO A O 1
ATOM 3309 N N . TYR A 1 407 ? 27.381 -2.829 -11.833 1.00 84.56 407 TYR A N 1
ATOM 3310 C CA . TYR A 1 407 ? 28.233 -3.460 -10.819 1.00 84.56 407 TYR A CA 1
ATOM 3311 C C . TYR A 1 407 ? 28.728 -4.842 -11.278 1.00 84.56 407 TYR A C 1
ATOM 3313 O O . TYR A 1 407 ? 28.245 -5.420 -12.259 1.00 84.56 407 TYR A O 1
ATOM 3321 N N . LYS A 1 408 ? 29.710 -5.391 -10.549 1.00 83.25 408 LYS A N 1
ATOM 3322 C CA . LYS A 1 408 ? 30.281 -6.722 -10.797 1.00 83.25 408 LYS A CA 1
ATOM 3323 C C . LYS A 1 408 ? 29.196 -7.799 -10.656 1.00 83.25 408 LYS A C 1
ATOM 3325 O O . LYS A 1 408 ? 28.459 -7.803 -9.679 1.00 83.25 408 LYS A O 1
ATOM 3330 N N . ASN A 1 409 ? 29.123 -8.714 -11.624 1.00 82.56 409 ASN A N 1
ATOM 3331 C CA . ASN A 1 409 ? 28.127 -9.794 -11.718 1.00 82.56 409 ASN A CA 1
ATOM 3332 C C . ASN A 1 409 ? 26.673 -9.355 -11.981 1.00 82.56 409 ASN A C 1
ATOM 3334 O O . ASN A 1 409 ? 25.779 -10.188 -11.875 1.00 82.56 409 ASN A O 1
ATOM 3338 N N . ALA A 1 410 ? 26.418 -8.098 -12.368 1.00 85.81 410 ALA A N 1
ATOM 3339 C CA . ALA A 1 410 ? 25.094 -7.714 -12.857 1.00 85.81 410 ALA A CA 1
ATOM 3340 C C . ALA A 1 410 ? 24.712 -8.543 -14.098 1.00 85.81 410 ALA A C 1
ATOM 3342 O O . ALA A 1 410 ? 25.534 -8.715 -15.015 1.00 85.81 410 ALA A O 1
ATOM 3343 N N . TYR A 1 411 ? 23.468 -9.012 -14.142 1.00 85.44 411 TYR A N 1
ATOM 3344 C CA . TYR A 1 411 ? 22.856 -9.606 -15.329 1.00 85.44 411 TYR A CA 1
ATOM 3345 C C . TYR A 1 411 ? 21.685 -8.741 -15.798 1.00 85.44 411 TYR A C 1
ATOM 3347 O O . TYR A 1 411 ? 21.075 -8.016 -15.012 1.00 85.44 411 TYR A O 1
ATOM 3355 N N . LEU A 1 412 ? 21.438 -8.755 -17.104 1.00 87.31 412 LEU A N 1
ATOM 3356 C CA . LEU A 1 412 ? 20.427 -7.922 -17.742 1.00 87.31 412 LEU A CA 1
ATOM 3357 C C . LEU A 1 412 ? 19.095 -8.679 -17.752 1.00 87.31 412 LEU A C 1
ATOM 3359 O O . LEU A 1 412 ? 18.988 -9.715 -18.401 1.00 87.31 412 LEU A O 1
ATOM 3363 N N . GLU A 1 413 ? 18.104 -8.169 -17.028 1.00 86.62 413 GLU A N 1
ATOM 3364 C CA . GLU A 1 413 ? 16.770 -8.772 -16.910 1.00 86.62 413 GLU A CA 1
ATOM 3365 C C . GLU A 1 413 ? 15.848 -8.346 -18.054 1.00 86.62 413 GLU A C 1
ATOM 3367 O O . GLU A 1 413 ? 15.051 -9.141 -18.560 1.00 86.62 413 GLU A O 1
ATOM 3372 N N . SER A 1 414 ? 15.923 -7.078 -18.460 1.00 90.25 414 SER A N 1
ATOM 3373 C CA . SER A 1 414 ? 15.098 -6.582 -19.555 1.00 90.25 414 SER A CA 1
ATOM 3374 C C . SER A 1 414 ? 15.669 -5.361 -20.259 1.00 90.25 414 SER A C 1
ATOM 3376 O O . SER A 1 414 ? 16.495 -4.618 -19.720 1.00 90.25 414 SER A O 1
ATOM 3378 N N . ILE A 1 415 ? 15.194 -5.170 -21.489 1.00 92.62 415 ILE A N 1
ATOM 3379 C CA . ILE A 1 415 ? 15.485 -4.038 -22.361 1.00 92.62 415 ILE A CA 1
ATOM 3380 C C . ILE A 1 415 ? 14.146 -3.483 -22.849 1.00 92.62 415 ILE A C 1
ATOM 3382 O O . ILE A 1 415 ? 13.393 -4.187 -23.521 1.00 92.62 415 ILE A O 1
ATOM 3386 N N . ALA A 1 416 ? 13.865 -2.211 -22.578 1.00 92.81 416 ALA A N 1
ATOM 3387 C CA . ALA A 1 416 ? 12.888 -1.452 -23.350 1.00 92.81 416 ALA A CA 1
ATOM 3388 C C . ALA A 1 416 ? 13.616 -0.694 -24.464 1.00 92.81 416 ALA A C 1
ATOM 3390 O O . ALA A 1 416 ? 14.581 0.031 -24.208 1.00 92.81 416 ALA A O 1
ATOM 3391 N N . PHE A 1 417 ? 13.167 -0.882 -25.701 1.00 91.38 417 PHE A N 1
ATOM 3392 C CA . PHE A 1 417 ? 13.713 -0.201 -26.870 1.00 91.38 417 PHE A CA 1
ATOM 3393 C C . PHE A 1 417 ? 13.169 1.230 -26.960 1.00 91.38 417 PHE A C 1
ATOM 3395 O O . PHE A 1 417 ? 12.062 1.517 -26.498 1.00 91.38 417 PHE A O 1
ATOM 3402 N N . SER A 1 418 ? 13.924 2.124 -27.602 1.00 88.62 418 SER A N 1
ATOM 3403 C CA . SER A 1 418 ? 13.468 3.494 -27.833 1.00 88.62 418 SER A CA 1
ATOM 3404 C C . SER A 1 418 ? 12.218 3.517 -28.719 1.00 88.62 418 SER A C 1
ATOM 3406 O O . SER A 1 418 ? 12.159 2.885 -29.776 1.00 88.62 418 SER A O 1
ATOM 3408 N N . LYS A 1 419 ? 11.195 4.257 -28.278 1.00 84.06 419 LYS A N 1
ATOM 3409 C CA . LYS A 1 419 ? 9.906 4.355 -28.979 1.00 84.06 419 LYS A CA 1
ATOM 3410 C C . LYS A 1 419 ? 9.993 5.191 -30.260 1.00 84.06 419 LYS A C 1
ATOM 3412 O O . LYS A 1 419 ? 9.356 4.860 -31.254 1.00 84.06 419 LYS A O 1
ATOM 3417 N N . ASP A 1 420 ? 10.772 6.268 -30.226 1.00 86.38 420 ASP A N 1
ATOM 3418 C CA . ASP A 1 420 ? 10.891 7.258 -31.299 1.00 86.38 420 ASP A CA 1
ATOM 3419 C C . ASP A 1 420 ? 12.318 7.850 -31.362 1.00 86.38 420 ASP A C 1
ATOM 3421 O O . ASP A 1 420 ? 13.279 7.256 -30.862 1.00 86.38 420 ASP A O 1
ATOM 3425 N N . SER A 1 421 ? 12.504 8.974 -32.058 1.00 87.31 421 SER A N 1
ATOM 3426 C CA . SER A 1 421 ? 13.790 9.676 -32.194 1.00 87.31 421 SER A CA 1
ATOM 3427 C C . SER A 1 421 ? 14.276 10.365 -30.912 1.00 87.31 421 SER A C 1
ATOM 3429 O O . SER A 1 421 ? 15.466 10.645 -30.801 1.00 87.31 421 SER A O 1
ATOM 3431 N N . LEU A 1 422 ? 13.404 10.593 -29.929 1.00 89.38 422 LEU A N 1
ATOM 3432 C CA . LEU A 1 422 ? 13.742 11.208 -28.640 1.00 89.38 422 LEU A CA 1
ATOM 3433 C C . LEU A 1 422 ? 13.729 10.194 -27.487 1.00 89.38 422 LEU A C 1
ATOM 3435 O O . LEU A 1 422 ? 14.238 10.479 -26.407 1.00 89.38 422 LEU A O 1
ATOM 3439 N N . GLY A 1 423 ? 13.180 9.000 -27.702 1.00 88.38 423 GLY A N 1
ATOM 3440 C CA . GLY A 1 423 ? 13.135 7.932 -26.710 1.00 88.38 423 GLY A CA 1
ATOM 3441 C C . GLY A 1 423 ? 14.516 7.399 -26.332 1.00 88.38 423 GLY A C 1
ATOM 3442 O O . GLY A 1 423 ? 15.467 7.450 -27.110 1.00 88.38 423 GLY A O 1
ATOM 3443 N N . THR A 1 424 ? 14.630 6.845 -25.133 1.00 91.44 424 THR A N 1
ATOM 3444 C CA . THR A 1 424 ? 15.848 6.211 -24.611 1.00 91.44 424 THR A CA 1
ATOM 3445 C C . THR A 1 424 ? 15.716 4.692 -24.624 1.00 91.44 424 THR A C 1
ATOM 3447 O O . THR A 1 424 ? 14.612 4.151 -24.709 1.00 91.44 424 THR A O 1
ATOM 3450 N N . TYR A 1 425 ? 16.847 3.993 -24.555 1.00 92.12 425 TYR A N 1
ATOM 3451 C CA . TYR A 1 425 ? 16.847 2.589 -24.156 1.00 92.12 425 TYR A CA 1
ATOM 3452 C C . TYR A 1 425 ? 16.748 2.511 -22.635 1.00 92.12 425 TYR A C 1
ATOM 3454 O O . TYR A 1 425 ? 17.519 3.175 -21.942 1.00 92.12 425 TYR A O 1
ATOM 3462 N N . MET A 1 426 ? 15.855 1.669 -22.120 1.00 92.44 426 MET A N 1
ATOM 3463 C CA . MET A 1 426 ? 15.787 1.371 -20.688 1.00 92.44 426 MET A CA 1
ATOM 3464 C C . MET A 1 426 ? 16.344 -0.022 -20.433 1.00 92.44 426 MET A C 1
ATOM 3466 O O . MET A 1 426 ? 15.810 -1.003 -20.943 1.00 92.44 426 MET A O 1
ATOM 3470 N N . LEU A 1 427 ? 17.410 -0.112 -19.645 1.00 92.44 427 LEU A N 1
ATOM 3471 C CA . LEU A 1 427 ? 18.031 -1.369 -19.241 1.00 92.44 427 LEU A CA 1
ATOM 3472 C C . LEU A 1 427 ? 17.706 -1.632 -17.770 1.00 92.44 427 LEU A C 1
ATOM 3474 O O . LEU A 1 427 ? 17.944 -0.765 -16.927 1.00 92.44 427 LEU A O 1
ATOM 3478 N N . MET A 1 428 ? 17.190 -2.819 -17.455 1.00 90.06 428 MET A N 1
ATOM 3479 C CA . MET A 1 428 ? 17.018 -3.273 -16.072 1.00 90.06 428 MET A CA 1
ATOM 3480 C C . MET A 1 428 ? 18.053 -4.344 -15.756 1.00 90.06 428 MET A C 1
ATOM 3482 O O . MET A 1 428 ? 18.081 -5.402 -16.385 1.00 90.06 428 MET A O 1
ATOM 3486 N N . TYR A 1 429 ? 18.912 -4.048 -14.788 1.00 88.56 429 TYR A N 1
ATOM 3487 C CA . TYR A 1 429 ? 19.954 -4.940 -14.303 1.00 88.56 429 TYR A CA 1
ATOM 3488 C C . TYR A 1 429 ? 19.640 -5.441 -12.903 1.00 88.56 429 TYR A C 1
ATOM 3490 O O . TYR A 1 429 ? 19.269 -4.659 -12.029 1.00 88.56 429 TYR A O 1
ATOM 3498 N N . ASN A 1 430 ? 19.915 -6.720 -12.689 1.00 85.69 430 ASN A N 1
ATOM 3499 C CA . ASN A 1 430 ? 19.741 -7.406 -11.421 1.00 85.69 430 ASN A CA 1
ATOM 3500 C C . ASN A 1 430 ? 21.064 -7.979 -10.916 1.00 85.69 430 ASN A C 1
ATOM 3502 O O . ASN A 1 430 ? 21.944 -8.387 -11.682 1.00 85.69 430 ASN A O 1
ATOM 3506 N N . ALA A 1 431 ? 21.188 -8.037 -9.594 1.00 81.31 431 ALA A N 1
ATOM 3507 C CA . ALA A 1 431 ? 22.225 -8.791 -8.923 1.00 81.31 431 ALA A CA 1
ATOM 3508 C C . ALA A 1 431 ? 21.786 -10.257 -8.789 1.00 81.31 431 ALA A C 1
ATOM 3510 O O . ALA A 1 431 ? 20.587 -10.549 -8.687 1.00 81.31 431 ALA A O 1
ATOM 3511 N N . PRO A 1 432 ? 22.725 -11.211 -8.725 1.00 75.12 432 PRO A N 1
ATOM 3512 C CA . PRO A 1 432 ? 22.397 -12.580 -8.350 1.00 75.12 432 PRO A CA 1
ATOM 3513 C C . PRO A 1 432 ? 21.597 -12.600 -7.040 1.00 75.12 432 PRO A C 1
ATOM 3515 O O . PRO A 1 432 ? 21.973 -11.956 -6.059 1.00 75.12 432 PRO A O 1
ATOM 3518 N N . GLY A 1 433 ? 20.455 -13.291 -7.043 1.00 70.00 433 GLY A N 1
ATOM 3519 C CA . GLY A 1 433 ? 19.549 -13.314 -5.897 1.00 70.00 433 GLY A CA 1
ATOM 3520 C C . GLY A 1 433 ? 18.860 -11.977 -5.596 1.00 70.00 433 GLY A C 1
ATOM 3521 O O . GLY A 1 433 ? 18.548 -11.741 -4.434 1.00 70.00 433 GLY A O 1
ATOM 3522 N N . THR A 1 434 ? 18.602 -11.122 -6.598 1.00 70.12 434 THR A N 1
ATOM 3523 C CA . THR A 1 434 ? 17.969 -9.788 -6.435 1.00 70.12 434 THR A CA 1
ATOM 3524 C C . THR A 1 434 ? 16.743 -9.787 -5.538 1.00 70.12 434 THR A C 1
ATOM 3526 O O . THR A 1 434 ? 16.603 -8.875 -4.734 1.00 70.12 434 THR A O 1
ATOM 3529 N N . ALA A 1 435 ? 15.886 -10.809 -5.596 1.00 67.81 435 ALA A N 1
ATOM 3530 C CA . ALA A 1 435 ? 14.753 -10.895 -4.680 1.00 67.81 435 ALA A CA 1
ATOM 3531 C C . ALA A 1 435 ? 15.200 -10.825 -3.204 1.00 67.81 435 ALA A C 1
ATOM 3533 O O . ALA A 1 435 ? 14.571 -10.133 -2.410 1.00 67.81 435 ALA A O 1
ATOM 3534 N N . LYS A 1 436 ? 16.308 -11.493 -2.850 1.00 64.44 436 LYS A N 1
ATOM 3535 C CA . LYS A 1 436 ? 16.892 -11.546 -1.498 1.00 64.44 436 LYS A CA 1
ATOM 3536 C C . LYS A 1 436 ? 17.737 -10.328 -1.136 1.00 64.44 436 LYS A C 1
ATOM 3538 O O . LYS A 1 436 ? 17.903 -10.055 0.047 1.00 64.44 436 LYS A O 1
ATOM 3543 N N . THR A 1 437 ? 18.328 -9.656 -2.121 1.00 66.25 437 THR A N 1
ATOM 3544 C CA . THR A 1 437 ? 19.269 -8.549 -1.889 1.00 66.25 437 THR A CA 1
ATOM 3545 C C . THR A 1 437 ? 18.642 -7.178 -2.113 1.00 66.25 437 THR A C 1
ATOM 3547 O O . THR A 1 437 ? 19.125 -6.207 -1.546 1.00 66.25 437 THR A O 1
ATOM 3550 N N . GLY A 1 438 ? 17.562 -7.087 -2.894 1.00 69.19 438 GLY A N 1
ATOM 3551 C CA . GLY A 1 438 ? 16.943 -5.832 -3.304 1.00 69.19 438 GLY A CA 1
ATOM 3552 C C . GLY A 1 438 ? 17.923 -4.977 -4.106 1.00 69.19 438 GLY A C 1
ATOM 3553 O O . GLY A 1 438 ? 18.194 -3.843 -3.733 1.00 69.19 438 GLY A O 1
ATOM 3554 N N . HIS A 1 439 ? 18.542 -5.525 -5.150 1.00 75.94 439 HIS A N 1
ATOM 3555 C CA . HIS A 1 439 ? 19.539 -4.819 -5.966 1.00 75.94 439 HIS A CA 1
ATOM 3556 C C . HIS A 1 439 ? 19.084 -4.757 -7.432 1.00 75.94 439 HIS A C 1
ATOM 3558 O O . HIS A 1 439 ? 19.658 -5.416 -8.300 1.00 75.94 439 HIS A O 1
ATOM 3564 N N . LEU A 1 440 ? 18.043 -3.960 -7.689 1.00 82.50 440 LEU A N 1
ATOM 3565 C CA . LEU A 1 440 ? 17.551 -3.647 -9.029 1.00 82.50 440 LEU A CA 1
ATOM 3566 C C . LEU A 1 440 ? 18.134 -2.302 -9.485 1.00 82.50 440 LEU A C 1
ATOM 3568 O O . LEU A 1 440 ? 18.074 -1.303 -8.770 1.00 82.50 440 LEU A O 1
ATOM 3572 N N . THR A 1 441 ? 18.665 -2.252 -10.703 1.00 87.25 441 THR A N 1
ATOM 3573 C CA . THR A 1 441 ? 19.170 -1.012 -11.297 1.00 87.25 441 THR A CA 1
ATOM 3574 C C . THR A 1 441 ? 18.479 -0.729 -12.614 1.00 87.25 441 THR A C 1
ATOM 3576 O O . THR A 1 441 ? 18.558 -1.514 -13.553 1.00 87.25 441 THR A O 1
ATOM 3579 N N . MET A 1 442 ? 17.856 0.441 -12.697 1.00 88.44 442 MET A N 1
ATOM 3580 C CA . MET A 1 442 ? 17.289 0.984 -13.922 1.00 88.44 442 MET A CA 1
ATOM 3581 C C . MET A 1 442 ? 18.298 1.940 -14.547 1.00 88.44 442 MET A C 1
ATOM 3583 O O . MET A 1 442 ? 18.809 2.835 -13.869 1.00 88.44 442 MET A O 1
ATOM 3587 N N . MET A 1 443 ? 18.573 1.770 -15.836 1.00 91.69 443 MET A N 1
ATOM 3588 C CA . MET A 1 443 ? 19.428 2.673 -16.597 1.00 91.69 443 MET A CA 1
ATOM 3589 C C . MET A 1 443 ? 18.696 3.195 -17.826 1.00 91.69 443 MET A C 1
ATOM 3591 O O . MET A 1 443 ? 18.238 2.398 -18.638 1.00 91.69 443 MET A O 1
ATOM 3595 N N . ALA A 1 444 ? 18.629 4.517 -17.973 1.00 92.44 444 ALA A N 1
ATOM 3596 C CA . ALA A 1 444 ? 18.206 5.157 -19.215 1.00 92.44 444 ALA A CA 1
ATOM 3597 C C . ALA A 1 444 ? 19.453 5.505 -20.027 1.00 92.44 444 ALA A C 1
ATOM 3599 O O . ALA A 1 444 ? 20.370 6.150 -19.509 1.00 92.44 444 ALA A O 1
ATOM 3600 N N . VAL A 1 445 ? 19.501 5.076 -21.283 1.00 94.44 445 VAL A N 1
ATOM 3601 C CA . VAL A 1 445 ? 20.666 5.239 -22.156 1.00 94.44 445 VAL A CA 1
ATOM 3602 C C . VAL A 1 445 ? 20.255 5.946 -23.441 1.00 94.44 445 VAL A C 1
ATOM 3604 O O . VAL A 1 445 ? 19.265 5.584 -24.082 1.00 94.44 445 VAL A O 1
ATOM 3607 N N . ASP A 1 446 ? 21.033 6.960 -23.811 1.00 94.12 446 ASP A N 1
ATOM 3608 C CA . ASP A 1 446 ? 20.872 7.702 -25.056 1.00 94.12 446 ASP A CA 1
ATOM 3609 C C . ASP A 1 446 ? 21.094 6.789 -26.272 1.00 94.12 446 ASP A C 1
ATOM 3611 O O . ASP A 1 446 ? 22.105 6.087 -26.368 1.00 94.12 446 ASP A O 1
ATOM 3615 N N . GLN A 1 447 ? 20.147 6.807 -27.214 1.00 93.81 447 GLN A N 1
ATOM 3616 C CA . GLN A 1 447 ? 20.110 5.854 -28.328 1.00 93.81 447 GLN A CA 1
ATOM 3617 C C . GLN A 1 447 ? 21.146 6.116 -29.442 1.00 93.81 447 GLN A C 1
ATOM 3619 O O . GLN A 1 447 ? 21.317 5.260 -30.312 1.00 93.81 447 GLN A O 1
ATOM 3624 N N . TYR A 1 448 ? 21.821 7.273 -29.442 1.00 94.81 448 TYR A N 1
ATOM 3625 C CA . TYR A 1 448 ? 22.777 7.679 -30.486 1.00 94.81 448 TYR A CA 1
ATOM 3626 C C . TYR A 1 448 ? 24.226 7.607 -29.994 1.00 94.81 448 TYR A C 1
ATOM 3628 O O . TYR A 1 448 ? 25.104 7.048 -30.646 1.00 94.81 448 TYR A O 1
ATOM 3636 N N . SER A 1 449 ? 24.481 8.138 -28.802 1.00 93.69 449 SER A N 1
ATOM 3637 C CA . SER A 1 449 ? 25.806 8.186 -28.186 1.00 93.69 449 SER A CA 1
ATOM 3638 C C . SER A 1 449 ? 26.123 6.941 -27.355 1.00 93.69 449 SER A C 1
ATOM 3640 O O . SER A 1 449 ? 27.287 6.538 -27.283 1.00 93.69 449 SER A O 1
ATOM 3642 N N . GLY A 1 450 ? 25.109 6.310 -26.750 1.00 93.00 450 GLY A N 1
ATOM 3643 C CA . GLY A 1 450 ? 25.279 5.264 -25.737 1.00 93.00 450 GLY A CA 1
ATOM 3644 C C . GLY A 1 450 ? 25.598 5.808 -24.340 1.00 93.00 450 GLY A C 1
ATOM 3645 O O . GLY A 1 450 ? 25.966 5.041 -23.452 1.00 93.00 450 GLY A O 1
ATOM 3646 N N . LYS A 1 451 ? 25.477 7.126 -24.127 1.00 93.94 451 LYS A N 1
ATOM 3647 C CA . LYS A 1 451 ? 25.679 7.759 -22.821 1.00 93.94 451 LYS A CA 1
ATOM 3648 C C . LYS A 1 451 ? 24.561 7.359 -21.857 1.00 93.94 451 LYS A C 1
ATOM 3650 O O . LYS A 1 451 ? 23.380 7.470 -22.177 1.00 93.94 451 LYS A O 1
ATOM 3655 N N . VAL A 1 452 ? 24.935 6.950 -20.646 1.00 93.88 452 VAL A N 1
ATOM 3656 C CA . VAL A 1 452 ? 23.988 6.699 -19.552 1.00 93.88 452 VAL A CA 1
ATOM 3657 C C . VAL A 1 452 ? 23.447 8.037 -19.048 1.00 93.88 452 VAL A C 1
ATOM 3659 O O . VAL A 1 452 ? 24.187 8.826 -18.458 1.00 93.88 452 VAL A O 1
ATOM 3662 N N . LEU A 1 453 ? 22.164 8.288 -19.300 1.00 90.94 453 LEU A N 1
ATOM 3663 C CA . LEU A 1 453 ? 21.445 9.497 -18.888 1.00 90.94 453 LEU A CA 1
ATOM 3664 C C . LEU A 1 453 ? 20.906 9.374 -17.460 1.00 90.94 453 LEU A C 1
ATOM 3666 O O . LEU A 1 453 ? 20.898 10.347 -16.716 1.00 90.94 453 LEU A O 1
ATOM 3670 N N . MET A 1 454 ? 20.521 8.160 -17.068 1.00 89.12 454 MET A N 1
ATOM 3671 C CA . MET A 1 454 ? 20.026 7.845 -15.732 1.00 89.12 454 MET A CA 1
ATOM 3672 C C . MET A 1 454 ? 20.597 6.513 -15.272 1.00 89.12 454 MET A C 1
ATOM 3674 O O . MET A 1 454 ? 20.618 5.556 -16.042 1.00 89.12 454 MET A O 1
ATOM 3678 N N . ASN A 1 455 ? 20.986 6.421 -14.007 1.00 89.31 455 ASN A N 1
ATOM 3679 C CA . ASN A 1 455 ? 21.289 5.178 -13.317 1.00 89.31 455 ASN A CA 1
ATOM 3680 C C . ASN A 1 455 ? 20.684 5.232 -11.911 1.00 89.31 455 ASN A C 1
ATOM 3682 O O . ASN A 1 455 ? 21.176 5.969 -11.059 1.00 89.31 455 ASN A O 1
ATOM 3686 N N . SER A 1 456 ? 19.651 4.433 -11.638 1.00 84.38 456 SER A N 1
ATOM 3687 C CA . SER A 1 456 ? 18.939 4.484 -10.354 1.00 84.38 456 SER A CA 1
ATOM 3688 C C . SER A 1 456 ? 19.826 4.159 -9.151 1.00 84.38 456 SER A C 1
ATOM 3690 O O . SER A 1 456 ? 19.584 4.678 -8.071 1.00 84.38 456 SER A O 1
ATOM 3692 N N . ASN A 1 457 ? 20.881 3.358 -9.315 1.00 82.00 457 ASN A N 1
ATOM 3693 C CA . ASN A 1 457 ? 21.797 3.028 -8.221 1.00 82.00 457 ASN A CA 1
ATOM 3694 C C . ASN A 1 457 ? 22.721 4.202 -7.848 1.00 82.00 457 ASN A C 1
ATOM 3696 O O . ASN A 1 457 ? 23.193 4.286 -6.720 1.00 82.00 457 ASN A O 1
ATOM 3700 N N . ARG A 1 458 ? 22.994 5.105 -8.799 1.00 84.56 458 ARG A N 1
ATOM 3701 C CA . ARG A 1 458 ? 23.847 6.287 -8.595 1.00 84.56 458 ARG A CA 1
ATOM 3702 C C . ARG A 1 458 ? 23.027 7.542 -8.297 1.00 84.56 458 ARG A C 1
ATOM 3704 O O . ARG A 1 458 ? 23.392 8.331 -7.433 1.00 84.56 458 ARG A O 1
ATOM 3711 N N . ASP A 1 459 ? 21.943 7.735 -9.039 1.00 83.19 459 ASP A N 1
ATOM 3712 C CA . ASP A 1 459 ? 21.236 9.013 -9.114 1.00 83.19 459 ASP A CA 1
ATOM 3713 C C . ASP A 1 459 ? 20.106 9.103 -8.069 1.00 83.19 459 ASP A C 1
ATOM 3715 O O . ASP A 1 459 ? 19.797 10.195 -7.570 1.00 83.19 459 ASP A O 1
ATOM 3719 N N . PHE A 1 460 ? 19.518 7.967 -7.659 1.00 80.62 460 PHE A N 1
ATOM 3720 C CA . PHE A 1 460 ? 18.463 7.959 -6.641 1.00 80.62 460 PHE A CA 1
ATOM 3721 C C . PHE A 1 460 ? 19.094 8.046 -5.243 1.00 80.62 460 PHE A C 1
ATOM 3723 O O . PHE A 1 460 ? 20.153 7.469 -4.997 1.00 80.62 460 PHE A O 1
ATOM 3730 N N . PRO A 1 461 ? 18.464 8.751 -4.287 1.00 78.00 461 PRO A N 1
ATOM 3731 C CA . PRO A 1 461 ? 18.891 8.697 -2.896 1.00 78.00 461 PRO A CA 1
ATOM 3732 C C . PRO A 1 461 ? 18.732 7.269 -2.342 1.00 78.00 461 PRO A C 1
ATOM 3734 O O . PRO A 1 461 ? 17.828 6.556 -2.786 1.00 78.00 461 PRO A O 1
ATOM 3737 N N . PRO A 1 462 ? 19.521 6.852 -1.331 1.00 79.12 462 PRO A N 1
ATOM 3738 C CA . PRO A 1 462 ? 19.505 5.478 -0.816 1.00 79.12 462 PRO A CA 1
ATOM 3739 C C . PRO A 1 462 ? 18.114 4.960 -0.424 1.00 79.12 462 PRO A C 1
ATOM 3741 O O . PRO A 1 462 ? 17.787 3.802 -0.676 1.00 79.12 462 PRO A O 1
ATOM 3744 N N . VAL A 1 463 ? 17.263 5.821 0.144 1.00 73.19 463 VAL A N 1
ATOM 3745 C CA . VAL A 1 463 ? 15.878 5.468 0.501 1.00 73.19 463 VAL A CA 1
ATOM 3746 C C . VAL A 1 463 ? 14.998 5.302 -0.744 1.00 73.19 463 VAL A C 1
ATOM 3748 O O . VAL A 1 463 ? 14.192 4.376 -0.807 1.00 73.19 463 VAL A O 1
ATOM 3751 N N . GLY A 1 464 ? 15.179 6.150 -1.761 1.00 71.44 464 GLY A N 1
ATOM 3752 C CA . GLY A 1 464 ? 14.485 6.034 -3.047 1.00 71.44 464 GLY A CA 1
ATOM 3753 C C . GLY A 1 464 ? 14.906 4.783 -3.823 1.00 71.44 464 GLY A C 1
ATOM 3754 O O . GLY A 1 464 ? 14.057 4.075 -4.357 1.00 71.44 464 GLY A O 1
ATOM 3755 N N . ALA A 1 465 ? 16.201 4.456 -3.816 1.00 72.19 465 ALA A N 1
ATOM 3756 C CA . ALA A 1 465 ? 16.715 3.206 -4.367 1.00 72.19 465 ALA A CA 1
ATOM 3757 C C . ALA A 1 465 ? 16.157 1.994 -3.601 1.00 72.19 465 ALA A C 1
ATOM 3759 O O . ALA A 1 465 ? 15.617 1.077 -4.210 1.00 72.19 465 ALA A O 1
ATOM 3760 N N . SER A 1 466 ? 16.177 2.029 -2.262 1.00 75.88 466 SER A N 1
ATOM 3761 C CA . SER A 1 466 ? 15.603 0.967 -1.419 1.00 75.88 466 SER A CA 1
ATOM 3762 C C . SER A 1 466 ? 14.122 0.735 -1.713 1.00 75.88 466 SER A C 1
ATOM 3764 O O . SER A 1 466 ? 13.678 -0.409 -1.756 1.00 75.88 466 SER A O 1
ATOM 3766 N N . TYR A 1 467 ? 13.360 1.802 -1.961 1.00 77.44 467 TYR A N 1
ATOM 3767 C CA . TYR A 1 467 ? 11.966 1.699 -2.376 1.00 77.44 467 TYR A CA 1
ATOM 3768 C C . TYR A 1 467 ? 11.809 0.910 -3.686 1.00 77.44 467 TYR A C 1
ATOM 3770 O O . TYR A 1 467 ? 11.056 -0.067 -3.720 1.00 77.44 467 TYR A O 1
ATOM 3778 N N . VAL A 1 468 ? 12.529 1.306 -4.743 1.00 73.38 468 VAL A N 1
ATOM 3779 C CA . VAL A 1 468 ? 12.478 0.634 -6.057 1.00 73.38 468 VAL A CA 1
ATOM 3780 C C . VAL A 1 468 ? 12.855 -0.839 -5.923 1.00 73.38 468 VAL A C 1
ATOM 3782 O O . VAL A 1 468 ? 12.238 -1.713 -6.525 1.00 73.38 468 VAL A O 1
ATOM 3785 N N . ASN A 1 469 ? 13.830 -1.102 -5.067 1.00 78.19 469 ASN A N 1
ATOM 3786 C CA . ASN A 1 469 ? 14.436 -2.402 -4.899 1.00 78.19 469 ASN A CA 1
ATOM 3787 C C . ASN A 1 469 ? 13.596 -3.394 -4.092 1.00 78.19 469 ASN A C 1
ATOM 3789 O O . ASN A 1 469 ? 13.561 -4.576 -4.422 1.00 78.19 469 ASN A O 1
ATOM 3793 N N . TRP A 1 470 ? 12.948 -2.939 -3.018 1.00 84.56 470 TRP A N 1
ATOM 3794 C CA . TRP A 1 470 ? 12.333 -3.833 -2.033 1.00 84.56 470 TRP A CA 1
ATOM 3795 C C . TRP A 1 470 ? 10.821 -3.940 -2.144 1.00 84.56 470 TRP A C 1
ATOM 3797 O O . TRP A 1 470 ? 10.256 -4.927 -1.681 1.00 84.56 470 TRP A O 1
ATOM 3807 N N . THR A 1 471 ? 10.148 -2.974 -2.767 1.00 87.12 471 THR A N 1
ATOM 3808 C CA . THR A 1 471 ? 8.679 -2.927 -2.748 1.00 87.12 471 THR A CA 1
ATOM 3809 C C . THR A 1 471 ? 8.048 -4.160 -3.394 1.00 87.12 471 THR A C 1
ATOM 3811 O O . THR A 1 471 ? 7.187 -4.790 -2.781 1.00 87.12 471 THR A O 1
ATOM 3814 N N . ILE A 1 472 ? 8.499 -4.548 -4.592 1.00 88.25 472 ILE A N 1
ATOM 3815 C CA . ILE A 1 472 ? 7.981 -5.737 -5.286 1.00 88.25 472 ILE A CA 1
ATOM 3816 C C . ILE A 1 472 ? 8.389 -7.034 -4.566 1.00 88.25 472 ILE A C 1
ATOM 3818 O O . ILE A 1 472 ? 7.490 -7.832 -4.278 1.00 88.25 472 ILE A O 1
ATOM 3822 N N . PRO A 1 473 ? 9.667 -7.250 -4.177 1.00 88.25 473 PRO A N 1
ATOM 3823 C CA . PRO A 1 473 ? 10.035 -8.441 -3.415 1.00 88.25 473 PRO A CA 1
ATOM 3824 C C . PRO A 1 473 ? 9.288 -8.604 -2.092 1.00 88.25 473 PRO A C 1
ATOM 3826 O O . PRO A 1 473 ? 8.904 -9.721 -1.749 1.00 88.25 473 PRO A O 1
ATOM 3829 N N . LEU A 1 474 ? 9.044 -7.515 -1.356 1.00 91.56 474 LEU A N 1
ATOM 3830 C CA . LEU A 1 474 ? 8.269 -7.541 -0.113 1.00 91.56 474 LEU A CA 1
ATOM 3831 C C . LEU A 1 474 ? 6.795 -7.870 -0.365 1.00 91.56 474 LEU A C 1
ATOM 3833 O O . LEU A 1 474 ? 6.212 -8.632 0.403 1.00 91.56 474 LEU A O 1
ATOM 3837 N N . HIS A 1 475 ? 6.203 -7.328 -1.432 1.00 94.81 475 HIS A N 1
ATOM 3838 C CA . HIS A 1 475 ? 4.795 -7.553 -1.758 1.00 94.81 475 HIS A CA 1
ATOM 3839 C C . HIS A 1 475 ? 4.519 -8.994 -2.210 1.00 94.81 475 HIS A C 1
ATOM 3841 O O . HIS A 1 475 ? 3.581 -9.626 -1.736 1.00 94.81 475 HIS A O 1
ATOM 3847 N N . TYR A 1 476 ? 5.368 -9.547 -3.080 1.00 92.94 476 TYR A N 1
ATOM 3848 C CA . TYR A 1 476 ? 5.254 -10.940 -3.533 1.00 92.94 476 TYR A CA 1
ATOM 3849 C C . TYR A 1 476 ? 5.866 -11.940 -2.540 1.00 92.94 476 TYR A C 1
ATOM 3851 O O . TYR A 1 476 ? 5.722 -13.152 -2.694 1.00 92.94 476 TYR A O 1
ATOM 3859 N N . GLY A 1 477 ? 6.588 -11.450 -1.529 1.00 92.00 477 GLY A N 1
ATOM 3860 C CA . GLY A 1 477 ? 7.317 -12.282 -0.583 1.00 92.00 477 GLY A CA 1
ATOM 3861 C C . GLY A 1 477 ? 8.470 -13.057 -1.221 1.00 92.00 477 GLY A C 1
ATOM 3862 O O . GLY A 1 477 ? 8.849 -14.097 -0.699 1.00 92.00 477 GLY A O 1
ATOM 3863 N N . THR A 1 478 ? 9.052 -12.619 -2.338 1.00 88.12 478 THR A N 1
ATOM 3864 C CA . THR A 1 478 ? 10.118 -13.376 -3.028 1.00 88.12 478 THR A CA 1
ATOM 3865 C C . THR A 1 478 ? 11.474 -13.3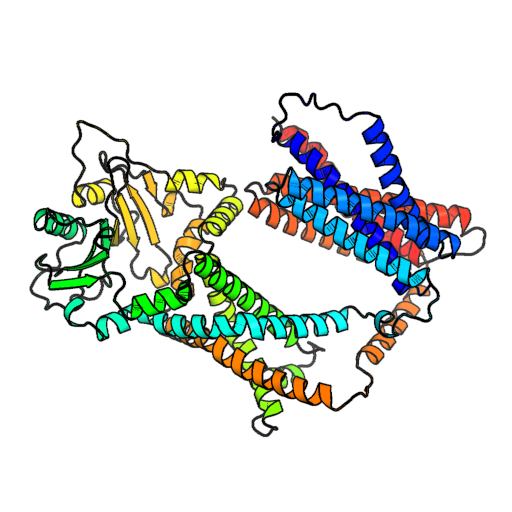02 -2.318 1.00 88.12 478 THR A C 1
ATOM 3867 O O . THR A 1 478 ? 12.351 -14.127 -2.573 1.00 88.12 478 THR A O 1
ATOM 3870 N N . PHE A 1 479 ? 11.641 -12.382 -1.363 1.00 85.62 479 PHE A N 1
ATOM 3871 C CA . PHE A 1 479 ? 12.929 -12.091 -0.725 1.00 85.62 479 PHE A CA 1
ATOM 3872 C C . PHE A 1 479 ? 13.523 -13.173 0.179 1.00 85.62 479 PHE A C 1
ATOM 3874 O O . PHE A 1 479 ? 14.727 -13.196 0.408 1.00 85.62 479 PHE A O 1
ATOM 3881 N N . GLY A 1 480 ? 12.714 -14.084 0.703 1.00 84.62 480 GLY A N 1
ATOM 3882 C CA . GLY A 1 480 ? 13.169 -15.258 1.450 1.00 84.62 480 GLY A CA 1
ATOM 3883 C C . GLY A 1 480 ? 13.013 -16.561 0.666 1.00 84.62 480 GLY A C 1
ATOM 3884 O O . GLY A 1 480 ? 13.223 -17.630 1.232 1.00 84.62 480 GLY A O 1
ATOM 3885 N N . GLY A 1 481 ? 12.645 -16.503 -0.620 1.00 86.31 481 GLY A N 1
ATOM 3886 C CA . GLY A 1 481 ? 12.270 -17.678 -1.407 1.00 86.31 481 GLY A CA 1
ATOM 3887 C C . GLY A 1 481 ? 10.915 -18.256 -0.984 1.00 86.31 481 GLY A C 1
ATOM 3888 O O . GLY A 1 481 ? 9.984 -17.518 -0.664 1.00 86.31 481 GLY A O 1
ATOM 3889 N N . TRP A 1 482 ? 10.792 -19.587 -0.981 1.00 89.62 482 TRP A N 1
ATOM 3890 C CA . TRP A 1 482 ? 9.532 -20.289 -0.694 1.00 89.62 482 TRP A CA 1
ATOM 3891 C C . TRP A 1 482 ? 8.850 -19.887 0.625 1.00 89.62 482 TRP A C 1
ATOM 3893 O O . TRP A 1 482 ? 7.651 -19.607 0.583 1.00 89.62 482 TRP A O 1
ATOM 3903 N N . PRO A 1 483 ? 9.545 -19.795 1.780 1.00 93.56 483 PRO A N 1
ATOM 3904 C CA . PRO A 1 483 ? 8.886 -19.483 3.048 1.00 93.56 483 PRO A CA 1
ATOM 3905 C C . PRO A 1 483 ? 8.151 -18.139 3.037 1.00 93.56 483 PRO A C 1
ATOM 3907 O O . PRO A 1 483 ? 6.997 -18.054 3.452 1.00 93.56 483 PRO A O 1
ATOM 3910 N N . THR A 1 484 ? 8.785 -17.083 2.529 1.00 94.12 484 THR A N 1
ATOM 3911 C CA . THR A 1 484 ? 8.193 -15.738 2.505 1.00 94.12 484 THR A CA 1
ATOM 3912 C C . THR A 1 484 ? 7.114 -15.602 1.433 1.00 94.12 484 THR A C 1
ATOM 3914 O O . THR A 1 484 ? 6.148 -14.879 1.661 1.00 94.12 484 THR A O 1
ATOM 3917 N N . ARG A 1 485 ? 7.205 -16.347 0.321 1.00 94.06 485 ARG A N 1
ATOM 3918 C CA . ARG A 1 485 ? 6.131 -16.431 -0.684 1.00 94.06 485 ARG A CA 1
ATOM 3919 C C . ARG A 1 485 ? 4.895 -17.112 -0.110 1.00 94.06 485 ARG A C 1
ATOM 3921 O O . ARG A 1 485 ? 3.792 -16.596 -0.245 1.00 94.06 485 ARG A O 1
ATOM 3928 N N . ILE A 1 486 ? 5.070 -18.223 0.610 1.00 96.62 486 ILE A N 1
ATOM 3929 C CA . ILE A 1 486 ? 3.965 -18.893 1.311 1.00 96.62 486 ILE A CA 1
ATOM 3930 C C . ILE A 1 486 ? 3.328 -17.937 2.327 1.00 96.62 486 ILE A C 1
ATOM 3932 O O . ILE A 1 486 ? 2.106 -17.837 2.375 1.00 96.62 486 ILE A O 1
ATOM 3936 N N . LEU A 1 487 ? 4.126 -17.181 3.091 1.00 96.75 487 LEU A N 1
ATOM 3937 C CA . LEU A 1 487 ? 3.593 -16.167 4.007 1.00 96.75 487 LEU A CA 1
ATOM 3938 C C . LEU A 1 487 ? 2.819 -15.060 3.279 1.00 96.75 487 LEU A C 1
ATOM 3940 O O . LEU A 1 487 ? 1.760 -14.672 3.764 1.00 96.75 487 LEU A O 1
ATOM 3944 N N . ALA A 1 488 ? 3.301 -14.571 2.133 1.00 96.94 488 ALA A N 1
ATOM 3945 C CA . ALA A 1 488 ? 2.592 -13.575 1.330 1.00 96.94 488 ALA A CA 1
ATOM 3946 C C . ALA A 1 488 ? 1.261 -14.124 0.788 1.00 96.94 488 ALA A C 1
ATOM 3948 O O . ALA A 1 488 ? 0.232 -13.464 0.916 1.00 96.94 488 ALA A O 1
ATOM 3949 N N . CYS A 1 489 ? 1.258 -15.362 0.282 1.00 98.19 489 CYS A N 1
ATOM 3950 C CA . CYS A 1 489 ? 0.052 -16.062 -0.161 1.00 98.19 489 CYS A CA 1
ATOM 3951 C C . CYS A 1 489 ? -0.957 -16.220 0.987 1.00 98.19 489 CYS A C 1
ATOM 3953 O O . CYS A 1 489 ? -2.096 -15.772 0.883 1.00 98.19 489 CYS A O 1
ATOM 3955 N N . LEU A 1 490 ? -0.530 -16.752 2.138 1.00 97.81 490 LEU A N 1
ATOM 3956 C CA . LEU A 1 490 ? -1.393 -16.861 3.316 1.00 97.81 490 LEU A CA 1
ATOM 3957 C C . LEU A 1 490 ? -1.89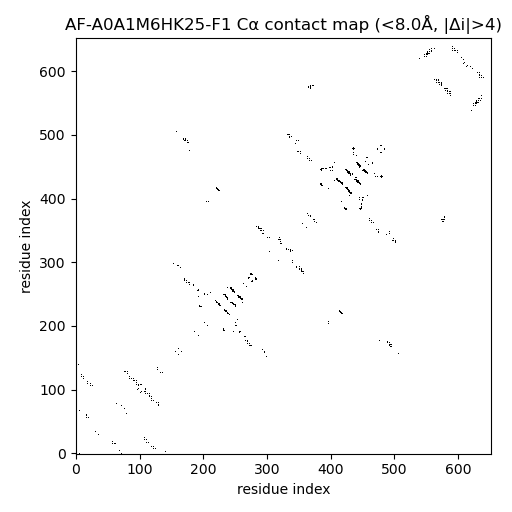1 -15.488 3.781 1.00 97.81 490 LEU A C 1
ATOM 3959 O O . LEU A 1 490 ? -3.065 -15.351 4.111 1.00 97.81 490 LEU A O 1
ATOM 3963 N N . GLY A 1 491 ? -1.031 -14.466 3.760 1.00 97.56 491 GLY A N 1
ATOM 3964 C CA . GLY A 1 491 ? -1.373 -13.079 4.070 1.00 97.56 491 GLY A CA 1
ATOM 3965 C C . GLY A 1 491 ? -2.443 -12.502 3.140 1.00 97.56 491 GLY A C 1
ATOM 3966 O O . GLY A 1 491 ? -3.345 -11.814 3.616 1.00 97.56 491 GLY A O 1
ATOM 3967 N N . GLY A 1 492 ? -2.397 -12.836 1.848 1.00 97.31 492 GLY A N 1
ATOM 3968 C CA . GLY A 1 492 ? -3.424 -12.496 0.862 1.00 97.31 492 GLY A CA 1
ATOM 3969 C C . GLY A 1 492 ? -4.774 -13.175 1.119 1.00 97.31 492 GLY A C 1
ATOM 3970 O O . GLY A 1 492 ? -5.815 -12.600 0.812 1.00 97.31 492 GLY A O 1
ATOM 3971 N N . LEU A 1 493 ? -4.797 -14.343 1.768 1.00 98.06 493 LEU A N 1
ATOM 3972 C CA . LEU A 1 493 ? -6.034 -15.037 2.159 1.00 98.06 493 LEU A CA 1
ATOM 3973 C C . LEU A 1 493 ? -6.645 -14.513 3.473 1.00 98.06 493 LEU A C 1
ATOM 3975 O O . LEU A 1 493 ? -7.830 -14.736 3.742 1.00 98.06 493 LEU A O 1
ATOM 3979 N N . ILE A 1 494 ? -5.881 -13.787 4.297 1.00 98.00 494 ILE A N 1
ATOM 3980 C CA . ILE A 1 494 ? -6.363 -13.243 5.577 1.00 98.00 494 ILE A CA 1
ATOM 3981 C C . ILE A 1 494 ? -7.567 -12.301 5.421 1.00 98.00 494 ILE A C 1
ATOM 3983 O O . ILE A 1 494 ? -8.514 -12.463 6.196 1.00 98.00 494 ILE A O 1
ATOM 3987 N N . PRO A 1 495 ? -7.609 -11.348 4.464 1.00 97.50 495 PRO A N 1
ATOM 3988 C CA . PRO A 1 495 ? -8.784 -10.509 4.245 1.00 97.50 495 PRO A CA 1
ATOM 3989 C C . PRO A 1 495 ? -10.090 -11.296 4.108 1.00 97.50 495 PRO A C 1
ATOM 3991 O O . PRO A 1 495 ? -11.087 -10.900 4.709 1.00 97.50 495 PRO A O 1
ATOM 3994 N N . LEU A 1 496 ? -10.082 -12.442 3.415 1.00 97.69 496 LEU A N 1
ATOM 3995 C CA . LEU A 1 496 ? -11.252 -13.318 3.307 1.00 97.69 496 LEU A CA 1
ATOM 3996 C C . LEU A 1 496 ? -11.678 -13.864 4.675 1.00 97.69 496 LEU A C 1
ATOM 3998 O O . LEU A 1 496 ? -12.839 -13.728 5.068 1.00 97.69 496 LEU A O 1
ATOM 4002 N N . ALA A 1 497 ? -10.740 -14.436 5.431 1.00 97.06 497 ALA A N 1
ATOM 4003 C CA . ALA A 1 497 ? -11.025 -14.967 6.762 1.00 97.06 497 ALA A CA 1
ATOM 4004 C C . ALA A 1 497 ? -11.536 -13.872 7.719 1.00 97.06 497 ALA A C 1
ATOM 4006 O O . ALA A 1 497 ? -12.483 -14.088 8.483 1.00 97.06 497 ALA A O 1
ATOM 4007 N N . MET A 1 498 ? -10.943 -12.675 7.668 1.00 96.62 498 MET A N 1
ATOM 4008 C CA . MET A 1 498 ? -11.329 -11.521 8.490 1.00 96.62 498 MET A CA 1
ATOM 4009 C C . MET A 1 498 ? -12.690 -10.965 8.103 1.00 96.62 498 MET A C 1
ATOM 4011 O O . MET A 1 498 ? -13.480 -10.633 8.991 1.00 96.62 498 MET A O 1
ATOM 4015 N N . TYR A 1 499 ? -13.000 -10.934 6.809 1.00 96.25 499 TYR A N 1
ATOM 4016 C CA . TYR A 1 499 ? -14.312 -10.544 6.318 1.00 96.25 499 TYR A CA 1
ATOM 4017 C C . TYR A 1 499 ? -15.401 -11.504 6.805 1.00 96.25 499 TYR A C 1
ATOM 4019 O O . TYR A 1 499 ? -16.369 -11.060 7.421 1.00 96.25 499 TYR A O 1
ATOM 4027 N N . ILE A 1 500 ? -15.214 -12.818 6.627 1.00 96.19 500 ILE A N 1
ATOM 4028 C CA . ILE A 1 500 ? -16.189 -13.838 7.050 1.00 96.19 500 ILE A CA 1
ATOM 4029 C C . ILE A 1 500 ? -16.411 -13.774 8.565 1.00 96.19 500 ILE A C 1
ATOM 4031 O O . ILE A 1 500 ? -17.541 -13.620 9.037 1.00 96.19 500 ILE A O 1
ATOM 4035 N N . THR A 1 501 ? -15.332 -13.847 9.347 1.00 95.69 501 THR A N 1
ATOM 4036 C CA . THR A 1 501 ? -15.421 -13.831 10.816 1.00 95.69 501 THR A CA 1
ATOM 4037 C C . THR A 1 501 ? -15.999 -12.511 11.339 1.00 95.69 501 THR A C 1
ATOM 4039 O O . THR A 1 501 ? -16.834 -12.523 12.249 1.00 95.69 501 THR A O 1
ATOM 4042 N N . GLY A 1 502 ? -15.637 -11.375 10.736 1.00 93.25 502 GLY A N 1
ATOM 4043 C CA . GLY A 1 502 ? -16.182 -10.052 11.047 1.00 93.25 502 GLY A CA 1
ATOM 4044 C C . GLY A 1 502 ? -17.675 -9.932 10.726 1.00 93.25 502 GLY A C 1
ATOM 4045 O O . GLY A 1 502 ? -18.456 -9.436 11.549 1.00 93.25 502 GLY A O 1
ATOM 4046 N N . PHE A 1 503 ? -18.101 -10.462 9.579 1.00 92.12 503 PHE A N 1
ATOM 4047 C CA . PHE A 1 503 ? -19.501 -10.504 9.164 1.00 92.12 503 PHE A CA 1
ATOM 4048 C C . PHE A 1 503 ? -20.352 -11.343 10.128 1.00 92.12 503 PHE A C 1
ATOM 4050 O O . PHE A 1 503 ? -21.406 -10.887 10.582 1.00 92.12 503 PHE A O 1
ATOM 4057 N N . ILE A 1 504 ? -19.859 -12.514 10.551 1.00 91.94 5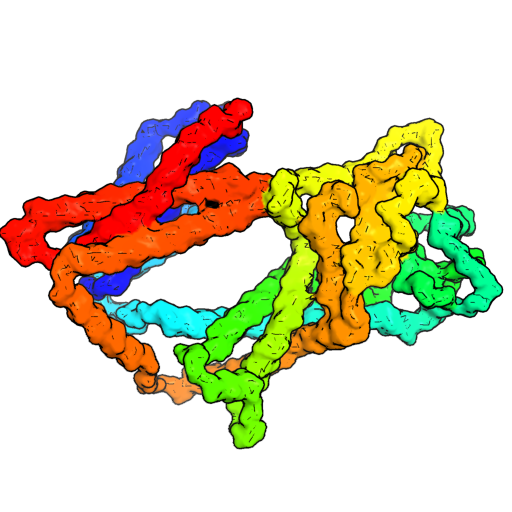04 ILE A N 1
ATOM 4058 C CA . ILE A 1 504 ? -20.516 -13.374 11.553 1.00 91.94 504 ILE A CA 1
ATOM 4059 C C . ILE A 1 504 ? -20.663 -12.654 12.908 1.00 91.94 504 ILE A C 1
ATOM 4061 O O . ILE A 1 504 ? -21.679 -12.813 13.591 1.00 91.94 504 ILE A O 1
ATOM 4065 N N . ILE A 1 505 ? -19.696 -11.817 13.311 1.00 88.88 505 ILE A N 1
ATOM 4066 C CA . ILE A 1 505 ? -19.797 -10.995 14.536 1.00 88.88 505 ILE A CA 1
ATOM 4067 C C . ILE A 1 505 ? -20.889 -9.926 14.399 1.00 88.88 505 ILE A C 1
ATOM 4069 O O . ILE A 1 505 ? -21.595 -9.620 15.373 1.00 88.88 505 ILE A O 1
ATOM 4073 N N . TRP A 1 506 ? -21.001 -9.321 13.218 1.00 87.88 506 TRP A N 1
ATOM 4074 C CA . TRP A 1 506 ? -21.923 -8.226 12.944 1.00 87.88 506 TRP A CA 1
ATOM 4075 C C . TRP A 1 506 ? -23.378 -8.689 12.806 1.00 87.88 506 TRP A C 1
ATOM 4077 O O . TRP A 1 506 ? -24.262 -8.101 13.437 1.00 87.88 506 TRP A O 1
ATOM 4087 N N . TRP A 1 507 ? -23.623 -9.770 12.065 1.00 84.12 507 TRP A N 1
ATOM 4088 C CA . TRP A 1 507 ? -24.956 -10.228 11.659 1.00 84.12 507 TRP A CA 1
ATOM 4089 C C . TRP A 1 507 ? -25.985 -10.348 12.809 1.00 84.12 507 TRP A C 1
ATOM 4091 O O . TRP A 1 507 ? -27.081 -9.785 12.709 1.00 84.12 507 TRP A O 1
ATOM 4101 N N . PRO A 1 508 ? -25.669 -10.952 13.977 1.00 80.44 508 PRO A N 1
ATOM 4102 C CA . PRO A 1 508 ? -26.624 -11.058 15.083 1.00 80.44 508 PRO A CA 1
ATOM 4103 C C . PRO A 1 508 ? -26.982 -9.713 15.732 1.00 80.44 508 PRO A C 1
ATOM 4105 O O . PRO A 1 508 ? -28.024 -9.596 16.382 1.00 80.44 508 PRO A O 1
ATOM 4108 N N . ARG A 1 509 ? -26.130 -8.684 15.600 1.00 70.81 509 ARG A N 1
ATOM 4109 C CA . ARG A 1 509 ? -26.387 -7.345 16.161 1.00 70.81 509 ARG A CA 1
ATOM 4110 C C . ARG A 1 509 ? -27.485 -6.618 15.391 1.00 70.81 509 ARG A C 1
ATOM 4112 O O . ARG A 1 509 ? -28.182 -5.809 15.999 1.00 70.81 509 ARG A O 1
ATOM 4119 N N . LEU A 1 510 ? -27.673 -6.944 14.112 1.00 61.62 510 LEU A N 1
ATOM 4120 C CA . LEU A 1 510 ? -28.787 -6.451 13.304 1.00 61.62 510 LEU A CA 1
ATOM 4121 C C . LEU A 1 510 ? -30.124 -6.976 13.858 1.00 61.62 510 LEU A C 1
ATOM 4123 O O . LEU A 1 510 ? -31.026 -6.192 14.143 1.00 61.62 510 LEU A O 1
ATOM 4127 N N . LYS A 1 511 ? -30.190 -8.284 14.157 1.00 58.59 511 LYS A N 1
ATOM 4128 C CA . LYS A 1 511 ? -31.387 -8.959 14.696 1.00 58.59 511 LYS A CA 1
ATOM 4129 C C . LYS A 1 511 ? -31.730 -8.552 16.135 1.00 58.59 511 LYS A C 1
ATOM 4131 O O . LYS A 1 511 ? -32.896 -8.448 16.496 1.00 58.59 511 LYS A O 1
ATOM 4136 N N . LYS A 1 512 ? -30.728 -8.296 16.988 1.00 50.69 512 LYS A N 1
ATOM 4137 C CA . LYS A 1 512 ? -30.957 -7.940 18.406 1.00 50.69 512 LYS A CA 1
ATOM 4138 C C . LYS A 1 512 ? -31.376 -6.479 18.608 1.00 50.69 512 LYS A C 1
ATOM 4140 O O . LYS A 1 512 ? -32.091 -6.172 19.558 1.00 50.69 512 LYS A O 1
ATOM 4145 N N . ARG A 1 513 ? -30.981 -5.582 17.697 1.00 47.47 513 ARG A N 1
ATOM 4146 C CA . ARG A 1 513 ? -31.388 -4.167 17.710 1.00 47.47 513 ARG A CA 1
ATOM 4147 C C . ARG A 1 513 ? -32.881 -3.980 17.409 1.00 47.47 513 ARG A C 1
ATOM 4149 O O . ARG A 1 513 ? -33.430 -2.952 17.780 1.00 47.47 513 ARG A O 1
ATOM 4156 N N . GLN A 1 514 ? -33.523 -4.993 16.827 1.00 46.91 514 GLN A N 1
ATOM 4157 C CA . GLN A 1 514 ? -34.977 -5.077 16.678 1.00 46.91 514 GLN A CA 1
ATOM 4158 C C . GLN A 1 514 ? -35.699 -5.610 17.932 1.00 46.91 514 GLN A C 1
ATOM 4160 O O . GLN A 1 514 ? -36.908 -5.450 18.017 1.00 46.91 514 GLN A O 1
ATOM 4165 N N . LYS A 1 515 ? -35.003 -6.226 18.909 1.00 44.78 515 LYS A N 1
ATOM 4166 C CA . LYS A 1 515 ? -35.651 -6.984 20.005 1.00 44.78 515 LYS A CA 1
ATOM 4167 C C . LYS A 1 515 ? -35.382 -6.530 21.448 1.00 44.78 515 LYS A C 1
ATOM 4169 O O . LYS A 1 515 ? -36.113 -6.971 22.322 1.00 44.78 515 LYS A O 1
ATOM 4174 N N . SER A 1 516 ? -34.374 -5.708 21.760 1.00 43.50 516 SER A N 1
ATOM 4175 C CA . SER A 1 516 ? -34.075 -5.384 23.174 1.00 43.50 516 SER A CA 1
ATOM 4176 C C . SER A 1 516 ? -33.630 -3.939 23.404 1.00 43.50 516 SER A C 1
ATOM 4178 O O . SER A 1 516 ? -32.477 -3.582 23.136 1.00 43.50 516 SER A O 1
ATOM 4180 N N . GLY A 1 517 ? -34.517 -3.125 23.968 1.00 46.06 517 GLY A N 1
ATOM 4181 C CA . GLY A 1 517 ? -34.158 -1.873 24.621 1.00 46.06 517 GLY A CA 1
ATOM 4182 C C . GLY A 1 517 ? -34.022 -2.055 26.133 1.00 46.06 517 GLY A C 1
ATOM 4183 O O . GLY A 1 517 ? -35.015 -1.885 26.812 1.00 46.06 517 GLY A O 1
ATOM 4184 N N . GLU A 1 518 ? -32.824 -2.347 26.670 1.00 41.72 518 GLU A N 1
ATOM 4185 C CA . GLU A 1 518 ? -32.500 -2.110 28.099 1.00 41.72 518 GLU A CA 1
ATOM 4186 C C . GLU A 1 518 ? -30.982 -2.178 28.419 1.00 41.72 518 GLU A C 1
ATOM 4188 O O . GLU A 1 518 ? -30.201 -2.763 27.668 1.00 41.72 518 GLU A O 1
ATOM 4193 N N . LYS A 1 519 ? -30.533 -1.491 29.490 1.00 42.34 519 LYS A N 1
ATOM 4194 C CA . LYS A 1 519 ? -29.128 -1.092 29.784 1.00 42.34 519 LYS A CA 1
ATOM 4195 C C . LYS A 1 519 ? -28.537 -1.758 31.045 1.00 42.34 519 LYS A C 1
ATOM 4197 O O . LYS A 1 519 ? -29.160 -1.716 32.095 1.00 42.34 519 LYS A O 1
ATOM 4202 N N . VAL A 1 520 ? -27.254 -2.153 30.995 1.00 43.19 520 VAL A N 1
ATOM 4203 C CA . VAL A 1 520 ? -26.406 -2.528 32.160 1.00 43.19 520 VAL A CA 1
ATOM 4204 C C . VAL A 1 520 ? -25.236 -1.536 32.340 1.00 43.19 520 VAL A C 1
ATOM 4206 O O . VAL A 1 520 ? -24.687 -1.015 31.364 1.00 43.19 520 VAL A O 1
ATOM 4209 N N . LEU A 1 521 ? -24.867 -1.243 33.595 1.00 50.53 521 LEU A N 1
ATOM 4210 C CA . LEU A 1 521 ? -23.807 -0.305 34.009 1.00 50.53 521 LEU A CA 1
ATOM 4211 C C . LEU A 1 521 ? -22.376 -0.860 33.795 1.00 50.53 521 LEU A C 1
ATOM 4213 O O . LEU A 1 521 ? -22.168 -2.057 33.666 1.00 50.53 521 LEU A O 1
ATOM 4217 N N . THR A 1 522 ? -21.363 0.010 33.674 1.00 55.06 522 THR A N 1
ATOM 4218 C CA . THR A 1 522 ? -20.101 -0.308 32.954 1.00 55.06 522 THR A CA 1
ATOM 4219 C C . THR A 1 522 ? -18.822 0.154 33.670 1.00 55.06 522 THR A C 1
ATOM 4221 O O . THR A 1 522 ? -18.811 1.198 34.316 1.00 55.06 522 THR A O 1
ATOM 4224 N N . ALA A 1 523 ? -17.698 -0.542 33.423 1.00 41.47 523 ALA A N 1
ATOM 4225 C CA . ALA A 1 523 ? -16.343 -0.366 33.999 1.00 41.47 523 ALA A CA 1
ATOM 4226 C C . ALA A 1 523 ? -15.801 1.079 34.136 1.00 41.47 523 ALA A C 1
ATOM 4228 O O . ALA A 1 523 ? -14.948 1.372 34.972 1.00 41.47 523 ALA A O 1
ATOM 4229 N N . HIS A 1 524 ? -16.331 2.017 33.356 1.00 43.41 524 HIS A N 1
ATOM 4230 C CA . HIS A 1 524 ? -16.054 3.448 33.491 1.00 43.41 524 HIS A CA 1
ATOM 4231 C C . HIS A 1 524 ? -16.460 4.032 34.848 1.00 43.41 524 HIS A C 1
ATOM 42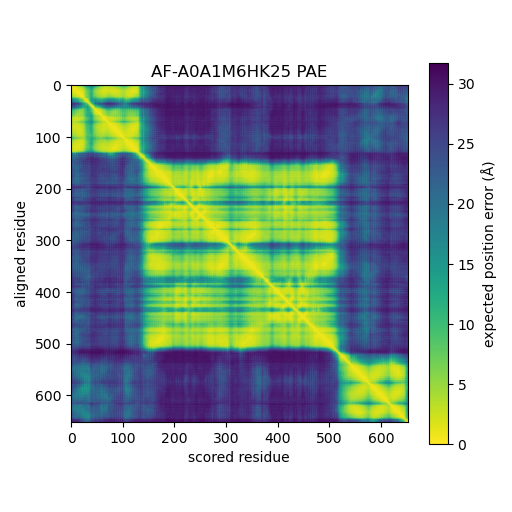33 O O . HIS A 1 524 ? -15.808 4.951 35.335 1.00 43.41 524 HIS A O 1
ATOM 4239 N N . GLN A 1 525 ? -17.519 3.507 35.464 1.00 48.91 525 GLN A N 1
ATOM 4240 C CA . GLN A 1 525 ? -17.960 3.959 36.782 1.00 48.91 525 GLN A CA 1
ATOM 4241 C C . GLN A 1 525 ? -16.922 3.631 37.866 1.00 48.91 525 GLN A C 1
ATOM 4243 O O . GLN A 1 525 ? -16.724 4.436 38.769 1.00 48.91 525 GLN A O 1
ATOM 4248 N N . ILE A 1 526 ? -16.173 2.536 37.706 1.00 47.00 526 ILE A N 1
ATOM 4249 C CA . ILE A 1 526 ? -15.125 2.096 38.640 1.00 47.00 526 ILE A CA 1
ATOM 4250 C C . ILE A 1 526 ? -13.844 2.934 38.475 1.00 47.00 526 ILE A C 1
ATOM 4252 O O . ILE A 1 526 ? -13.245 3.368 39.458 1.00 47.00 526 ILE A O 1
ATOM 4256 N N . ALA A 1 527 ? -13.437 3.237 37.237 1.00 43.59 527 ALA A N 1
ATOM 4257 C CA . ALA A 1 527 ? -12.251 4.062 36.968 1.00 43.59 527 ALA A CA 1
ATOM 4258 C C . ALA A 1 527 ? -12.406 5.509 37.478 1.00 43.59 527 ALA A C 1
ATOM 4260 O O . ALA A 1 527 ? -11.454 6.109 37.984 1.00 43.59 527 ALA A O 1
ATOM 4261 N N . LYS A 1 528 ? -13.629 6.050 37.408 1.00 42.19 528 LYS A N 1
ATOM 4262 C CA . LYS A 1 528 ? -13.960 7.406 37.863 1.00 42.19 528 LYS A CA 1
ATOM 4263 C C . LYS A 1 528 ? -13.800 7.583 39.381 1.00 42.19 528 LYS A C 1
ATOM 4265 O O . LYS A 1 528 ? -13.524 8.691 39.833 1.00 42.19 528 LYS A O 1
ATOM 4270 N N . ALA A 1 529 ? -13.918 6.506 40.159 1.00 47.56 529 ALA A N 1
ATOM 4271 C CA . ALA A 1 529 ? -13.745 6.545 41.609 1.00 47.56 529 ALA A CA 1
ATOM 4272 C C . ALA A 1 529 ? -12.269 6.701 42.029 1.00 47.56 529 ALA A C 1
ATOM 4274 O O . ALA A 1 529 ? -11.974 7.466 42.943 1.00 47.56 529 ALA A O 1
ATOM 4275 N N . LYS A 1 530 ? -11.322 6.055 41.328 1.00 41.81 530 LYS A N 1
ATOM 4276 C CA . LYS A 1 530 ? -9.888 6.071 41.692 1.00 41.81 530 LYS A CA 1
ATOM 4277 C C . LYS A 1 530 ? -9.188 7.405 41.410 1.00 41.81 530 LYS A C 1
ATOM 4279 O O . LYS A 1 530 ? -8.408 7.867 42.238 1.00 41.81 530 LYS A O 1
ATOM 4284 N N . VAL A 1 531 ? -9.490 8.055 40.282 1.00 48.56 531 VAL A N 1
ATOM 4285 C CA . VAL A 1 531 ? -8.911 9.370 39.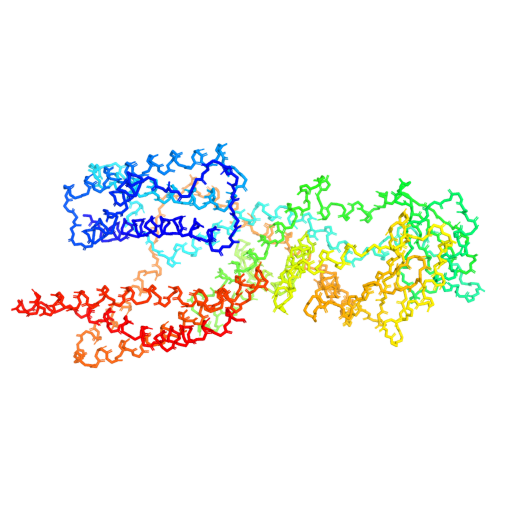921 1.00 48.56 531 VAL A CA 1
ATOM 4286 C C . VAL A 1 531 ? -9.302 10.445 40.941 1.00 48.56 531 VAL A C 1
ATOM 4288 O O . VAL A 1 531 ? -8.469 11.246 41.362 1.00 48.56 531 VAL A O 1
ATOM 4291 N N . LYS A 1 532 ? -10.550 10.388 41.422 1.00 48.31 532 LYS A N 1
ATOM 4292 C CA . LYS A 1 532 ? -11.104 11.331 42.401 1.00 48.31 532 LYS A CA 1
ATOM 4293 C C . LYS A 1 532 ? -10.394 11.272 43.765 1.00 48.31 532 LYS A C 1
ATOM 4295 O O . LYS A 1 532 ? -10.378 12.266 44.484 1.00 48.31 532 LYS A O 1
ATOM 4300 N N . ILE A 1 533 ? -9.796 10.130 44.114 1.00 50.91 533 ILE A N 1
ATOM 4301 C CA . ILE A 1 533 ? -9.050 9.930 45.369 1.00 50.91 533 ILE A CA 1
ATOM 4302 C C . ILE A 1 533 ? -7.636 10.530 45.276 1.00 50.91 533 ILE A C 1
ATOM 4304 O O . ILE A 1 533 ? -7.153 11.114 46.244 1.00 50.91 533 ILE A O 1
ATOM 4308 N N . HIS A 1 534 ? -6.982 10.435 44.114 1.00 53.12 534 HIS A N 1
ATOM 4309 C CA . HIS A 1 534 ? -5.624 10.954 43.916 1.00 53.12 534 HIS A CA 1
ATOM 4310 C C . HIS A 1 534 ? -5.581 12.489 43.837 1.00 53.12 534 HIS A C 1
ATOM 4312 O O . HIS A 1 534 ? -4.736 13.104 44.484 1.00 53.12 534 HIS A O 1
ATOM 4318 N N . GLU A 1 535 ? -6.516 13.123 43.116 1.00 55.31 535 GLU A N 1
ATOM 4319 C CA . GLU A 1 535 ? -6.587 14.593 43.026 1.00 55.31 535 GLU A CA 1
ATOM 4320 C C . GLU A 1 535 ? -6.834 15.247 44.391 1.00 55.31 535 GLU A C 1
ATOM 4322 O O . GLU A 1 535 ? -6.223 16.271 44.693 1.00 55.31 535 GLU A O 1
ATOM 4327 N N . LYS A 1 536 ? -7.646 14.623 45.258 1.00 58.91 536 LYS A N 1
ATOM 4328 C CA . LYS A 1 536 ? -7.888 15.122 46.620 1.00 58.91 536 LYS A CA 1
ATOM 4329 C C . LYS A 1 536 ? -6.600 15.244 47.443 1.00 58.91 536 LYS A C 1
ATOM 4331 O O . LYS A 1 536 ? -6.426 16.254 48.108 1.00 58.91 536 LYS A O 1
ATOM 4336 N N . ARG A 1 537 ? -5.668 14.283 47.363 1.00 64.81 537 ARG A N 1
ATOM 4337 C CA . ARG A 1 537 ? -4.417 14.312 48.153 1.00 64.81 537 ARG A CA 1
ATOM 4338 C C . ARG A 1 537 ? -3.458 15.441 47.746 1.00 64.81 537 ARG A C 1
ATOM 4340 O O . ARG A 1 537 ? -2.786 16.001 48.602 1.00 64.81 537 ARG A O 1
ATOM 4347 N N . LEU A 1 538 ? -3.412 15.809 46.464 1.00 64.19 538 LEU A N 1
ATOM 4348 C CA . LEU A 1 538 ? -2.521 16.860 45.939 1.00 64.19 538 LEU A CA 1
ATOM 4349 C C . LEU A 1 538 ? -2.943 18.282 46.338 1.00 64.19 538 LEU A C 1
ATOM 4351 O O . LEU A 1 538 ? -2.095 19.167 46.451 1.00 64.19 538 LEU A O 1
ATOM 4355 N N . HIS A 1 539 ? -4.239 18.510 46.566 1.00 68.94 539 HIS A N 1
ATOM 4356 C CA . HIS A 1 539 ? -4.767 19.820 46.957 1.00 68.94 539 HIS A CA 1
ATOM 4357 C C . HIS A 1 539 ? -4.391 20.242 48.387 1.00 68.94 539 HIS A C 1
ATOM 4359 O O . HIS A 1 539 ? -4.551 21.416 48.712 1.00 68.94 539 HIS A O 1
ATOM 4365 N N . HIS A 1 540 ? -3.853 19.331 49.205 1.00 75.06 540 HIS A N 1
ATOM 4366 C CA . HIS A 1 540 ? -3.434 19.603 50.584 1.00 75.06 540 HIS A CA 1
ATOM 4367 C C . HIS A 1 540 ? -1.942 19.961 50.735 1.00 75.06 540 HIS A C 1
ATOM 4369 O O . HIS A 1 540 ? -1.530 20.377 51.809 1.00 75.06 540 HIS A O 1
ATOM 4375 N N . LEU A 1 541 ? -1.124 19.841 49.680 1.00 78.56 541 LEU A N 1
ATOM 4376 C CA . LEU A 1 541 ? 0.309 20.181 49.735 1.00 78.56 541 LEU A CA 1
ATOM 4377 C C . LEU A 1 541 ? 0.538 21.698 49.885 1.00 78.56 541 LEU A C 1
ATOM 4379 O O . LEU A 1 541 ? -0.290 22.465 49.394 1.00 78.56 541 LEU A O 1
ATOM 4383 N N . PRO A 1 542 ? 1.662 22.172 50.448 1.00 87.19 542 PRO A N 1
ATOM 4384 C CA . PRO A 1 542 ? 2.041 23.587 50.382 1.00 87.19 542 PRO A CA 1
ATOM 4385 C C . PRO A 1 542 ? 2.071 24.107 48.933 1.00 87.19 542 PRO A C 1
ATOM 4387 O O . PRO A 1 542 ? 2.379 23.352 48.004 1.00 87.19 542 PRO A O 1
ATOM 4390 N N . LEU A 1 543 ? 1.738 25.388 48.715 1.00 82.00 543 LEU A N 1
ATOM 4391 C CA . LEU A 1 543 ? 1.609 25.961 47.364 1.00 82.00 543 LEU A CA 1
ATOM 4392 C C . LEU A 1 543 ? 2.908 25.822 46.557 1.00 82.00 543 LEU A C 1
ATOM 4394 O O . LEU A 1 543 ? 2.858 25.403 45.404 1.00 82.00 543 LEU A O 1
ATOM 4398 N N . ALA A 1 544 ? 4.060 26.077 47.180 1.00 81.69 544 ALA A N 1
ATOM 4399 C CA . ALA A 1 544 ? 5.369 25.920 46.548 1.00 81.69 544 ALA A CA 1
ATOM 4400 C C . ALA A 1 544 ? 5.606 24.482 46.048 1.00 81.69 544 ALA A C 1
ATOM 4402 O O . ALA A 1 544 ? 6.006 24.273 44.905 1.00 81.69 544 ALA A O 1
ATOM 4403 N N . THR A 1 545 ? 5.269 23.473 46.857 1.00 85.56 545 THR A N 1
ATOM 4404 C CA . THR A 1 545 ? 5.407 22.050 46.503 1.00 85.56 545 THR A CA 1
ATOM 4405 C C . THR A 1 545 ? 4.433 21.637 45.399 1.00 85.56 545 THR A C 1
ATOM 4407 O O . THR A 1 545 ? 4.792 20.896 44.482 1.00 85.56 545 THR A O 1
ATOM 4410 N N . TYR A 1 546 ? 3.201 22.146 45.455 1.00 85.69 546 TYR A N 1
ATOM 4411 C CA . TYR A 1 546 ? 2.189 21.949 44.420 1.00 85.69 546 TYR A CA 1
ATOM 4412 C C . TYR A 1 546 ? 2.636 22.550 43.076 1.00 85.69 546 TYR A C 1
ATOM 4414 O O . TYR A 1 546 ? 2.547 21.883 42.041 1.00 85.69 546 TYR A O 1
ATOM 4422 N N . CYS A 1 547 ? 3.177 23.770 43.092 1.00 88.50 547 CYS A N 1
ATOM 4423 C CA . CYS A 1 547 ? 3.737 24.426 41.915 1.00 88.50 547 CYS A CA 1
ATOM 4424 C C . CYS A 1 547 ? 4.956 23.663 41.385 1.00 88.50 547 CYS A C 1
ATOM 4426 O O . CYS A 1 547 ? 4.977 23.325 40.208 1.00 88.50 547 CYS A O 1
ATOM 4428 N N . LEU A 1 548 ? 5.912 23.272 42.232 1.00 88.25 548 LEU A N 1
ATOM 4429 C CA . LEU A 1 548 ? 7.100 22.524 41.806 1.00 88.25 548 LEU A CA 1
ATOM 4430 C C . LEU A 1 548 ? 6.748 21.176 41.147 1.00 88.25 548 LEU A C 1
ATOM 4432 O O . LEU A 1 548 ? 7.332 20.800 40.127 1.00 88.25 548 LEU A O 1
ATOM 4436 N N . HIS A 1 549 ? 5.754 20.456 41.680 1.00 87.75 549 HIS A N 1
ATOM 4437 C CA . HIS A 1 549 ? 5.244 19.218 41.074 1.00 87.75 549 HIS A CA 1
ATOM 4438 C C . HIS A 1 549 ? 4.673 19.455 39.674 1.00 87.75 549 HIS A C 1
ATOM 4440 O O . HIS A 1 549 ? 4.944 18.698 38.737 1.00 87.75 549 HIS A O 1
ATOM 4446 N N . HIS A 1 550 ? 3.876 20.511 39.520 1.00 89.56 550 HIS A N 1
ATOM 4447 C CA . HIS A 1 550 ? 3.284 20.859 38.236 1.00 89.56 550 HIS A CA 1
ATOM 4448 C C . HIS A 1 550 ? 4.299 21.438 37.252 1.00 89.56 550 HIS A C 1
ATOM 4450 O O . HIS A 1 550 ? 4.158 21.159 36.064 1.00 89.56 550 HIS A O 1
ATOM 4456 N N . PHE A 1 551 ? 5.342 22.112 37.734 1.00 92.31 551 PHE A N 1
ATOM 4457 C CA . PHE A 1 551 ? 6.441 22.648 36.937 1.00 92.31 551 PHE A CA 1
ATOM 4458 C C . PHE A 1 551 ? 7.237 21.521 36.268 1.00 92.31 551 PHE A C 1
ATOM 4460 O O . PHE A 1 551 ? 7.379 21.485 35.049 1.00 92.31 551 PHE A O 1
ATOM 4467 N N . LYS A 1 552 ? 7.636 20.495 37.038 1.00 89.62 552 LYS A N 1
ATOM 4468 C CA . LYS A 1 552 ? 8.315 19.301 36.493 1.00 89.62 552 LYS A CA 1
ATOM 4469 C C . LYS A 1 552 ? 7.475 18.578 35.432 1.00 89.62 552 LYS A C 1
ATOM 4471 O O . LYS A 1 552 ? 8.016 18.061 34.457 1.00 89.62 552 LYS A O 1
ATOM 4476 N N . LYS A 1 553 ? 6.148 18.524 35.605 1.00 87.38 553 LYS A N 1
ATOM 4477 C CA . LYS A 1 553 ? 5.236 17.953 34.596 1.00 87.38 553 LYS A CA 1
ATOM 4478 C C . LYS A 1 553 ? 5.077 18.851 33.372 1.00 87.38 553 LYS A C 1
ATOM 4480 O O . LYS A 1 553 ? 5.015 18.321 32.269 1.00 87.38 553 LYS A O 1
ATOM 4485 N N . GLY A 1 554 ? 5.017 20.165 33.572 1.00 89.19 554 GLY A N 1
ATOM 4486 C CA . GLY A 1 554 ? 4.956 21.157 32.505 1.00 89.19 554 GLY A CA 1
ATOM 4487 C C . GLY A 1 554 ? 6.197 21.107 31.618 1.00 89.19 554 GLY A C 1
ATOM 4488 O O . GLY A 1 554 ? 6.049 21.086 30.406 1.00 89.19 554 GLY A O 1
ATOM 4489 N N . LEU A 1 555 ? 7.395 20.953 32.197 1.00 92.25 555 LEU A N 1
ATOM 4490 C CA . LEU A 1 555 ? 8.641 20.781 31.435 1.00 92.25 555 LEU A CA 1
ATOM 4491 C C . LEU A 1 555 ? 8.612 19.511 30.576 1.00 92.25 555 LEU A C 1
ATOM 4493 O O . LEU A 1 555 ? 8.899 19.563 29.385 1.00 92.25 555 LEU A O 1
ATOM 4497 N N . LYS A 1 556 ? 8.193 18.372 31.152 1.00 90.25 556 LYS A N 1
ATOM 4498 C CA . LYS A 1 556 ? 8.019 17.124 30.386 1.00 90.25 556 LYS A CA 1
ATOM 4499 C C . LYS A 1 556 ? 7.011 17.297 29.252 1.00 90.25 556 LYS A C 1
ATOM 4501 O O . LYS A 1 556 ? 7.254 16.831 28.147 1.00 90.25 556 LYS A O 1
ATOM 4506 N N . TYR A 1 557 ? 5.886 17.956 29.524 1.00 87.75 557 TYR A N 1
ATOM 4507 C CA . TYR A 1 557 ? 4.861 18.228 28.520 1.00 87.75 557 TYR A CA 1
ATOM 4508 C C . TYR A 1 557 ? 5.369 19.160 27.416 1.00 87.75 557 TYR A C 1
ATOM 4510 O O . TYR A 1 557 ? 5.137 18.875 26.249 1.00 87.75 557 TYR A O 1
ATOM 4518 N N . GLY A 1 558 ? 6.103 20.218 27.767 1.00 88.50 558 GLY A N 1
ATOM 4519 C CA . GLY A 1 558 ? 6.736 21.124 26.811 1.00 88.50 558 GLY A CA 1
ATOM 4520 C C . GLY A 1 558 ? 7.738 20.404 25.917 1.00 88.50 558 GLY A C 1
ATOM 4521 O O . GLY A 1 558 ? 7.709 20.599 24.709 1.00 88.50 558 GLY A O 1
ATOM 4522 N N . LEU A 1 559 ? 8.542 19.494 26.477 1.00 90.81 559 LEU A N 1
ATOM 4523 C CA . LEU A 1 559 ? 9.462 18.663 25.699 1.00 90.81 559 LEU A CA 1
ATOM 4524 C C . LEU A 1 559 ? 8.713 17.716 24.750 1.00 90.81 559 LEU A C 1
ATOM 4526 O O . LEU A 1 559 ? 9.073 17.616 23.583 1.00 90.81 559 LEU A O 1
ATOM 4530 N N . TYR A 1 560 ? 7.645 17.056 25.213 1.00 88.44 560 TYR A N 1
ATOM 4531 C CA . TYR A 1 560 ? 6.805 16.237 24.332 1.00 88.44 560 TYR A CA 1
ATOM 4532 C C . TYR A 1 560 ? 6.171 17.063 23.221 1.00 88.44 560 TYR A C 1
ATOM 4534 O O . TYR A 1 560 ? 6.152 16.614 22.080 1.00 88.44 560 TYR A O 1
ATOM 4542 N N . LEU A 1 561 ? 5.655 18.249 23.547 1.00 87.31 561 LEU A N 1
ATOM 4543 C CA . LEU A 1 561 ? 5.045 19.146 22.579 1.00 87.31 561 LEU A CA 1
ATOM 4544 C C . LEU A 1 561 ? 6.071 19.566 21.535 1.00 87.31 561 LEU A C 1
ATOM 4546 O O . LEU A 1 561 ? 5.792 19.431 20.354 1.00 87.31 561 LEU A O 1
ATOM 4550 N N . LEU A 1 562 ? 7.262 19.986 21.954 1.00 88.94 562 LEU A N 1
ATOM 4551 C CA . LEU A 1 562 ? 8.355 20.339 21.060 1.00 88.94 562 LEU A CA 1
ATOM 4552 C C . LEU A 1 562 ? 8.742 19.176 20.140 1.00 88.94 562 LEU A C 1
ATOM 4554 O O . LEU A 1 562 ? 8.799 19.354 18.928 1.00 88.94 562 LEU A O 1
ATOM 4558 N N . VAL A 1 563 ? 8.947 17.978 20.695 1.00 87.56 563 VAL A N 1
ATOM 4559 C CA . VAL A 1 563 ? 9.292 16.786 19.906 1.00 87.56 563 VAL A CA 1
ATOM 4560 C C . VAL A 1 563 ? 8.168 16.435 18.934 1.00 87.56 563 VAL A C 1
ATOM 4562 O O . VAL A 1 563 ? 8.437 16.184 17.769 1.00 87.56 563 VAL A O 1
ATOM 4565 N N . CYS A 1 564 ? 6.904 16.459 19.365 1.00 82.19 564 CYS A N 1
ATOM 4566 C CA . CYS A 1 564 ? 5.771 16.181 18.479 1.00 82.19 564 CYS A CA 1
ATOM 4567 C C . CYS A 1 564 ? 5.648 17.235 17.374 1.00 82.19 564 CYS A C 1
ATOM 4569 O O . CYS A 1 564 ? 5.379 16.879 16.235 1.00 82.19 564 CYS A O 1
ATOM 4571 N N . SER A 1 565 ? 5.870 18.506 17.708 1.00 79.88 565 SER A N 1
ATOM 4572 C CA . SER A 1 565 ? 5.857 19.637 16.776 1.00 79.88 565 SER A CA 1
ATOM 4573 C C . SER A 1 565 ? 6.929 19.466 15.711 1.00 79.88 565 SER A C 1
ATOM 4575 O O . SER A 1 565 ? 6.620 19.478 14.526 1.00 79.88 565 SER A O 1
ATOM 4577 N N . ALA A 1 566 ? 8.167 19.216 16.143 1.00 79.38 566 ALA A N 1
ATOM 4578 C CA . ALA A 1 566 ? 9.289 18.963 15.258 1.00 79.38 566 ALA A CA 1
ATOM 4579 C C . ALA A 1 566 ? 9.043 17.717 14.403 1.00 79.38 566 ALA A C 1
ATOM 4581 O O . ALA A 1 566 ? 9.212 17.781 13.200 1.00 79.38 566 ALA A O 1
ATOM 4582 N N . VAL A 1 567 ? 8.561 16.609 14.973 1.00 78.44 567 VAL A N 1
ATOM 4583 C CA . VAL A 1 567 ? 8.258 15.386 14.210 1.00 78.44 567 VAL A CA 1
ATOM 4584 C C . VAL A 1 567 ? 7.148 15.619 13.187 1.00 78.44 567 VAL A C 1
ATOM 4586 O O . VAL A 1 567 ? 7.293 15.188 12.052 1.00 78.44 567 VAL A O 1
ATOM 4589 N N . CYS A 1 568 ? 6.060 16.309 13.537 1.00 70.69 568 CYS A N 1
ATOM 4590 C CA . CYS A 1 568 ? 4.982 16.610 12.587 1.00 70.69 568 CYS A CA 1
ATOM 4591 C C . CYS A 1 568 ? 5.458 17.538 11.467 1.00 70.69 568 CYS A C 1
ATOM 4593 O O . CYS A 1 568 ? 5.095 17.344 10.313 1.00 70.69 568 CYS A O 1
ATOM 4595 N N . ALA A 1 569 ? 6.281 18.526 11.805 1.00 70.44 569 ALA A N 1
ATOM 4596 C CA . ALA A 1 569 ? 6.830 19.474 10.853 1.00 70.44 569 ALA A CA 1
ATOM 4597 C C . ALA A 1 569 ? 7.893 18.862 9.950 1.00 70.44 569 ALA A C 1
ATOM 4599 O O . ALA A 1 569 ? 7.938 19.179 8.770 1.00 70.44 569 ALA A O 1
ATOM 4600 N N . ILE A 1 570 ? 8.691 17.944 10.495 1.00 64.62 570 ILE A N 1
ATOM 4601 C CA . ILE A 1 570 ? 9.568 17.076 9.728 1.00 64.62 570 ILE A CA 1
ATOM 4602 C C . ILE A 1 570 ? 8.676 16.291 8.772 1.00 64.62 570 ILE A C 1
ATOM 4604 O O . ILE A 1 570 ? 8.774 16.520 7.583 1.00 64.62 570 ILE A O 1
ATOM 4608 N N . LEU A 1 571 ? 7.701 15.507 9.246 1.00 59.94 571 LEU A N 1
ATOM 4609 C CA . LEU A 1 571 ? 6.769 14.755 8.387 1.00 59.94 571 LEU A CA 1
ATOM 4610 C C . LEU A 1 571 ? 6.085 15.603 7.298 1.00 59.94 571 LEU A C 1
ATOM 4612 O O . LEU A 1 571 ? 5.848 15.088 6.211 1.00 59.94 571 LEU A O 1
ATOM 4616 N N . TYR A 1 572 ? 5.807 16.882 7.559 1.00 55.50 572 TYR A N 1
ATOM 4617 C CA . TYR A 1 572 ? 5.279 17.820 6.569 1.00 55.50 572 TYR A CA 1
ATOM 4618 C C . TYR A 1 572 ? 6.340 18.336 5.587 1.00 55.50 572 TYR A C 1
ATOM 4620 O O . TYR A 1 572 ? 6.129 18.287 4.385 1.00 55.50 572 TYR A O 1
ATOM 4628 N N . GLY A 1 573 ? 7.503 18.780 6.063 1.00 48.78 573 GLY A N 1
ATOM 4629 C CA . GLY A 1 573 ? 8.611 19.205 5.203 1.00 48.78 573 GLY A CA 1
ATOM 4630 C C . GLY A 1 573 ? 9.160 18.064 4.340 1.00 48.78 573 GLY A C 1
ATOM 4631 O O . GLY A 1 573 ? 9.609 18.256 3.215 1.00 48.78 573 GLY A O 1
ATOM 4632 N N . LEU A 1 574 ? 9.027 16.840 4.842 1.00 51.44 574 LEU A N 1
ATOM 4633 C CA . LEU A 1 574 ? 9.231 15.596 4.118 1.00 51.44 574 LEU A CA 1
ATOM 4634 C C . LEU A 1 574 ? 8.218 15.413 2.967 1.00 51.44 574 LEU A C 1
ATOM 4636 O O . LEU A 1 574 ? 8.561 14.760 1.994 1.00 51.44 574 LEU A O 1
ATOM 4640 N N . LEU A 1 575 ? 7.010 15.990 3.039 1.00 46.09 575 LEU A N 1
ATOM 4641 C CA . LEU A 1 575 ? 6.016 16.035 1.948 1.00 46.09 575 LEU A CA 1
ATOM 4642 C C . LEU A 1 575 ? 6.241 17.190 0.959 1.00 46.09 575 LEU A C 1
ATOM 4644 O O . LEU A 1 575 ? 5.611 17.177 -0.094 1.00 46.09 575 LEU A O 1
ATOM 4648 N N . SER A 1 576 ? 7.101 18.166 1.272 1.00 42.16 576 SER A N 1
ATOM 4649 C CA . SER A 1 576 ? 7.330 19.355 0.431 1.00 42.16 576 SER A CA 1
ATOM 4650 C C . SER A 1 576 ? 8.775 19.545 -0.057 1.00 42.16 576 SER A C 1
ATOM 4652 O O . SER A 1 576 ? 9.049 20.487 -0.791 1.00 42.16 576 SER A O 1
ATOM 4654 N N . GLY A 1 577 ? 9.722 18.691 0.344 1.00 49.88 577 GLY A N 1
ATOM 4655 C CA . GLY A 1 577 ? 11.098 18.677 -0.181 1.00 49.88 577 GLY A CA 1
ATOM 4656 C C . GLY A 1 577 ? 12.060 19.590 0.546 1.00 49.88 577 GLY A C 1
ATOM 4657 O O . GLY A 1 577 ? 13.248 19.618 0.236 1.00 49.88 577 GLY A O 1
ATOM 4658 N N . ILE A 1 578 ? 11.561 20.284 1.561 1.00 52.12 578 ILE A N 1
ATOM 4659 C CA . ILE A 1 578 ? 12.310 21.216 2.381 1.00 52.12 578 ILE A CA 1
ATOM 4660 C C . ILE A 1 578 ? 11.969 20.842 3.816 1.00 52.12 578 ILE A C 1
ATOM 4662 O O . ILE A 1 578 ? 10.832 20.995 4.231 1.00 52.12 578 ILE A O 1
ATOM 4666 N N . VAL A 1 579 ? 12.918 20.297 4.577 1.00 61.88 579 VAL A N 1
ATOM 4667 C CA . VAL A 1 579 ? 12.638 19.783 5.934 1.00 61.88 579 VAL A CA 1
ATOM 4668 C C . VAL A 1 579 ? 12.951 20.831 6.992 1.00 61.88 579 VAL A C 1
ATOM 4670 O O . VAL A 1 579 ? 12.153 21.051 7.901 1.00 61.88 579 VAL A O 1
ATOM 4673 N N . ILE A 1 580 ? 14.097 21.506 6.862 1.00 67.62 580 ILE A N 1
ATOM 4674 C CA . ILE A 1 580 ? 14.578 22.466 7.859 1.00 67.62 580 ILE A CA 1
ATOM 4675 C C . ILE A 1 580 ? 13.640 23.668 7.919 1.00 67.62 580 ILE A C 1
ATOM 4677 O O . ILE A 1 580 ? 13.134 23.955 8.996 1.00 67.62 580 ILE A O 1
ATOM 4681 N N . ALA A 1 581 ? 13.331 24.318 6.792 1.00 63.09 581 ALA A N 1
ATOM 4682 C CA . ALA A 1 581 ? 12.502 25.524 6.818 1.00 63.09 581 ALA A CA 1
ATOM 4683 C C . ALA A 1 581 ? 11.084 25.272 7.378 1.00 63.09 581 ALA A C 1
ATOM 4685 O O . ALA A 1 581 ? 10.708 25.988 8.301 1.00 63.09 581 ALA A O 1
ATOM 4686 N N . PRO A 1 582 ? 10.328 24.225 6.983 1.00 64.62 582 PRO A N 1
ATOM 4687 C CA . PRO A 1 582 ? 9.042 23.902 7.605 1.00 64.62 582 PRO A CA 1
ATOM 4688 C C . PRO A 1 582 ? 9.159 23.441 9.056 1.00 64.62 582 PRO A C 1
ATOM 4690 O O . PRO A 1 582 ? 8.288 23.751 9.861 1.00 64.62 582 PRO A O 1
ATOM 4693 N N . THR A 1 583 ? 10.240 22.749 9.431 1.00 74.19 583 THR A N 1
ATOM 4694 C CA . THR A 1 583 ? 10.477 22.375 10.834 1.00 74.19 583 THR A CA 1
ATOM 4695 C C . THR A 1 583 ? 10.730 23.598 11.700 1.00 74.19 583 THR A C 1
ATOM 4697 O O . THR A 1 583 ? 10.085 23.749 12.737 1.00 74.19 583 THR A O 1
ATOM 4700 N N . LEU A 1 584 ? 11.610 24.498 11.258 1.00 75.81 584 LEU A N 1
ATOM 4701 C CA . LEU A 1 584 ? 11.865 25.772 11.918 1.00 75.81 584 LEU A CA 1
ATOM 4702 C C . LEU A 1 584 ? 10.592 26.617 11.955 1.00 75.81 584 LEU A C 1
ATOM 4704 O O . LEU A 1 584 ? 10.254 27.123 13.016 1.00 75.81 584 LEU A O 1
ATOM 4708 N N . TYR A 1 585 ? 9.843 26.682 10.854 1.00 69.81 585 TYR A N 1
ATOM 4709 C CA . TYR A 1 585 ? 8.586 27.419 10.749 1.00 69.81 585 TYR A CA 1
ATOM 4710 C C . TYR A 1 585 ? 7.522 26.896 11.718 1.00 69.81 585 TYR A C 1
ATOM 4712 O O . TYR A 1 585 ? 6.972 27.668 12.494 1.00 69.81 585 TYR A O 1
ATOM 4720 N N . VAL A 1 586 ? 7.250 25.590 11.746 1.00 74.00 586 VAL A N 1
ATOM 4721 C CA . VAL A 1 586 ? 6.229 25.009 12.633 1.00 74.00 586 VAL A CA 1
ATOM 4722 C C . VAL A 1 586 ? 6.658 25.085 14.096 1.00 74.00 586 VAL A C 1
ATOM 4724 O O . VAL A 1 586 ? 5.834 25.391 14.956 1.00 74.00 586 VAL A O 1
ATOM 4727 N N . VAL A 1 587 ? 7.933 24.836 14.410 1.00 79.00 587 VAL A N 1
ATOM 4728 C CA . VAL A 1 587 ? 8.443 24.963 15.783 1.00 79.00 587 VAL A CA 1
ATOM 4729 C C . VAL A 1 587 ? 8.405 26.422 16.245 1.00 79.00 587 VAL A C 1
ATOM 4731 O O . VAL A 1 587 ? 8.008 26.684 17.382 1.00 79.00 587 VAL A O 1
ATOM 4734 N N . TYR A 1 588 ? 8.734 27.370 15.367 1.00 76.62 588 TYR A N 1
ATOM 4735 C CA . TYR A 1 588 ? 8.621 28.807 15.612 1.00 76.62 588 TYR A CA 1
ATOM 4736 C C . TYR A 1 588 ? 7.166 29.240 15.811 1.00 76.62 588 TYR A C 1
ATOM 4738 O O . TYR A 1 588 ? 6.842 29.887 16.805 1.00 76.62 588 TYR A O 1
ATOM 4746 N N . TYR A 1 589 ? 6.267 28.803 14.931 1.00 74.94 589 TYR A N 1
ATOM 4747 C CA . TYR A 1 589 ? 4.839 29.104 14.992 1.00 74.94 589 TYR A CA 1
ATOM 4748 C C . TYR A 1 589 ? 4.191 28.542 16.264 1.00 74.94 589 TYR A C 1
ATOM 4750 O O . TYR A 1 589 ? 3.440 29.228 16.959 1.00 74.94 589 TYR A O 1
ATOM 4758 N N . ILE A 1 590 ? 4.539 27.310 16.642 1.00 78.44 590 ILE A N 1
ATOM 4759 C CA . ILE A 1 590 ? 4.103 26.718 17.911 1.00 78.44 590 ILE A CA 1
ATOM 4760 C C . ILE A 1 590 ? 4.738 27.457 19.092 1.00 78.44 590 ILE A C 1
ATOM 4762 O O . ILE A 1 590 ? 4.071 27.653 20.106 1.00 78.44 590 ILE A O 1
ATOM 4766 N N . GLY A 1 591 ? 5.971 27.944 18.955 1.00 79.38 591 GLY A N 1
ATOM 4767 C CA . GLY A 1 591 ? 6.604 28.852 19.908 1.00 79.38 591 GLY A CA 1
ATOM 4768 C C . GLY A 1 591 ? 5.810 30.145 20.128 1.00 79.38 591 GLY A C 1
ATOM 4769 O O . GLY A 1 591 ? 5.579 30.526 21.276 1.00 79.38 591 GLY A O 1
ATOM 4770 N N . ILE A 1 592 ? 5.309 30.771 19.059 1.00 75.12 592 ILE A N 1
ATOM 4771 C CA . ILE A 1 592 ? 4.420 31.941 19.140 1.00 75.12 592 ILE A CA 1
ATOM 4772 C C . ILE A 1 592 ? 3.117 31.572 19.861 1.00 75.12 592 ILE A C 1
ATOM 4774 O O . ILE A 1 592 ? 2.699 32.277 20.779 1.00 75.12 592 ILE A O 1
ATOM 4778 N N . ALA A 1 593 ? 2.498 30.438 19.526 1.00 73.19 593 ALA A N 1
ATOM 4779 C CA . ALA A 1 593 ? 1.289 29.976 20.209 1.00 73.19 593 ALA A CA 1
ATOM 4780 C C . ALA A 1 593 ? 1.528 29.702 21.710 1.00 73.19 593 ALA A C 1
ATOM 4782 O O . ALA A 1 593 ? 0.683 30.021 22.551 1.00 73.19 593 ALA A O 1
ATOM 4783 N N . VAL A 1 594 ? 2.694 29.154 22.068 1.00 81.69 594 VAL A N 1
ATOM 4784 C CA . VAL A 1 594 ? 3.131 28.952 23.458 1.00 81.69 594 VAL A CA 1
ATOM 4785 C C . VAL A 1 594 ? 3.313 30.290 24.180 1.00 81.69 594 VAL A C 1
ATOM 4787 O O . VAL A 1 594 ? 2.884 30.412 25.330 1.00 81.69 594 VAL A O 1
ATOM 4790 N N . LEU A 1 595 ? 3.886 31.298 23.515 1.00 80.44 595 LEU A N 1
ATOM 4791 C CA . LEU A 1 595 ? 4.039 32.651 24.052 1.00 80.44 595 LEU A CA 1
ATOM 4792 C C . LEU A 1 595 ? 2.679 33.313 24.301 1.00 80.44 595 LEU A C 1
ATOM 4794 O O . LEU A 1 595 ? 2.436 33.809 25.399 1.00 80.44 595 LEU A O 1
ATOM 4798 N N . VAL A 1 596 ? 1.758 33.246 23.338 1.00 72.12 596 VAL A N 1
ATOM 4799 C CA . VAL A 1 596 ? 0.385 33.756 23.494 1.00 72.12 596 VAL A CA 1
ATOM 4800 C C . VAL A 1 596 ? -0.325 33.051 24.652 1.00 72.12 596 VAL A C 1
ATOM 4802 O O . VAL A 1 596 ? -0.917 33.702 25.514 1.00 72.12 596 VAL A O 1
ATOM 4805 N N . ASN A 1 597 ? -0.212 31.722 24.741 1.00 78.44 597 ASN A N 1
ATOM 4806 C CA . ASN A 1 597 ? -0.760 30.953 25.857 1.00 78.44 597 ASN A CA 1
ATOM 4807 C C . ASN A 1 597 ? -0.163 31.387 27.210 1.00 78.44 597 ASN A C 1
ATOM 4809 O O . ASN A 1 597 ? -0.889 31.470 28.202 1.00 78.44 597 ASN A O 1
ATOM 4813 N N . PHE A 1 598 ? 1.137 31.693 27.263 1.00 86.44 598 PHE A N 1
ATOM 4814 C CA . PHE A 1 598 ? 1.774 32.238 28.460 1.00 86.44 598 PHE A CA 1
ATOM 4815 C C . PHE A 1 598 ? 1.235 33.622 28.827 1.00 86.44 598 PHE A C 1
ATOM 4817 O O . PHE A 1 598 ? 0.909 33.824 29.995 1.00 86.44 598 PHE A O 1
ATOM 4824 N N . VAL A 1 599 ? 1.071 34.536 27.865 1.00 77.38 599 VAL A N 1
ATOM 4825 C CA . VAL A 1 599 ? 0.483 35.865 28.110 1.00 77.38 599 VAL A CA 1
ATOM 4826 C C . VAL A 1 599 ? -0.916 35.719 28.707 1.00 77.38 599 VAL A C 1
ATOM 4828 O O . VAL A 1 599 ? -1.200 36.300 29.750 1.00 77.38 599 VAL A O 1
ATOM 4831 N N . VAL A 1 600 ? -1.755 34.846 28.139 1.00 74.44 600 VAL A N 1
ATOM 4832 C CA . VAL A 1 600 ? -3.089 34.548 28.686 1.00 74.44 600 VAL A CA 1
ATOM 4833 C C . VAL A 1 600 ? -2.997 33.985 30.107 1.00 74.44 600 VAL A C 1
ATOM 4835 O O . VAL A 1 600 ? -3.738 34.403 30.998 1.00 74.44 600 VAL A O 1
ATOM 4838 N N . ALA A 1 601 ? -2.090 33.039 30.350 1.00 78.69 601 ALA A N 1
ATOM 4839 C CA . ALA A 1 601 ? -1.908 32.448 31.671 1.00 78.69 601 ALA A CA 1
ATOM 4840 C C . ALA A 1 601 ? -1.410 33.464 32.711 1.00 78.69 601 ALA A C 1
ATOM 4842 O O . ALA A 1 601 ? -1.857 33.420 33.860 1.00 78.69 601 ALA A O 1
ATOM 4843 N N . LEU A 1 602 ? -0.541 34.392 32.306 1.00 81.69 602 LEU A N 1
ATOM 4844 C CA . LEU A 1 602 ? -0.046 35.487 33.130 1.00 81.69 602 LEU A CA 1
ATOM 4845 C C . LEU A 1 602 ? -1.165 36.481 33.447 1.00 81.69 602 LEU A C 1
ATOM 4847 O O . LEU A 1 602 ? -1.358 36.802 34.615 1.00 81.69 602 LEU A O 1
ATOM 4851 N N . SER A 1 603 ? -1.962 36.896 32.460 1.00 70.00 603 SER A N 1
ATOM 4852 C CA . SER A 1 603 ? -3.116 37.778 32.676 1.00 70.00 603 SER A CA 1
ATOM 4853 C C . SER A 1 603 ? -4.135 37.160 33.636 1.00 70.00 603 SER A C 1
ATOM 4855 O O . SER A 1 603 ? -4.638 37.838 34.528 1.00 70.00 603 SER A O 1
ATOM 4857 N N . VAL A 1 604 ? -4.399 35.855 33.517 1.00 73.19 604 VAL A N 1
ATOM 4858 C CA . VAL A 1 604 ? -5.296 35.130 34.433 1.00 73.19 604 VAL A CA 1
ATOM 4859 C C . VAL A 1 604 ? -4.699 35.018 35.842 1.00 73.19 604 VAL A C 1
ATOM 4861 O O . VAL A 1 604 ? -5.427 35.143 36.830 1.00 73.19 604 VAL A O 1
ATOM 4864 N N . LEU A 1 605 ? -3.384 34.810 35.966 1.00 82.94 605 LEU A N 1
ATOM 4865 C CA . LEU A 1 605 ? -2.699 34.771 37.260 1.00 82.94 605 LEU A CA 1
ATOM 4866 C C . LEU A 1 605 ? -2.669 36.149 37.940 1.00 82.94 605 LEU A C 1
ATOM 4868 O O . LEU A 1 605 ? -2.902 36.235 39.148 1.00 82.94 605 LEU A O 1
ATOM 4872 N N . LEU A 1 606 ? -2.417 37.214 37.176 1.00 78.12 606 LEU A N 1
ATOM 4873 C CA . LEU A 1 606 ? -2.478 38.599 37.640 1.00 78.12 606 LEU A CA 1
ATOM 4874 C C .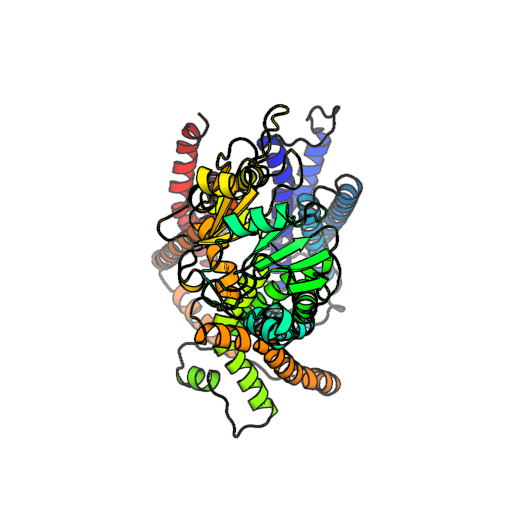 LEU A 1 606 ? -3.895 38.945 38.081 1.00 78.12 606 LEU A C 1
ATOM 4876 O O . LEU A 1 606 ? -4.074 39.457 39.180 1.00 78.12 606 LEU A O 1
ATOM 4880 N N . PHE A 1 607 ? -4.906 38.564 37.297 1.00 73.56 607 PHE A N 1
ATOM 4881 C CA . PHE A 1 607 ? -6.299 38.760 37.676 1.00 73.56 607 PHE A CA 1
ATOM 4882 C C . PHE A 1 607 ? -6.629 38.062 39.001 1.00 73.56 607 PHE A C 1
ATOM 4884 O O . PHE A 1 607 ? -7.226 38.657 39.894 1.00 73.56 607 PHE A O 1
ATOM 4891 N N . GLN A 1 608 ? -6.187 36.814 39.182 1.00 80.25 608 GLN A N 1
ATOM 4892 C CA . GLN A 1 608 ? -6.373 36.133 40.459 1.00 80.25 608 GLN A CA 1
ATOM 4893 C C . GLN A 1 608 ? -5.650 36.846 41.608 1.00 80.25 608 GLN A C 1
ATOM 4895 O O . GLN A 1 608 ? -6.226 36.992 42.685 1.00 80.25 608 GLN A O 1
ATOM 4900 N N . THR A 1 609 ? -4.402 37.258 41.402 1.00 75.44 609 THR A N 1
ATOM 4901 C CA . THR A 1 609 ? -3.577 37.873 42.450 1.00 75.44 609 THR A CA 1
ATOM 4902 C C . THR A 1 609 ? -4.109 39.237 42.871 1.00 75.44 609 THR A C 1
ATOM 4904 O O . THR A 1 609 ? -4.194 39.513 44.062 1.00 75.44 609 THR A O 1
ATOM 4907 N N . LEU A 1 610 ? -4.531 40.049 41.906 1.00 68.19 610 LEU A N 1
ATOM 4908 C CA . LEU A 1 610 ? -4.995 41.412 42.137 1.00 68.19 610 LEU A CA 1
ATOM 4909 C C . LEU A 1 610 ? -6.463 41.469 42.574 1.00 68.19 610 LEU A C 1
ATOM 4911 O O . LEU A 1 610 ? -6.812 42.308 43.394 1.00 68.19 610 LEU A O 1
ATOM 4915 N N . PHE A 1 611 ? -7.321 40.571 42.072 1.00 62.94 611 PHE A N 1
ATOM 4916 C CA . PHE A 1 611 ? -8.776 40.694 42.249 1.00 62.94 611 PHE A CA 1
ATOM 4917 C C . PHE A 1 611 ? -9.450 39.534 42.978 1.00 62.94 611 PHE A C 1
ATOM 4919 O O . PHE A 1 611 ? -10.603 39.679 43.361 1.00 62.94 611 PHE A O 1
ATOM 4926 N N . LEU A 1 612 ? -8.812 38.374 43.162 1.00 63.03 612 LEU A N 1
ATOM 4927 C CA . LEU A 1 612 ? -9.449 37.224 43.835 1.00 63.03 612 LEU A CA 1
ATOM 4928 C C . LEU A 1 612 ? -8.812 36.911 45.191 1.00 63.03 612 LEU A C 1
ATOM 4930 O O . LEU A 1 612 ? -9.516 36.570 46.144 1.00 63.03 612 LEU A O 1
ATOM 4934 N N . LEU A 1 613 ? -7.492 37.066 45.287 1.00 72.50 613 LEU A N 1
ATOM 4935 C CA . LEU A 1 613 ? -6.710 36.859 46.504 1.00 72.50 613 LEU A CA 1
ATOM 4936 C C . LEU A 1 613 ? -7.110 37.792 47.665 1.00 72.50 613 LEU A C 1
ATOM 4938 O O . LEU A 1 613 ? -7.283 37.265 48.765 1.00 72.50 613 LEU A O 1
ATOM 4942 N N . PRO A 1 614 ? -7.372 39.102 47.453 1.00 72.38 614 PRO A N 1
ATOM 4943 C CA . PRO A 1 614 ? -7.854 39.998 48.514 1.00 72.38 614 PRO A CA 1
ATOM 4944 C C . PRO A 1 614 ? -9.200 39.578 49.124 1.00 72.38 614 PRO A C 1
ATOM 4946 O O . PRO A 1 614 ? -9.508 39.931 50.256 1.00 72.38 614 PRO A O 1
ATOM 4949 N N . PHE A 1 615 ? -9.987 38.771 48.404 1.00 65.12 615 PHE A N 1
ATOM 4950 C CA . PHE A 1 615 ? -11.284 38.252 48.854 1.00 65.12 615 PHE A CA 1
ATOM 4951 C C . PHE A 1 615 ? -11.203 36.801 49.358 1.00 65.12 615 PHE A C 1
ATOM 4953 O O . PHE A 1 615 ? -12.211 36.091 49.384 1.00 65.12 615 PHE A O 1
ATOM 4960 N N . GLY A 1 616 ? -10.000 36.312 49.679 1.00 56.91 616 GLY A N 1
ATOM 4961 C CA . GLY A 1 616 ? -9.778 34.957 50.194 1.00 56.91 616 GLY A CA 1
ATOM 4962 C C . GLY A 1 616 ? -10.040 33.833 49.182 1.00 56.91 616 GLY A C 1
ATOM 4963 O O . GLY A 1 616 ? -10.075 32.659 49.555 1.00 56.91 616 GLY A O 1
ATOM 4964 N N . LYS A 1 617 ? -10.222 34.145 47.889 1.00 58.44 617 LYS A N 1
ATOM 4965 C CA . LYS A 1 617 ? -10.491 33.153 46.837 1.00 58.44 617 LYS A CA 1
ATOM 4966 C C . LYS A 1 617 ? -9.205 32.802 46.094 1.00 58.44 617 LYS A C 1
ATOM 4968 O O . LYS A 1 617 ? -8.760 33.519 45.204 1.00 58.44 617 LYS A O 1
ATOM 4973 N N . SER A 1 618 ? -8.630 31.645 46.420 1.00 68.62 618 SER A N 1
ATOM 4974 C CA . SER A 1 618 ? -7.435 31.111 45.756 1.00 68.62 618 SER A CA 1
ATOM 4975 C C . SER A 1 618 ? -7.751 29.830 44.984 1.00 68.62 618 SER A C 1
ATOM 4977 O O . SER A 1 618 ? -8.171 28.820 45.552 1.00 68.62 618 SER A O 1
ATOM 4979 N N . TYR A 1 619 ? -7.529 29.845 43.668 1.00 76.56 619 TYR A N 1
ATOM 4980 C CA . TYR A 1 619 ? -7.809 28.702 42.802 1.00 76.56 619 TYR A CA 1
ATOM 4981 C C . TYR A 1 619 ? -6.513 27.988 42.417 1.00 76.56 619 TYR A C 1
ATOM 4983 O O . TYR A 1 619 ? -5.834 28.343 41.457 1.00 76.56 619 TYR A O 1
ATOM 4991 N N . ARG A 1 620 ? -6.199 26.880 43.102 1.00 79.31 620 ARG A N 1
ATOM 4992 C CA . ARG A 1 620 ? -5.026 26.030 42.786 1.00 79.31 620 ARG A CA 1
ATOM 4993 C C . ARG A 1 620 ? -4.953 25.570 41.325 1.00 79.31 620 ARG A C 1
ATOM 4995 O O . ARG A 1 620 ? -3.872 25.271 40.819 1.00 79.31 620 ARG A O 1
ATOM 5002 N N . LYS A 1 621 ? -6.088 25.498 40.627 1.00 77.62 621 LYS A N 1
ATOM 5003 C CA . LYS A 1 621 ? -6.134 25.162 39.196 1.00 77.62 621 LYS A CA 1
ATOM 5004 C C . LYS A 1 621 ? -5.489 26.237 38.313 1.00 77.62 621 LYS A C 1
ATOM 5006 O O . LYS A 1 621 ? -4.863 25.877 37.323 1.00 77.62 621 LYS A O 1
ATOM 5011 N N . LEU A 1 622 ? -5.596 27.510 38.686 1.00 80.06 622 LEU A N 1
ATOM 5012 C CA . LEU A 1 622 ? -5.017 28.626 37.938 1.00 80.06 622 LEU A CA 1
ATOM 5013 C C . LEU A 1 622 ? -3.504 28.719 38.166 1.00 80.06 622 LEU A C 1
ATOM 5015 O O . LEU A 1 622 ? -2.766 28.830 37.196 1.00 80.06 622 LEU A O 1
ATOM 5019 N N . TYR A 1 623 ? -3.023 28.499 39.397 1.00 82.75 623 TYR A N 1
ATOM 5020 C CA . TYR A 1 623 ? -1.583 28.317 39.646 1.00 82.75 623 TYR A CA 1
ATOM 5021 C C . TYR A 1 623 ? -1.007 27.150 38.844 1.00 82.75 623 TYR A C 1
ATOM 5023 O O . TYR A 1 623 ? 0.046 27.280 38.236 1.00 82.75 623 TYR A O 1
ATOM 5031 N N . LYS A 1 624 ? -1.718 26.015 38.781 1.00 85.44 624 LYS A N 1
ATOM 5032 C CA . LYS A 1 624 ? -1.317 24.888 37.927 1.00 85.44 624 LYS A CA 1
ATOM 5033 C C . LYS A 1 624 ? -1.212 25.303 36.456 1.00 85.44 624 LYS A C 1
ATOM 5035 O O . LYS A 1 624 ? -0.252 24.905 35.806 1.00 85.44 624 LYS A O 1
ATOM 5040 N N . TYR A 1 625 ? -2.189 26.047 35.937 1.00 84.56 625 TYR A N 1
ATOM 5041 C CA . TYR A 1 625 ? -2.211 26.498 34.544 1.00 84.56 625 TYR A CA 1
ATOM 5042 C C . TYR A 1 625 ? -1.078 27.483 34.231 1.00 84.56 625 TYR A C 1
ATOM 5044 O O . TYR A 1 625 ? -0.373 27.302 33.240 1.00 84.56 625 TYR A O 1
ATOM 5052 N N . ALA A 1 626 ? -0.846 28.460 35.110 1.00 87.75 626 ALA A N 1
ATOM 5053 C CA . ALA A 1 626 ? 0.258 29.406 34.993 1.00 87.75 626 ALA A CA 1
ATOM 5054 C C . ALA A 1 626 ? 1.614 28.697 35.040 1.00 87.75 626 ALA A C 1
ATOM 5056 O O . ALA A 1 626 ? 2.433 28.875 34.146 1.00 87.75 626 ALA A O 1
ATOM 5057 N N . VAL A 1 627 ? 1.812 27.805 36.015 1.00 89.81 627 VAL A N 1
ATOM 5058 C CA . VAL A 1 627 ? 3.034 27.002 36.139 1.00 89.81 627 VAL A CA 1
ATOM 5059 C C . VAL A 1 627 ? 3.259 26.132 34.904 1.00 89.81 627 VAL A C 1
ATOM 5061 O O . VAL A 1 627 ? 4.376 26.073 34.408 1.00 89.81 627 VAL A O 1
ATOM 5064 N N . TRP A 1 628 ? 2.217 25.481 34.378 1.00 89.50 628 TRP A N 1
ATOM 5065 C CA . TRP A 1 628 ? 2.325 24.707 33.138 1.00 89.50 628 TRP A CA 1
ATOM 5066 C C . TRP A 1 628 ? 2.734 25.579 31.954 1.00 89.50 628 TRP A C 1
ATOM 5068 O O . TRP A 1 628 ? 3.621 25.191 31.204 1.00 89.50 628 TRP A O 1
ATOM 5078 N N . SER A 1 629 ? 2.127 26.755 31.815 1.00 88.88 629 SER A N 1
ATOM 5079 C CA . SER A 1 629 ? 2.401 27.667 30.703 1.00 88.88 629 SER A CA 1
ATOM 5080 C C . SER A 1 629 ? 3.820 28.237 30.770 1.00 88.88 629 SER A C 1
ATOM 5082 O O . SER A 1 629 ? 4.511 28.235 29.759 1.00 88.88 629 SER A O 1
ATOM 5084 N N . VAL A 1 630 ? 4.296 28.616 31.964 1.00 93.06 630 VAL A N 1
ATOM 5085 C CA . VAL A 1 630 ? 5.693 29.028 32.206 1.00 93.06 630 VAL A CA 1
ATOM 5086 C C . VAL A 1 630 ? 6.658 27.897 31.854 1.00 93.06 630 VAL A C 1
ATOM 5088 O O . VAL A 1 630 ? 7.631 28.113 31.141 1.00 93.06 630 VAL A O 1
ATOM 5091 N N . SER A 1 631 ? 6.400 26.675 32.332 1.00 92.06 631 SER A N 1
ATOM 5092 C CA . SER A 1 631 ? 7.284 25.539 32.057 1.00 92.06 631 SER A CA 1
ATOM 5093 C C . SER A 1 631 ? 7.374 25.208 30.572 1.00 92.06 631 SER A C 1
ATOM 5095 O O . SER A 1 631 ? 8.453 24.878 30.098 1.00 92.06 631 SER A O 1
ATOM 5097 N N . VAL A 1 632 ? 6.259 25.272 29.841 1.00 92.19 632 VAL A N 1
ATOM 5098 C CA . VAL A 1 632 ? 6.257 25.032 28.393 1.00 92.19 632 VAL A CA 1
ATOM 5099 C C . VAL A 1 632 ? 6.978 26.168 27.668 1.00 92.19 632 VAL A C 1
ATOM 5101 O O . VAL A 1 632 ? 7.794 25.890 26.797 1.00 92.19 632 VAL A O 1
ATOM 5104 N N . LEU A 1 633 ? 6.764 27.426 28.071 1.00 92.81 633 LEU A N 1
ATOM 5105 C CA . LEU A 1 633 ? 7.477 28.573 27.509 1.00 92.81 633 LEU A CA 1
ATOM 5106 C C . LEU A 1 633 ? 8.996 28.437 27.664 1.00 92.81 633 LEU A C 1
ATOM 5108 O O . LEU A 1 633 ? 9.720 28.626 26.694 1.00 92.81 633 LEU A O 1
ATOM 5112 N N . LEU A 1 634 ? 9.481 28.042 28.844 1.00 94.25 634 LEU A N 1
ATOM 5113 C CA . LEU A 1 634 ? 10.915 27.856 29.097 1.00 94.25 634 LEU A CA 1
ATOM 5114 C C . LEU A 1 634 ? 11.567 26.810 28.178 1.00 94.25 634 LEU A C 1
ATOM 5116 O O . LEU A 1 634 ? 12.758 26.910 27.906 1.00 94.25 634 LEU A O 1
ATOM 5120 N N . VAL A 1 635 ? 10.804 25.830 27.682 1.00 93.62 635 VAL A N 1
ATOM 5121 C CA . VAL A 1 635 ? 11.296 24.861 26.687 1.00 93.62 635 VAL A CA 1
ATOM 5122 C C . VAL A 1 635 ? 11.440 25.503 25.301 1.00 93.62 635 VAL A C 1
ATOM 5124 O O . VAL A 1 635 ? 12.357 25.156 24.564 1.00 93.62 635 VAL A O 1
ATOM 5127 N N . PHE A 1 636 ? 10.556 26.437 24.942 1.00 90.94 636 PHE A N 1
ATOM 5128 C CA . PHE A 1 636 ? 10.494 27.031 23.603 1.00 90.94 636 PHE A CA 1
ATOM 5129 C C . PHE A 1 636 ? 11.319 28.317 23.448 1.00 90.94 636 PHE A C 1
ATOM 5131 O O . PHE A 1 636 ? 11.793 28.586 22.350 1.00 90.94 636 PHE A O 1
ATOM 5138 N N . VAL A 1 637 ? 11.546 29.091 24.515 1.00 88.75 637 VAL A N 1
ATOM 5139 C CA . VAL A 1 637 ? 12.309 30.358 24.462 1.00 88.75 637 VAL A CA 1
ATOM 5140 C C . VAL A 1 637 ? 13.707 30.203 23.845 1.00 88.75 637 VAL A C 1
ATOM 5142 O O . VAL A 1 637 ? 14.014 30.980 22.940 1.00 88.75 637 VAL A O 1
ATOM 5145 N N . PRO A 1 638 ? 14.538 29.209 24.231 1.00 85.94 638 PRO A N 1
ATOM 5146 C CA . PRO A 1 638 ? 15.850 29.018 23.608 1.00 85.94 638 PRO A CA 1
ATOM 5147 C C . PRO A 1 638 ? 15.752 28.771 22.101 1.00 85.94 638 PRO A C 1
ATOM 5149 O O . PRO A 1 638 ? 16.612 29.190 21.340 1.00 85.94 638 PRO A O 1
ATOM 5152 N N . ILE A 1 639 ? 14.678 28.118 21.664 1.00 81.62 639 ILE A N 1
ATOM 5153 C CA . ILE A 1 639 ? 14.475 27.715 20.275 1.00 81.62 639 ILE A CA 1
ATOM 5154 C C . ILE A 1 639 ? 13.996 28.897 19.447 1.00 81.62 639 ILE A C 1
ATOM 5156 O O . ILE A 1 639 ? 14.536 29.138 18.379 1.00 81.62 639 ILE A O 1
ATOM 5160 N N . ILE A 1 640 ? 13.049 29.680 19.966 1.00 78.75 640 ILE A N 1
ATOM 5161 C CA . ILE A 1 640 ? 12.607 30.929 19.334 1.00 78.75 640 ILE A CA 1
ATOM 5162 C C . ILE A 1 640 ? 13.797 31.889 19.180 1.00 78.75 640 ILE A C 1
ATOM 5164 O O . ILE A 1 640 ? 13.964 32.492 18.124 1.00 78.75 640 ILE A O 1
ATOM 5168 N N . TYR A 1 641 ? 14.651 31.988 20.204 1.00 80.25 641 TYR A N 1
ATOM 5169 C CA . TYR A 1 641 ? 15.862 32.809 20.168 1.00 80.25 641 TYR A CA 1
ATOM 5170 C C . TYR A 1 641 ? 16.874 32.320 19.119 1.00 80.25 641 TYR A C 1
ATOM 5172 O O . TYR A 1 641 ? 17.347 33.115 18.309 1.00 80.25 641 TYR A O 1
ATOM 5180 N N . LEU A 1 642 ? 17.163 31.013 19.082 1.00 75.69 642 LEU A N 1
ATOM 5181 C CA . LEU A 1 642 ? 18.048 30.416 18.075 1.00 75.69 642 LEU A CA 1
ATOM 5182 C C . LEU A 1 642 ? 17.506 30.602 16.651 1.00 75.69 642 LEU A C 1
ATOM 5184 O O . LEU A 1 642 ? 18.263 30.957 15.754 1.00 75.69 642 LEU A O 1
ATOM 5188 N N . VAL A 1 643 ? 16.201 30.404 16.443 1.00 70.88 643 VAL A N 1
ATOM 5189 C CA . VAL A 1 643 ? 15.561 30.582 15.133 1.00 70.88 643 VAL A CA 1
ATOM 5190 C C . VAL A 1 643 ? 15.656 32.035 14.670 1.00 70.88 643 VAL A C 1
ATOM 5192 O O . VAL A 1 643 ? 16.089 32.276 13.547 1.00 70.88 643 VAL A O 1
ATOM 5195 N N . ASN A 1 644 ? 15.353 33.004 15.537 1.00 69.69 644 ASN A N 1
ATOM 5196 C CA . ASN A 1 644 ? 15.444 34.426 15.193 1.00 69.69 644 ASN A CA 1
ATOM 5197 C C . ASN A 1 644 ? 16.879 34.879 14.874 1.00 69.69 644 ASN A C 1
ATOM 5199 O O . ASN A 1 644 ? 17.065 35.693 13.976 1.00 69.69 644 ASN A O 1
ATOM 5203 N N . ASN A 1 645 ? 17.891 34.341 15.563 1.00 69.44 645 ASN A N 1
ATOM 5204 C CA . ASN A 1 645 ? 19.287 34.720 15.326 1.00 69.44 645 ASN A CA 1
ATOM 5205 C C . ASN A 1 645 ? 19.922 34.023 14.110 1.00 69.44 645 ASN A C 1
ATOM 5207 O O . ASN A 1 645 ? 20.846 34.573 13.518 1.00 69.44 645 ASN A O 1
ATOM 5211 N N . HIS A 1 646 ? 19.449 32.834 13.716 1.00 59.34 646 HIS A N 1
ATOM 5212 C CA . HIS A 1 646 ? 19.977 32.099 12.557 1.00 59.34 646 HIS A CA 1
ATOM 5213 C C . HIS A 1 646 ? 19.214 32.351 11.248 1.00 59.34 646 HIS A C 1
ATOM 5215 O O . HIS A 1 646 ? 19.762 32.088 10.178 1.00 59.34 646 HIS A O 1
ATOM 5221 N N . LEU A 1 647 ? 17.998 32.909 11.296 1.00 53.00 647 LEU A N 1
ATOM 5222 C CA . LEU A 1 647 ? 17.280 33.341 10.089 1.00 53.00 647 LEU A CA 1
ATOM 5223 C C . LEU A 1 647 ? 18.047 34.436 9.322 1.00 53.00 647 LEU A C 1
ATOM 5225 O O . LEU A 1 647 ? 17.956 34.476 8.106 1.00 53.00 647 LEU A O 1
ATOM 5229 N N . GLY A 1 648 ? 18.900 35.239 9.969 1.00 45.47 648 GLY A N 1
ATOM 5230 C CA . GLY A 1 648 ? 19.761 36.212 9.274 1.00 45.47 648 GLY A CA 1
ATOM 5231 C C . GLY A 1 648 ? 20.867 35.613 8.382 1.00 45.47 648 GLY A C 1
ATOM 5232 O O . GLY A 1 648 ? 21.434 36.336 7.574 1.00 45.47 648 GLY A O 1
ATOM 5233 N N . LEU A 1 649 ? 21.176 34.315 8.507 1.00 39.19 649 LEU A N 1
ATOM 5234 C CA . LEU A 1 649 ? 22.242 33.625 7.755 1.00 39.19 649 LEU A CA 1
ATOM 5235 C C . LEU A 1 649 ? 21.720 32.654 6.682 1.00 39.19 649 LEU A C 1
ATOM 5237 O O . LEU A 1 649 ? 22.501 32.186 5.865 1.00 39.19 649 LEU A O 1
ATOM 5241 N N . LEU A 1 650 ? 20.422 32.334 6.689 1.00 38.25 650 LEU A N 1
ATOM 5242 C CA . LEU A 1 650 ? 19.778 31.449 5.702 1.00 38.25 650 LEU A CA 1
ATOM 5243 C C . LEU A 1 650 ? 19.140 32.216 4.529 1.00 38.25 650 LEU A C 1
ATOM 5245 O O . LEU A 1 650 ? 18.638 31.588 3.602 1.00 38.25 650 LEU A O 1
ATOM 5249 N N . PHE A 1 651 ? 19.154 33.552 4.586 1.00 38.00 651 PHE A N 1
ATOM 5250 C CA . PHE A 1 651 ? 18.655 34.466 3.551 1.00 38.00 651 PHE A CA 1
ATOM 5251 C C . PHE A 1 651 ? 19.784 35.268 2.859 1.00 38.00 651 PHE A C 1
ATOM 5253 O O . PHE A 1 651 ? 19.501 36.294 2.242 1.00 38.00 651 PHE A O 1
ATOM 5260 N N . ILE A 1 652 ? 21.042 34.808 2.958 1.00 31.50 652 ILE A N 1
ATOM 5261 C CA . ILE A 1 652 ? 22.176 35.245 2.115 1.00 31.50 652 ILE A CA 1
ATOM 5262 C C . ILE A 1 652 ? 22.544 34.113 1.162 1.00 31.50 652 ILE A C 1
ATOM 5264 O O . ILE A 1 652 ? 22.646 32.963 1.653 1.00 31.50 652 ILE A O 1
#

Solvent-accessible surface area (backbone atoms only — not comparable to full-atom values): 34586 Å² total; per-residue (Å²): 130,58,72,68,61,47,50,51,51,37,48,35,49,49,53,38,52,50,40,52,52,52,54,60,44,47,61,50,48,32,68,75,70,69,61,76,84,84,53,99,81,66,84,81,76,77,55,68,67,56,53,51,48,49,48,67,65,51,57,53,51,60,53,51,38,54,44,51,74,76,50,80,48,71,67,59,41,45,51,52,27,55,52,34,46,54,50,29,52,51,38,46,50,52,40,51,48,39,57,73,77,43,60,84,44,59,66,62,51,51,52,37,48,51,36,28,53,42,30,49,52,39,28,54,55,31,48,62,67,62,46,79,78,83,79,69,72,81,74,79,80,70,84,51,68,72,63,44,46,58,52,47,48,54,47,50,44,48,52,48,41,59,56,40,25,58,55,36,28,56,30,15,52,33,45,30,53,53,52,44,37,68,62,50,51,36,71,75,38,46,76,49,36,58,50,84,82,84,67,76,69,52,53,68,46,58,40,56,41,51,39,48,68,75,41,68,93,55,67,67,42,33,37,36,55,86,47,86,90,43,84,35,40,27,35,41,36,28,18,76,87,78,39,30,34,36,20,23,39,42,64,78,55,45,76,71,33,71,48,52,63,74,70,43,70,59,47,49,40,49,39,39,35,49,18,69,74,39,71,86,63,19,36,54,56,42,20,55,33,21,48,47,50,36,52,39,47,56,48,45,53,63,68,65,55,62,97,56,84,87,43,68,70,60,51,58,63,57,67,44,66,57,86,89,50,58,68,75,54,31,41,53,31,46,43,47,31,51,55,57,74,42,35,70,53,40,43,48,38,18,49,34,48,24,43,64,64,43,40,71,63,50,44,29,33,37,28,8,66,69,67,32,55,47,62,55,54,53,59,58,71,65,55,58,19,76,73,51,97,88,56,70,70,53,52,59,44,55,34,51,63,62,51,51,72,96,49,92,76,51,44,79,46,32,39,35,48,48,84,57,74,43,34,30,30,38,39,35,33,31,37,85,61,27,50,60,68,37,43,60,32,49,30,36,24,25,41,60,83,20,49,68,73,35,41,38,77,76,72,38,52,73,64,32,35,47,48,74,21,36,41,61,25,61,43,37,12,44,38,66,41,70,67,34,24,52,48,33,26,55,39,19,45,41,40,42,55,47,32,54,34,50,47,64,67,48,56,59,55,63,63,43,71,77,71,64,94,83,88,81,90,60,76,67,65,62,56,58,55,57,55,60,56,56,57,59,62,57,75,72,49,58,68,69,59,44,43,53,57,37,28,60,50,15,38,54,49,24,50,50,48,51,51,50,40,37,51,52,18,33,60,48,10,24,72,69,25,44,39,64,66,41,20,52,47,45,43,41,52,51,34,52,54,39,49,53,49,28,52,53,28,48,54,53,48,49,48,38,59,72,70,26,43,86,74,75,49,78,61,69,67,54,54,43,48,31,34,27,29,50,27,28,34,66,59,33,50,65,51,45,51,51,51,64,67,48,52,74,65,75,78,109

pLDDT: mean 79.02, std 15.32, range [31.5, 98.56]

InterPro domains:
  IPR005625 PepSY-associated TM protein [PF03929] (155-509)
  IPR005625 PepSY-associated TM protein [PTHR34219] (154-586)

Sequence (652 aa):
MKEKVRLQIIVLWLLLSIGFILHNGYHLAEMFFGIDIKNPEANGEIPTSVHLFKILLELPLLVIILASLYTTSKTFLRFSFVWSLLLCLVNGWHCIETLQHESSDFSQVALLLIVFIVNFTLVLWLYAVCLPWQFLPKKLREWNWAKHQQYWYGKWHLYLGLIAGSILVVVGLTGSILVFQDEIDSALNPELFEVKPTQQRIPMAEMANLVRQRYPDRKFNYVNITNDDVPNSTYQFRDLEAKTEFFVNPYTGEICGKRLTNSSFIRTVMNIHMTLLIPEVGKYIVGFSALCLLILTITGIRLWLPANIRKWKQWKEALTVKLGASFKRQNLDWHNVLGFYSAPVVVVLSLTGFVITFNSMFIGFMFMLNGKSPDALQQIFDNKSVYQPTVQKLSAKEIITKAGKPYKNAYLESIAFSKDSLGTYMLMYNAPGTAKTGHLTMMAVDQYSGKVLMNSNRDFPPVGASYVNWTIPLHYGTFGGWPTRILACLGGLIPLAMYITGFIIWWPRLKKRQKSGEKVLTAHQIAKAKVKIHEKRLHHLPLATYCLHHFKKGLKYGLYLLVCSAVCAILYGLLSGIVIAPTLYVVYYIGIAVLVNFVVALSVLLFQTLFLLPFGKSYRKLYKYAVWSVSVLLVFVPIIYLVNNHLGLLFI

Organism: NCBI:txid1118202

Nearest PDB structures (foldseek):
  7abw-assembly2_B  TM=7.286E-01  e=8.599E-14  Pseudomonas aeruginosa
  7abw-assembly1_A  TM=7.572E-01  e=1.279E-12  Pseudomonas aeruginosa